Protein 3DA0 (pdb70)

Solvent-accessible surface area: 15218 Å² total; per-residue (Å²): 108,38,3,60,57,75,37,115,20,79,0,39,19,95,0,23,5,58,20,76,6,52,2,71,19,35,11,64,36,34,76,76,97,34,75,3,97,2,13,31,49,1,44,0,58,2,24,8,24,22,55,11,22,0,3,0,37,2,52,28,36,0,15,88,3,77,98,35,128,71,6,94,30,82,113,0,70,182,71,6,56,3,81,41,47,9,6,0,9,0,0,3,25,5,103,57,31,0,0,1,0,18,0,28,62,77,0,3,3,16,0,75,0,25,75,14,98,165,75,78,26,29,0,60,0,16,8,10,0,14,26,137,108,35,3,68,59,74,38,108,20,76,2,36,19,105,0,18,6,59,23,66,7,39,3,69,20,37,10,69,36,32,80,80,86,32,76,2,98,2,10,32,45,1,50,0,31,0,16,2,25,21,63,11,21,0,4,0,33,1,42,27,38,0,22,107,4,81,93,31,130,82,8,95,31,80,121,0,69,182,69,2,56,4,73,24,57,1,7,0,10,0,0,2,25,12,111,57,36,0,0,1,0,18,0,19,50,84,0,2,4,14,0,75,0,21,83,14,107,181,88,77,24,31,0,60,0,14,8,8,0,5,22,102,28,110,143,114,63,34,4,53,60,74,39,107,18,82,1,41,16,89,0,18,6,59,19,68,7,55,4,74,16,22,13,60,32,33,36,84,47,31,74,3,98,2,8,31,44,1,39,0,58,1,4,6,23,20,63,10,23,0,2,0,17,1,48,28,40,0,16,89,2,76,97,36,122,77,5,94,30,80,120,0,67,189,72,8,63,2,81,43,61,8,10,0,9,0,0,4,22,3,107,54,36,0,0,1,0,18,0,22,61,73,0,3,3,15,0,74,0,24,80,12,105,165,76,75,30,28,0,62,0,14,7,7,0,17,26,133

CATH cla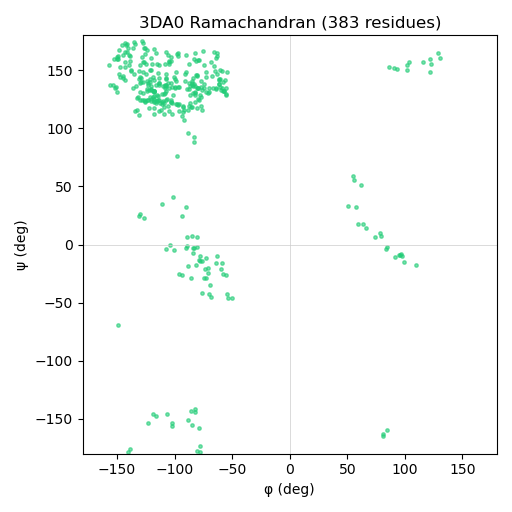ssification: 2.60.40.1830

Structure (mmCIF, N/CA/C/O backbone):
data_3DA0
#
_entry.id   3DA0
#
_cell.length_a   57.168
_cell.length_b   43.682
_cell.length_c   78.946
_cell.angle_alpha   90.00
_cell.angle_beta   101.63
_cell.angle_gamma   90.00
#
_symmetry.space_group_name_H-M   'P 1 21 1'
#
loop_
_entity.id
_entity.type
_entity.pdbx_description
1 polymer 'Cleaved chimeric receptor binding protein from bacteriophages TP901-1 and p2'
2 water water
#
loop_
_atom_site.group_PDB
_atom_site.id
_atom_site.type_symbol
_atom_site.label_atom_id
_atom_site.label_alt_id
_atom_site.label_comp_id
_atom_site.label_asym_id
_atom_site.label_entity_id
_atom_site.label_seq_id
_atom_site.pdbx_PDB_ins_code
_atom_site.Cartn_x
_atom_site.Cartn_y
_atom_site.Cartn_z
_atom_site.occupancy
_atom_site.B_iso_or_equiv
_atom_site.auth_seq_id
_atom_site.auth_comp_id
_atom_site.auth_asym_id
_atom_site.auth_atom_id
_atom_site.pdbx_PDB_model_num
ATOM 1 N N . ASN A 1 2 ? 40.472 5.604 -6.765 1.00 39.22 34 ASN A N 1
ATOM 2 C CA . ASN A 1 2 ? 39.195 4.894 -6.506 1.00 38.60 34 ASN A CA 1
ATOM 3 C C . ASN A 1 2 ? 39.377 3.748 -5.497 1.00 37.42 34 ASN A C 1
ATOM 4 O O . ASN A 1 2 ? 38.641 2.753 -5.553 1.00 37.60 34 ASN A O 1
ATOM 9 N N . VAL A 1 3 ? 40.381 3.864 -4.619 1.00 35.27 35 VAL A N 1
ATOM 10 C CA . VAL A 1 3 ? 40.635 2.885 -3.556 1.00 33.68 35 VAL A CA 1
ATOM 11 C C . VAL A 1 3 ? 40.242 3.482 -2.203 1.00 31.52 35 VAL A C 1
ATOM 12 O O . VAL A 1 3 ? 40.314 4.690 -1.994 1.00 29.37 35 VAL A O 1
ATOM 16 N N . VAL A 1 4 ? 39.755 2.633 -1.296 1.00 29.90 36 VAL A N 1
ATOM 17 C CA . VAL A 1 4 ? 39.434 3.094 0.036 1.00 27.87 36 VAL A CA 1
ATOM 18 C C . VAL A 1 4 ? 40.694 2.926 0.863 1.00 28.09 36 VAL A C 1
ATOM 19 O O . VAL A 1 4 ? 41.326 1.866 0.826 1.00 27.67 36 VAL A O 1
ATOM 23 N N . HIS A 1 5 ? 41.019 3.965 1.627 1.00 28.16 37 HIS A N 1
ATOM 24 C CA . HIS A 1 5 ? 42.213 3.978 2.479 1.00 28.25 37 HIS A CA 1
ATOM 25 C C . HIS A 1 5 ? 41.915 3.864 3.948 1.00 27.63 37 HIS A C 1
ATOM 26 O O . HIS A 1 5 ? 40.779 4.005 4.374 1.00 25.92 37 HIS A O 1
ATOM 33 N N . LYS A 1 6 ? 42.955 3.568 4.713 1.00 27.42 38 LYS A N 1
ATOM 34 C CA . LYS A 1 6 ? 42.816 3.368 6.142 1.00 26.93 38 LYS A CA 1
ATOM 35 C C . LYS A 1 6 ? 42.974 4.677 6.898 1.00 25.69 38 LYS A C 1
ATOM 36 O O . LYS A 1 6 ? 43.019 4.674 8.102 1.00 25.78 38 LYS A O 1
ATOM 42 N N . THR A 1 7 ? 43.077 5.794 6.178 1.00 25.65 39 THR A N 1
ATOM 43 C CA . THR A 1 7 ? 43.007 7.115 6.794 1.00 25.85 39 THR A CA 1
ATOM 44 C C . THR A 1 7 ? 42.168 8.005 5.888 1.00 25.64 39 THR A C 1
ATOM 45 O O . THR A 1 7 ? 41.948 7.687 4.724 1.00 25.28 39 THR A O 1
ATOM 49 N N . GLY A 1 8 ? 41.695 9.109 6.437 1.00 25.95 40 GLY A N 1
ATOM 50 C CA . GLY A 1 8 ? 41.112 10.137 5.629 1.00 26.31 40 GLY A CA 1
ATOM 51 C C . GLY A 1 8 ? 39.621 10.031 5.480 1.00 27.00 40 GLY A C 1
ATOM 52 O O . GLY A 1 8 ? 39.045 8.921 5.484 1.00 26.26 40 GLY A O 1
ATOM 53 N N . ASP A 1 9 ? 39.015 11.195 5.296 1.00 26.20 41 ASP A N 1
ATOM 54 C CA . ASP A 1 9 ? 37.605 11.285 5.003 1.00 26.81 41 ASP A CA 1
ATOM 55 C C . ASP A 1 9 ? 37.372 10.915 3.539 1.00 26.42 41 ASP A C 1
ATOM 56 O O . ASP A 1 9 ? 37.993 11.468 2.628 1.00 25.47 41 ASP A O 1
ATOM 61 N N . GLU A 1 10 ? 36.463 9.967 3.322 1.00 26.05 42 GLU A N 1
ATOM 62 C CA . GLU A 1 10 ? 36.222 9.414 2.004 1.00 25.12 42 GLU A CA 1
ATOM 63 C C . GLU A 1 10 ? 34.753 9.068 1.795 1.00 24.83 42 GLU A C 1
ATOM 64 O O . GLU A 1 10 ? 34.076 8.621 2.690 1.00 24.15 42 GLU A O 1
ATOM 70 N N . THR A 1 11 ? 34.305 9.261 0.560 1.00 25.28 43 THR A N 1
ATOM 71 C CA . THR A 1 11 ? 32.986 8.861 0.119 1.00 24.89 43 THR A CA 1
ATOM 72 C C . THR A 1 11 ? 33.110 7.580 -0.695 1.00 22.89 43 THR A C 1
ATOM 73 O O . THR A 1 11 ? 33.935 7.482 -1.599 1.00 24.64 43 THR A O 1
ATOM 77 N N . ILE A 1 12 ? 32.221 6.628 -0.445 1.00 21.18 44 ILE A N 1
ATOM 78 C CA . ILE A 1 12 ? 32.306 5.285 -1.003 1.00 19.25 44 ILE A CA 1
ATOM 79 C C . ILE A 1 12 ? 30.958 4.889 -1.559 1.00 19.86 44 ILE A C 1
ATOM 80 O O . ILE A 1 12 ? 29.968 4.751 -0.799 1.00 18.96 44 ILE A O 1
ATOM 85 N N . ALA A 1 13 ? 30.909 4.684 -2.865 1.00 20.16 45 ALA A N 1
ATOM 86 C CA . ALA A 1 13 ? 29.691 4.229 -3.539 1.00 20.05 45 ALA A CA 1
ATOM 87 C C . ALA A 1 13 ? 29.753 2.734 -3.747 1.00 20.05 45 ALA A C 1
ATOM 88 O O . ALA A 1 13 ? 30.812 2.138 -3.654 1.00 22.12 45 ALA A O 1
ATOM 90 N N . GLY A 1 14 ? 28.615 2.126 -4.035 1.00 21.65 46 GLY A N 1
ATOM 91 C CA . GLY A 1 14 ? 28.521 0.690 -4.345 1.00 21.25 46 GLY A CA 1
ATOM 92 C C . GLY A 1 14 ? 27.969 -0.074 -3.162 1.00 21.99 46 GLY A C 1
ATOM 93 O O . GLY A 1 14 ? 28.030 0.395 -1.998 1.00 22.70 46 GLY A O 1
ATOM 94 N N . LYS A 1 15 ? 27.400 -1.241 -3.406 1.00 21.15 47 LYS A N 1
ATOM 95 C CA . LYS A 1 15 ? 26.929 -2.048 -2.289 1.00 21.94 47 LYS A CA 1
ATOM 96 C C . LYS A 1 15 ? 28.095 -2.802 -1.677 1.00 20.50 47 LYS A C 1
ATOM 97 O O . LYS A 1 15 ? 28.699 -3.642 -2.320 1.00 19.71 47 LYS A O 1
ATOM 103 N N . LYS A 1 16 ? 28.372 -2.499 -0.416 1.00 20.76 48 LYS A N 1
ATOM 104 C CA . LYS A 1 16 ? 29.453 -3.134 0.336 1.00 20.44 48 LYS A CA 1
ATOM 105 C C . LYS A 1 16 ? 28.896 -4.129 1.339 1.00 19.96 48 LYS A C 1
ATOM 106 O O . LYS A 1 16 ? 28.108 -3.768 2.230 1.00 19.29 48 LYS A O 1
ATOM 112 N N . THR A 1 17 ? 29.291 -5.378 1.159 1.00 19.91 49 THR A N 1
ATOM 113 C CA . THR A 1 17 ? 28.822 -6.451 2.013 1.00 20.35 49 THR A CA 1
ATOM 114 C C . THR A 1 17 ? 29.977 -6.907 2.888 1.00 19.82 49 THR A C 1
ATOM 115 O O . THR A 1 17 ? 30.959 -7.473 2.374 1.00 19.67 49 THR A O 1
ATOM 119 N N . PHE A 1 18 ? 29.862 -6.648 4.181 1.00 19.53 50 PHE A N 1
ATOM 120 C CA . PHE A 1 18 ? 30.868 -7.047 5.150 1.00 18.85 50 PHE A CA 1
ATOM 121 C C . PHE A 1 18 ? 30.472 -8.413 5.694 1.00 19.66 50 PHE A C 1
ATOM 122 O O . PHE A 1 18 ? 29.413 -8.559 6.257 1.00 19.22 50 PHE A O 1
ATOM 130 N N . THR A 1 19 ? 31.332 -9.419 5.498 1.00 20.55 51 THR A N 1
ATOM 131 C CA . THR A 1 19 ? 30.941 -10.795 5.873 1.00 21.72 51 THR A CA 1
ATOM 132 C C . THR A 1 19 ? 31.290 -11.104 7.309 1.00 22.78 51 THR A C 1
ATOM 133 O O . THR A 1 19 ? 30.743 -12.063 7.894 1.00 24.33 51 THR A O 1
ATOM 137 N N . GLY A 1 20 ? 32.182 -10.303 7.865 1.00 22.78 52 GLY A N 1
ATOM 138 C CA . GLY A 1 20 ? 32.630 -10.449 9.236 1.00 23.80 52 GLY A CA 1
ATOM 139 C C . GLY A 1 20 ? 31.994 -9.453 10.197 1.00 24.67 52 GLY A C 1
ATOM 140 O O . GLY A 1 20 ? 30.912 -8.924 9.969 1.00 24.13 52 GLY A O 1
ATOM 141 N N . ASN A 1 21 ? 32.701 -9.221 11.285 1.00 26.63 53 ASN A N 1
ATOM 142 C CA . ASN A 1 21 ? 32.302 -8.284 12.302 1.00 26.78 53 ASN A CA 1
ATOM 143 C C . ASN A 1 21 ? 32.802 -6.907 11.918 1.00 26.52 53 ASN A C 1
ATOM 144 O O . ASN A 1 21 ? 33.895 -6.780 11.387 1.00 28.77 53 ASN A O 1
ATOM 149 N N . VAL A 1 22 ? 31.956 -5.893 12.080 1.00 24.89 54 VAL A N 1
ATOM 150 C CA . VAL A 1 22 ? 32.366 -4.537 11.793 1.00 23.27 54 VAL A CA 1
ATOM 151 C C . VAL A 1 22 ? 32.189 -3.774 13.082 1.00 22.85 54 VAL A C 1
ATOM 152 O O . VAL A 1 22 ? 31.182 -3.939 13.759 1.00 22.21 54 VAL A O 1
ATOM 156 N N . GLU A 1 23 ? 33.200 -2.995 13.465 1.00 20.89 55 GLU A N 1
ATOM 157 C CA . GLU A 1 23 ? 33.075 -2.164 14.653 1.00 21.02 55 GLU A CA 1
ATOM 158 C C . GLU A 1 23 ? 33.187 -0.692 14.263 1.00 19.94 55 GLU A C 1
ATOM 159 O O . GLU A 1 23 ? 33.944 -0.358 13.372 1.00 21.88 55 GLU A O 1
ATOM 165 N N . VAL A 1 24 ? 32.403 0.172 14.890 1.00 20.39 56 VAL A N 1
ATOM 166 C CA . VAL A 1 24 ? 32.536 1.610 14.689 1.00 21.05 56 VAL A CA 1
ATOM 167 C C . VAL A 1 24 ? 32.744 2.208 16.074 1.00 20.64 56 VAL A C 1
ATOM 168 O O . VAL A 1 24 ? 31.981 1.965 17.013 1.00 20.59 56 VAL A O 1
ATOM 172 N N . ASN A 1 25 ? 33.844 2.940 16.214 1.00 21.49 57 ASN A N 1
ATOM 173 C CA . ASN A 1 25 ? 34.147 3.582 17.472 1.00 21.92 57 ASN A CA 1
ATOM 174 C C . ASN A 1 25 ? 33.672 5.011 17.592 1.00 22.30 57 ASN A C 1
ATOM 175 O O . ASN A 1 25 ? 33.479 5.489 18.711 1.00 24.01 57 ASN A O 1
ATOM 180 N N . GLY A 1 26 ? 33.535 5.715 16.481 1.00 21.43 58 GLY A N 1
ATOM 181 C CA . GLY A 1 26 ? 32.913 7.022 16.476 1.00 22.50 58 GLY A CA 1
ATOM 182 C C . GLY A 1 26 ? 31.414 6.910 16.446 1.00 23.67 58 GLY A C 1
ATOM 183 O O . GLY A 1 26 ? 30.827 6.020 17.062 1.00 25.82 58 GLY A O 1
ATOM 184 N N . SER A 1 27 ? 30.792 7.801 15.688 1.00 24.26 59 SER A N 1
ATOM 185 C CA A SER A 1 27 ? 29.350 7.795 15.522 0.50 23.68 59 SER A CA 1
ATOM 186 C CA B SER A 1 27 ? 29.355 7.803 15.518 0.50 23.66 59 SER A CA 1
ATOM 187 C C . SER A 1 27 ? 29.000 7.098 14.214 1.00 22.46 59 SER A C 1
ATOM 188 O O . SER A 1 27 ? 29.681 7.266 13.240 1.00 22.31 59 SER A O 1
ATOM 193 N N . LEU A 1 28 ? 27.951 6.299 14.220 1.00 21.61 60 LEU A N 1
ATOM 194 C CA . LEU A 1 28 ? 27.368 5.765 12.995 1.00 20.69 60 LEU A CA 1
ATOM 195 C C . LEU A 1 28 ? 26.147 6.649 12.654 1.00 20.86 60 LEU A C 1
ATOM 196 O O . LEU A 1 28 ? 25.211 6.729 13.429 1.00 21.93 60 LEU A O 1
ATOM 201 N N . THR A 1 29 ? 26.147 7.275 11.477 1.00 19.97 61 THR A N 1
ATOM 202 C CA . THR A 1 29 ? 25.083 8.183 11.097 1.00 20.95 61 THR A CA 1
ATOM 203 C C . THR A 1 29 ? 24.257 7.478 10.039 1.00 19.39 61 THR A C 1
ATOM 204 O O . THR A 1 29 ? 24.796 6.999 9.097 1.00 18.27 61 THR A O 1
ATOM 208 N N . LEU A 1 30 ? 22.973 7.355 10.259 1.00 19.64 62 LEU A N 1
ATOM 209 C CA . LEU A 1 30 ? 22.058 6.689 9.357 1.00 20.30 62 LEU A CA 1
ATOM 210 C C . LEU A 1 30 ? 20.930 7.639 9.026 1.00 19.76 62 LEU A C 1
ATOM 211 O O . LEU A 1 30 ? 20.766 8.622 9.686 1.00 18.81 62 LEU A O 1
ATOM 216 N N . PRO A 1 31 ? 20.152 7.349 7.958 1.00 19.74 63 PRO A N 1
ATOM 217 C CA . PRO A 1 31 ? 19.066 8.278 7.640 1.00 20.21 63 PRO A CA 1
ATOM 218 C C . PRO A 1 31 ? 18.058 8.378 8.768 1.00 19.38 63 PRO A C 1
ATOM 219 O O . PRO A 1 31 ? 17.802 7.388 9.438 1.00 19.38 63 PRO A O 1
ATOM 223 N N . VAL A 1 32 ? 17.559 9.594 8.990 1.00 19.30 64 VAL A N 1
ATOM 224 C CA . VAL A 1 32 ? 16.532 9.805 9.988 1.00 19.63 64 VAL A CA 1
ATOM 225 C C . VAL A 1 32 ? 15.420 10.573 9.316 1.00 19.61 64 VAL A C 1
ATOM 226 O O . VAL A 1 32 ? 15.676 11.479 8.549 1.00 19.52 64 VAL A O 1
ATOM 230 N N . GLN A 1 33 ? 14.180 10.216 9.628 1.00 19.46 65 GLN A N 1
ATOM 231 C CA . GLN A 1 33 ? 13.026 10.942 9.105 1.00 20.01 65 GLN A CA 1
ATOM 232 C C . GLN A 1 33 ? 12.113 11.107 10.295 1.00 19.42 65 GLN A C 1
ATOM 233 O O . GLN A 1 33 ? 12.005 10.225 11.115 1.00 19.56 65 GLN A O 1
ATOM 239 N N . THR A 1 34 ? 11.387 12.213 10.341 1.00 19.05 66 THR A N 1
ATOM 240 C CA . THR A 1 34 ? 10.454 12.401 11.418 1.00 18.87 66 THR A CA 1
ATOM 241 C C . THR A 1 34 ? 9.101 12.758 10.845 1.00 18.44 66 THR A C 1
ATOM 242 O O . THR A 1 34 ? 8.975 13.239 9.731 1.00 18.69 66 THR A O 1
ATOM 246 N N . LEU A 1 35 ? 8.056 12.592 11.654 1.00 17.70 67 LEU A N 1
ATOM 247 C CA . LEU A 1 35 ? 6.733 12.878 11.215 1.00 17.98 67 LEU A CA 1
ATOM 248 C C . LEU A 1 35 ? 5.899 13.157 12.443 1.00 18.15 67 LEU A C 1
ATOM 249 O O . LEU A 1 35 ? 6.013 12.463 13.438 1.00 19.58 67 LEU A O 1
ATOM 254 N N . THR A 1 36 ? 5.072 14.189 12.353 1.00 17.65 68 THR A N 1
ATOM 255 C CA . THR A 1 36 ? 4.021 14.451 13.342 1.00 18.34 68 THR A CA 1
ATOM 256 C C . THR A 1 36 ? 2.680 14.113 12.722 1.00 18.84 68 THR A C 1
ATOM 257 O O . THR A 1 36 ? 2.399 14.525 11.615 1.00 18.24 68 THR A O 1
ATOM 261 N N . VAL A 1 37 ? 1.864 13.365 13.460 1.00 18.30 69 VAL A N 1
ATOM 262 C CA . VAL A 1 37 ? 0.550 12.920 13.058 1.00 18.76 69 VAL A CA 1
ATOM 263 C C . VAL A 1 37 ? -0.501 13.396 14.069 1.00 19.15 69 VAL A C 1
ATOM 264 O O . VAL A 1 37 ? -0.465 13.015 15.252 1.00 18.57 69 VAL A O 1
ATOM 268 N N . GLU A 1 38 ? -1.430 14.224 13.576 1.00 19.23 70 GLU A N 1
ATOM 269 C CA . GLU A 1 38 ? -2.630 14.606 14.293 1.00 20.05 70 GLU A CA 1
ATOM 270 C C . GLU A 1 38 ? -3.593 13.474 14.039 1.00 20.62 70 GLU A C 1
ATOM 271 O O . GLU A 1 38 ? -4.335 13.464 13.038 1.00 20.97 70 GLU A O 1
ATOM 277 N N . ALA A 1 39 ? -3.518 12.468 14.899 1.00 19.39 71 ALA A N 1
ATOM 278 C CA . ALA A 1 39 ? -4.142 11.182 14.630 1.00 19.17 71 ALA A CA 1
ATOM 279 C C . ALA A 1 39 ? -5.666 11.206 14.763 1.00 19.41 71 ALA A C 1
ATOM 280 O O . ALA A 1 39 ? -6.369 10.344 14.184 1.00 20.00 71 ALA A O 1
ATOM 282 N N . GLY A 1 40 ? -6.186 12.189 15.489 1.00 19.07 72 GLY A N 1
ATOM 283 C CA . GLY A 1 40 ? -7.606 12.237 15.813 1.00 19.38 72 GLY A CA 1
ATOM 284 C C . GLY A 1 40 ? -7.915 12.112 17.280 1.00 18.46 72 GLY A C 1
ATOM 285 O O . GLY A 1 40 ? -7.122 11.582 18.091 1.00 18.84 72 GLY A O 1
ATOM 286 N N . ASN A 1 41 ? -9.089 12.610 17.640 1.00 17.65 73 ASN A N 1
ATOM 287 C CA . ASN A 1 41 ? -9.569 12.556 19.003 1.00 18.11 73 ASN A CA 1
ATOM 288 C C . ASN A 1 41 ? -8.675 13.241 20.024 1.00 16.84 73 ASN A C 1
ATOM 289 O O . ASN A 1 41 ? -8.855 13.037 21.213 1.00 16.79 73 ASN A O 1
ATOM 294 N N . GLY A 1 42 ? -7.777 14.109 19.539 1.00 16.96 74 GLY A N 1
ATOM 295 C CA . GLY A 1 42 ? -6.882 14.836 20.393 1.00 17.56 74 GLY A CA 1
ATOM 296 C C . GLY A 1 42 ? -5.513 14.198 20.513 1.00 17.77 74 GLY A C 1
ATOM 297 O O . GLY A 1 42 ? -4.596 14.800 21.049 1.00 20.08 74 GLY A O 1
ATOM 298 N N . LEU A 1 43 ? -5.364 13.005 19.968 1.00 17.43 75 LEU A N 1
ATOM 299 C CA . LEU A 1 43 ? -4.067 12.301 19.996 1.00 17.95 75 LEU A CA 1
ATOM 300 C C . LEU A 1 43 ? -3.087 12.794 18.944 1.00 17.69 75 LEU A C 1
ATOM 301 O O . LEU A 1 43 ? -3.444 13.022 17.790 1.00 18.29 75 LEU A O 1
ATOM 306 N N . GLN A 1 44 ? -1.844 12.993 19.373 1.00 16.99 76 GLN A N 1
ATOM 307 C CA . GLN A 1 44 ? -0.778 13.372 18.473 1.00 17.42 76 GLN A CA 1
ATOM 308 C C . GLN A 1 44 ? 0.301 12.342 18.613 1.00 18.21 76 GLN A C 1
ATOM 309 O O . GLN A 1 44 ? 0.587 11.889 19.743 1.00 16.94 76 GLN A O 1
ATOM 315 N N . LEU A 1 45 ? 0.892 11.951 17.482 1.00 18.07 77 LEU A N 1
ATOM 316 C CA . LEU A 1 45 ? 2.063 11.057 17.478 1.00 18.83 77 LEU A CA 1
ATOM 317 C C . LEU A 1 45 ? 3.227 11.828 16.889 1.00 18.87 77 LEU A C 1
ATOM 318 O O . LEU A 1 45 ? 3.075 12.531 15.889 1.00 17.29 77 LEU A O 1
ATOM 323 N N . GLN A 1 46 ? 4.382 11.673 17.510 1.00 17.70 78 GLN A N 1
ATOM 324 C CA . GLN A 1 46 ? 5.634 12.158 16.937 1.00 18.60 78 GLN A CA 1
ATOM 325 C C . GLN A 1 46 ? 6.491 10.940 16.728 1.00 18.65 78 GLN A C 1
ATOM 326 O O . GLN A 1 46 ? 6.872 10.293 17.682 1.00 18.64 78 GLN A O 1
ATOM 332 N N . LEU A 1 47 ? 6.718 10.620 15.462 1.00 16.92 79 LEU A N 1
ATOM 333 C CA . LEU A 1 47 ? 7.478 9.460 15.011 1.00 16.72 79 LEU A CA 1
ATOM 334 C C . LEU A 1 47 ? 8.872 9.859 14.551 1.00 16.60 79 LEU A C 1
ATOM 335 O O . LEU A 1 47 ? 9.052 10.884 13.881 1.00 16.58 79 LEU A O 1
ATOM 340 N N . THR A 1 48 ? 9.860 9.050 14.914 1.00 15.42 80 THR A N 1
ATOM 341 C CA . THR A 1 48 ? 11.207 9.198 14.376 1.00 16.41 80 THR A CA 1
ATOM 342 C C . THR A 1 48 ? 11.631 7.840 13.864 1.00 16.80 80 THR A C 1
ATOM 343 O O . THR A 1 48 ? 11.546 6.837 14.576 1.00 16.69 80 THR A O 1
ATOM 347 N N . LYS A 1 49 ? 12.012 7.799 12.596 1.00 16.89 81 LYS A N 1
ATOM 348 C CA . LYS A 1 49 ? 12.389 6.565 11.921 1.00 17.12 81 LYS A CA 1
ATOM 349 C C . LYS A 1 49 ? 13.867 6.630 11.584 1.00 18.39 81 LYS A C 1
ATOM 350 O O . LYS A 1 49 ? 14.294 7.564 10.930 1.00 18.88 81 LYS A O 1
ATOM 356 N N . LYS A 1 50 ? 14.631 5.643 12.026 1.00 17.77 82 LYS A N 1
ATOM 357 C CA . LYS A 1 50 ? 16.057 5.586 11.631 1.00 18.35 82 LYS A CA 1
ATOM 358 C C . LYS A 1 50 ? 16.317 4.393 10.762 1.00 18.50 82 LYS A C 1
ATOM 359 O O . LYS A 1 50 ? 15.735 3.320 10.921 1.00 18.75 82 LYS A O 1
ATOM 365 N N . ASN A 1 51 ? 17.199 4.583 9.792 1.00 18.94 83 ASN A N 1
ATOM 366 C CA . ASN A 1 51 ? 17.572 3.523 8.857 1.00 20.68 83 ASN A CA 1
ATOM 367 C C . ASN A 1 51 ? 16.376 2.929 8.086 1.00 21.21 83 ASN A C 1
ATOM 368 O O . ASN A 1 51 ? 16.403 1.782 7.675 1.00 21.73 83 ASN A O 1
ATOM 373 N N A ASN A 1 52 ? 15.329 3.730 7.919 0.50 21.49 84 ASN A N 1
ATOM 374 N N B ASN A 1 52 ? 15.326 3.727 7.896 0.50 21.61 84 ASN A N 1
ATOM 375 C CA A ASN A 1 52 ? 14.113 3.292 7.273 0.50 21.85 84 ASN A CA 1
ATOM 376 C CA B ASN A 1 52 ? 14.102 3.280 7.241 0.50 22.07 84 ASN A CA 1
ATOM 377 C C A ASN A 1 52 ? 13.595 1.978 7.841 0.50 22.48 84 ASN A C 1
ATOM 378 C C B ASN A 1 52 ? 13.562 1.986 7.846 0.50 22.60 84 ASN A C 1
ATOM 379 O O A ASN A 1 52 ? 13.016 1.168 7.123 0.50 22.70 84 ASN A O 1
ATOM 380 O O B ASN A 1 52 ? 12.931 1.191 7.151 0.50 22.81 84 ASN A O 1
ATOM 389 N N . ASP A 1 53 ? 13.793 1.798 9.149 1.00 22.11 85 ASP A N 1
ATOM 390 C CA . ASP A 1 53 ? 13.349 0.587 9.819 1.00 22.73 85 ASP A CA 1
ATOM 391 C C . ASP A 1 53 ? 12.874 0.769 11.256 1.00 21.56 85 ASP A C 1
ATOM 392 O O . ASP A 1 53 ? 11.714 0.488 11.576 1.00 22.01 85 ASP A O 1
ATOM 397 N N . LEU A 1 54 ? 13.735 1.246 12.136 1.00 19.59 86 LEU A N 1
ATOM 398 C CA . LEU A 1 54 ? 13.343 1.387 13.539 1.00 18.05 86 LEU A CA 1
ATOM 399 C C . LEU A 1 54 ? 12.578 2.680 13.753 1.00 16.58 86 LEU A C 1
ATOM 400 O O . LEU A 1 54 ? 13.086 3.730 13.450 1.00 17.18 86 LEU A O 1
ATOM 405 N N . VAL A 1 55 ? 11.361 2.598 14.269 1.00 16.07 87 VAL A N 1
ATOM 406 C CA . VAL A 1 55 ? 10.573 3.769 14.568 1.00 15.85 87 VAL A CA 1
ATOM 407 C C . VAL A 1 55 ? 10.295 3.832 16.066 1.00 16.37 87 VAL A C 1
ATOM 408 O O . VAL A 1 55 ? 9.930 2.829 16.685 1.00 16.07 87 VAL A O 1
ATOM 412 N N . ILE A 1 56 ? 10.529 5.011 16.643 1.00 15.90 88 ILE A N 1
ATOM 413 C CA . ILE A 1 56 ? 10.065 5.304 17.993 1.00 16.95 88 ILE A CA 1
ATOM 414 C C . ILE A 1 56 ? 8.964 6.343 17.905 1.00 16.82 88 ILE A C 1
ATOM 415 O O . ILE A 1 56 ? 9.128 7.438 17.294 1.00 16.28 88 ILE A O 1
ATOM 420 N N . VAL A 1 57 ? 7.810 5.972 18.434 1.00 15.58 89 VAL A N 1
ATOM 421 C CA . VAL A 1 57 ? 6.628 6.801 18.493 1.00 16.46 89 VAL A CA 1
ATOM 422 C C . VAL A 1 57 ? 6.551 7.393 19.902 1.00 16.75 89 VAL A C 1
ATOM 423 O O . VAL A 1 57 ? 6.660 6.659 20.877 1.00 17.71 89 VAL A O 1
ATOM 427 N N . ARG A 1 58 ? 6.260 8.691 19.966 1.00 17.09 90 ARG A N 1
ATOM 428 C CA . ARG A 1 58 ? 6.037 9.438 21.175 1.00 16.45 90 ARG A CA 1
ATOM 429 C C . ARG A 1 58 ? 4.621 9.966 21.163 1.00 17.49 90 ARG A C 1
ATOM 430 O O . ARG A 1 58 ? 4.192 10.587 20.166 1.00 17.77 90 ARG A O 1
ATOM 438 N N . PHE A 1 59 ? 3.877 9.644 22.213 1.00 16.87 91 PHE A N 1
ATOM 439 C CA . PHE A 1 59 ? 2.486 10.114 22.336 1.00 16.81 91 PHE A CA 1
ATOM 440 C C . PHE A 1 59 ? 2.417 11.504 22.922 1.00 17.82 91 PHE A C 1
ATOM 441 O O . PHE A 1 59 ? 3.108 11.811 23.894 1.00 16.47 91 PHE A O 1
ATOM 449 N N . PHE A 1 60 ? 1.559 12.330 22.314 1.00 16.50 92 PHE A N 1
ATOM 450 C CA . PHE A 1 60 ? 1.183 13.608 22.841 1.00 18.36 92 PHE A CA 1
ATOM 451 C C . PHE A 1 60 ? -0.300 13.844 22.764 1.00 17.93 92 PHE A C 1
ATOM 452 O O . PHE A 1 60 ? -1.035 13.042 22.259 1.00 17.19 92 PHE A O 1
ATOM 460 N N . GLY A 1 61 ? -0.738 14.927 23.365 1.00 17.89 93 GLY A N 1
ATOM 461 C CA . GLY A 1 61 ? -2.138 15.252 23.335 1.00 18.23 93 GLY A CA 1
ATOM 462 C C . GLY A 1 61 ? -2.925 14.548 24.411 1.00 19.24 93 GLY A C 1
ATOM 463 O O . GLY A 1 61 ? -2.414 14.177 25.478 1.00 19.13 93 GLY A O 1
ATOM 464 N N . SER A 1 62 ? -4.213 14.475 24.156 1.00 20.79 94 SER A N 1
ATOM 465 C CA . SER A 1 62 ? -5.133 13.832 25.072 1.00 22.10 94 SER A CA 1
ATOM 466 C C . SER A 1 62 ? -6.224 13.242 24.236 1.00 23.50 94 SER A C 1
ATOM 467 O O . SER A 1 62 ? -6.741 13.997 23.361 1.00 27.94 94 SER A O 1
ATOM 470 N N . VAL A 1 63 ? -6.773 12.105 24.663 1.00 21.48 95 VAL A N 1
ATOM 471 C CA . VAL A 1 63 ? -7.803 11.458 23.902 1.00 20.76 95 VAL A CA 1
ATOM 472 C C . VAL A 1 63 ? -9.161 11.607 24.587 1.00 20.57 95 VAL A C 1
ATOM 473 O O . VAL A 1 63 ? -9.258 11.616 25.799 1.00 19.25 95 VAL A O 1
ATOM 477 N N . SER A 1 64 ? -10.182 11.774 23.763 1.00 20.84 96 SER A N 1
ATOM 478 C CA . SER A 1 64 ? -11.575 11.736 24.225 1.00 18.82 96 SER A CA 1
ATOM 479 C C . SER A 1 64 ? -12.466 11.198 23.116 1.00 19.43 96 SER A C 1
ATOM 480 O O . SER A 1 64 ? -12.068 11.194 21.973 1.00 19.12 96 SER A O 1
ATOM 483 N N . ASN A 1 65 ? -13.682 10.754 23.466 1.00 19.05 97 ASN A N 1
ATOM 484 C CA . ASN A 1 65 ? -14.710 10.466 22.480 1.00 20.16 97 ASN A CA 1
ATOM 485 C C . ASN A 1 65 ? -14.270 9.356 21.543 1.00 20.36 97 ASN A C 1
ATOM 486 O O . ASN A 1 65 ? -14.352 9.458 20.330 1.00 20.98 97 ASN A O 1
ATOM 491 N N . ILE A 1 66 ? -13.824 8.254 22.115 1.00 21.55 98 ILE A N 1
ATOM 492 C CA . ILE A 1 66 ? -13.479 7.112 21.301 1.00 21.03 98 ILE A CA 1
ATOM 493 C C . ILE A 1 66 ? -13.763 5.806 22.052 1.00 21.68 98 ILE A C 1
ATOM 494 O O . ILE A 1 66 ? -13.813 5.768 23.275 1.00 22.09 98 ILE A O 1
ATOM 499 N N . GLN A 1 67 ? -14.032 4.751 21.313 1.00 21.20 99 GLN A N 1
ATOM 500 C CA . GLN A 1 67 ? -14.263 3.455 21.912 1.00 20.77 99 GLN A CA 1
ATOM 501 C C . GLN A 1 67 ? -13.261 2.488 21.380 1.00 20.35 99 GLN A C 1
ATOM 502 O O . GLN A 1 67 ? -12.684 2.717 20.349 1.00 19.55 99 GLN A O 1
ATOM 508 N N . LYS A 1 68 ? -13.090 1.402 22.119 1.00 20.59 100 LYS A N 1
ATOM 509 C CA . LYS A 1 68 ? -12.223 0.316 21.774 1.00 21.64 100 LYS A CA 1
ATOM 510 C C . LYS A 1 68 ? -12.662 -0.226 20.438 1.00 20.90 100 LYS A C 1
ATOM 511 O O . LYS A 1 68 ? -13.867 -0.447 20.221 1.00 20.41 100 LYS A O 1
ATOM 517 N N . GLY A 1 69 ? -11.692 -0.410 19.552 1.00 19.78 101 GLY A N 1
ATOM 518 C CA . GLY A 1 69 ? -11.924 -0.950 18.217 1.00 20.64 101 GLY A CA 1
ATOM 519 C C . GLY A 1 69 ? -12.193 0.090 17.145 1.00 20.15 101 GLY A C 1
ATOM 520 O O . GLY A 1 69 ? -12.213 -0.223 15.962 1.00 22.41 101 GLY A O 1
ATOM 521 N N . TRP A 1 70 ? -12.410 1.326 17.557 1.00 20.25 102 TRP A N 1
ATOM 522 C CA . TRP A 1 70 ? -12.626 2.424 16.635 1.00 20.11 102 TRP A CA 1
ATOM 523 C C . TRP A 1 70 ? -11.324 2.922 16.112 1.00 19.55 102 TRP A C 1
ATOM 524 O O . TRP A 1 70 ? -10.348 2.905 16.852 1.00 19.49 102 TRP A O 1
ATOM 535 N N . ASN A 1 71 ? -11.288 3.369 14.861 1.00 20.47 103 ASN A N 1
ATOM 536 C CA . ASN A 1 71 ? -10.080 4.038 14.347 1.00 21.70 103 ASN A CA 1
ATOM 537 C C . ASN A 1 71 ? -10.091 5.485 14.792 1.00 21.47 103 ASN A C 1
ATOM 538 O O . ASN A 1 71 ? -11.136 6.130 14.892 1.00 21.25 103 ASN A O 1
ATOM 543 N N . MET A 1 72 ? -8.923 6.012 15.058 1.00 20.64 104 MET A N 1
ATOM 544 C CA . MET A 1 72 ? -8.829 7.432 15.423 1.00 21.29 104 MET A CA 1
ATOM 545 C C . MET A 1 72 ? -9.322 8.238 14.203 1.00 20.31 104 MET A C 1
ATOM 546 O O . MET A 1 72 ? -9.048 7.857 13.078 1.00 20.20 104 MET A O 1
ATOM 551 N N . SER A 1 73 ? -9.964 9.381 14.422 1.00 18.79 105 SER A N 1
ATOM 552 C CA . SER A 1 73 ? -10.665 10.065 13.351 1.00 19.81 105 SER A CA 1
ATOM 553 C C . SER A 1 73 ? -9.853 11.139 12.632 1.00 20.44 105 SER A C 1
ATOM 554 O O . SER A 1 73 ? -10.418 11.977 11.922 1.00 21.84 105 SER A O 1
ATOM 557 N N . GLY A 1 74 ? -8.539 11.021 12.675 1.00 19.79 106 GLY A N 1
ATOM 558 C CA . GLY A 1 74 ? -7.648 12.040 12.155 1.00 20.16 106 GLY A CA 1
ATOM 559 C C . GLY A 1 74 ? -6.822 11.544 10.991 1.00 20.78 106 GLY A C 1
ATOM 560 O O . GLY A 1 74 ? -7.279 10.762 10.159 1.00 20.37 106 GLY A O 1
ATOM 561 N N . THR A 1 75 ? -5.614 12.082 10.904 1.00 20.54 107 THR A N 1
ATOM 562 C CA . THR A 1 75 ? -4.741 11.905 9.784 1.00 21.34 107 THR A CA 1
ATOM 563 C C . THR A 1 75 ? -4.053 10.565 9.920 1.00 21.89 107 THR A C 1
ATOM 564 O O . THR A 1 75 ? -3.622 10.208 11.001 1.00 23.05 107 THR A O 1
ATOM 568 N N . TRP A 1 76 ? -3.991 9.811 8.829 1.00 22.85 108 TRP A N 1
ATOM 569 C CA . TRP A 1 76 ? -3.316 8.504 8.821 1.00 22.68 108 TRP A CA 1
ATOM 570 C C . TRP A 1 76 ? -1.820 8.679 8.723 1.00 22.66 108 TRP A C 1
ATOM 571 O O . TRP A 1 76 ? -1.335 9.712 8.297 1.00 21.78 108 TRP A O 1
ATOM 582 N N . VAL A 1 77 ? -1.096 7.643 9.134 1.00 22.06 109 VAL A N 1
ATOM 583 C CA . VAL A 1 77 ? 0.338 7.696 9.171 1.00 21.95 109 VAL A CA 1
ATOM 584 C C . VAL A 1 77 ? 0.792 7.643 7.725 1.00 22.15 109 VAL A C 1
ATOM 585 O O . VAL A 1 77 ? 0.336 6.797 6.972 1.00 22.27 109 VAL A O 1
ATOM 589 N N . ASP A 1 78 ? 1.679 8.564 7.373 1.00 23.32 110 ASP A N 1
ATOM 590 C CA . ASP A 1 78 ? 2.232 8.670 6.042 1.00 24.05 110 ASP A CA 1
ATOM 591 C C . ASP A 1 78 ? 2.943 7.388 5.630 1.00 24.11 110 ASP A C 1
ATOM 592 O O . ASP A 1 78 ? 3.513 6.685 6.456 1.00 22.90 110 ASP A O 1
ATOM 597 N N . ARG A 1 79 ? 2.924 7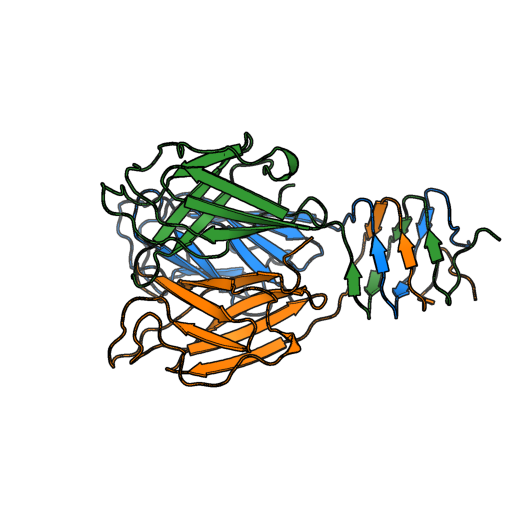.110 4.330 1.00 23.90 111 ARG A N 1
ATOM 598 C CA . ARG A 1 79 ? 3.402 5.830 3.806 1.00 24.26 111 ARG A CA 1
ATOM 599 C C . ARG A 1 79 ? 4.792 5.396 4.299 1.00 23.60 111 ARG A C 1
ATOM 600 O O . ARG A 1 79 ? 4.980 4.230 4.731 1.00 23.63 111 ARG A O 1
ATOM 608 N N . PRO A 1 80 ? 5.767 6.326 4.291 1.00 22.07 112 PRO A N 1
ATOM 609 C CA . PRO A 1 80 ? 7.108 5.933 4.712 1.00 22.15 112 PRO A CA 1
ATOM 610 C C . PRO A 1 80 ? 7.220 5.485 6.179 1.00 20.53 112 PRO A C 1
ATOM 611 O O . PRO A 1 80 ? 8.245 4.972 6.563 1.00 22.00 112 PRO A O 1
ATOM 615 N N . PHE A 1 81 ? 6.183 5.671 6.977 1.00 19.90 113 PHE A N 1
ATOM 616 C CA . PHE A 1 81 ? 6.206 5.232 8.412 1.00 19.85 113 PHE A CA 1
ATOM 617 C C . PHE A 1 81 ? 5.319 4.006 8.672 1.00 20.18 113 PHE A C 1
ATOM 618 O O . PHE A 1 81 ? 5.308 3.468 9.786 1.00 21.04 113 PHE A O 1
ATOM 626 N N . ARG A 1 82 ? 4.600 3.545 7.651 1.00 19.76 114 ARG A N 1
ATOM 627 C CA . ARG A 1 82 ? 3.649 2.440 7.853 1.00 19.18 114 ARG A CA 1
ATOM 628 C C . ARG A 1 82 ? 4.391 1.138 8.010 1.00 19.38 114 ARG A C 1
ATOM 629 O O . ARG A 1 82 ? 5.332 0.865 7.248 1.00 19.88 114 ARG A O 1
ATOM 637 N N . PRO A 1 83 ? 3.994 0.319 9.005 1.00 20.11 115 PRO A N 1
ATOM 638 C CA . PRO A 1 83 ? 4.672 -0.958 9.190 1.00 19.90 115 PRO A CA 1
ATOM 639 C C . PRO A 1 83 ? 4.072 -1.998 8.243 1.00 21.34 115 PRO A C 1
ATOM 640 O O . PRO A 1 83 ? 2.957 -1.786 7.751 1.00 20.79 115 PRO A O 1
ATOM 644 N N . ALA A 1 84 ? 4.809 -3.076 7.972 1.00 21.51 116 ALA A N 1
ATOM 645 C CA . ALA A 1 84 ? 4.321 -4.155 7.118 1.00 21.65 116 ALA A CA 1
ATOM 646 C C . ALA A 1 84 ? 3.248 -4.985 7.821 1.00 21.68 116 ALA A C 1
ATOM 647 O O . ALA A 1 84 ? 2.406 -5.562 7.167 1.00 21.59 116 ALA A O 1
ATOM 649 N N . ALA A 1 85 ? 3.303 -5.060 9.154 1.00 20.57 117 ALA A N 1
ATOM 650 C CA . ALA A 1 85 ? 2.326 -5.785 9.970 1.00 20.36 117 ALA A CA 1
ATOM 651 C C . ALA A 1 85 ? 1.813 -4.819 11.032 1.00 19.92 117 ALA A C 1
ATOM 652 O O . ALA A 1 85 ? 2.481 -3.838 11.345 1.00 20.21 117 ALA A O 1
ATOM 654 N N . VAL A 1 86 ? 0.627 -5.077 11.564 1.00 19.92 118 VAL A N 1
ATOM 655 C CA . VAL A 1 86 ? 0.012 -4.223 12.586 1.00 19.64 118 VAL A CA 1
ATOM 656 C C . VAL A 1 86 ? 0.906 -4.149 13.840 1.00 18.73 118 VAL A C 1
ATOM 657 O O . VAL A 1 86 ? 1.396 -5.174 14.335 1.00 20.42 118 VAL A O 1
ATOM 661 N N . GLN A 1 87 ? 1.115 -2.950 14.351 1.00 16.79 119 GLN A N 1
ATOM 662 C CA . GLN A 1 87 ? 1.967 -2.769 15.518 1.00 16.29 119 GLN A CA 1
ATOM 663 C C . GLN A 1 87 ? 1.186 -2.135 16.659 1.00 16.26 119 GLN A C 1
ATOM 664 O O . GLN A 1 87 ? 0.587 -1.076 16.471 1.00 17.09 119 GLN A O 1
ATOM 670 N N . SER A 1 88 ? 1.192 -2.786 17.832 1.00 15.98 120 SER A N 1
ATOM 671 C CA . SER A 1 88 ? 0.474 -2.349 19.026 1.00 15.80 120 SER A CA 1
ATOM 672 C C . SER A 1 88 ? 1.444 -1.589 19.889 1.00 16.55 120 SER A C 1
ATOM 673 O O . SER A 1 88 ? 2.441 -2.145 20.327 1.00 16.04 120 SER A O 1
ATOM 676 N N . LEU A 1 89 ? 1.134 -0.319 20.173 1.00 16.04 121 LEU A N 1
ATOM 677 C CA . LEU A 1 89 ? 2.034 0.519 20.941 1.00 16.16 121 LEU A CA 1
ATOM 678 C C . LEU A 1 89 ? 1.345 0.935 22.208 1.00 16.47 121 LEU A C 1
ATOM 679 O O . LEU A 1 89 ? 0.247 1.529 22.165 1.00 17.60 121 LEU A O 1
ATOM 684 N N . VAL A 1 90 ? 1.981 0.622 23.338 1.00 16.61 122 VAL A N 1
ATOM 685 C CA . VAL A 1 90 ? 1.394 0.901 24.646 1.00 17.21 122 VAL A CA 1
ATOM 686 C C . VAL A 1 90 ? 1.652 2.331 25.080 1.00 16.86 122 VAL A C 1
ATOM 687 O O . VAL A 1 90 ? 2.804 2.803 24.956 1.00 17.44 122 VAL A O 1
ATOM 691 N N . GLY A 1 91 ? 0.647 3.006 25.652 1.00 16.85 123 GLY A N 1
ATOM 692 C CA . GLY A 1 91 ? 0.868 4.314 26.196 1.00 18.56 123 GLY A CA 1
ATOM 693 C C . GLY A 1 91 ? 0.210 4.410 27.532 1.00 18.56 123 GLY A C 1
ATOM 694 O O . GLY A 1 91 ? -0.456 3.490 27.946 1.00 18.14 123 GLY A O 1
ATOM 695 N N . HIS A 1 92 ? 0.433 5.529 28.201 1.00 16.97 124 HIS A N 1
ATOM 696 C CA . HIS A 1 92 ? 0.053 5.700 29.602 1.00 17.07 124 HIS A CA 1
ATOM 697 C C . HIS A 1 92 ? -0.692 7.000 29.750 1.00 16.20 124 HIS A C 1
ATOM 698 O O . HIS A 1 92 ? -0.366 7.951 29.106 1.00 16.82 124 HIS A O 1
ATOM 705 N N . PHE A 1 93 ? -1.714 7.006 30.600 1.00 16.76 125 PHE A N 1
ATOM 706 C CA . PHE A 1 93 ? -2.425 8.223 30.904 1.00 17.22 125 PHE A CA 1
ATOM 707 C C . PHE A 1 93 ? -1.742 8.997 32.008 1.00 16.40 125 PHE A C 1
ATOM 708 O O . PHE A 1 93 ? -1.629 8.511 33.141 1.00 15.58 125 PHE A O 1
ATOM 716 N N . ALA A 1 94 ? -1.295 10.211 31.705 1.00 17.75 126 ALA A N 1
ATOM 717 C CA . ALA A 1 94 ? -0.502 10.994 32.646 1.00 17.37 126 ALA A CA 1
ATOM 718 C C . ALA A 1 94 ? -1.285 11.173 33.939 1.00 17.67 126 ALA A C 1
ATOM 719 O O . ALA A 1 94 ? -2.453 11.608 33.918 1.00 17.58 126 ALA A O 1
ATOM 721 N N . GLY A 1 95 ? -0.606 10.906 35.058 1.00 17.69 127 GLY A N 1
ATOM 722 C CA . GLY A 1 95 ? -1.130 11.117 36.402 1.00 17.31 127 GLY A CA 1
ATOM 723 C C . GLY A 1 95 ? -2.085 10.022 36.900 1.00 17.77 127 GLY A C 1
ATOM 724 O O . GLY A 1 95 ? -2.755 10.211 37.919 1.00 17.92 127 GLY A O 1
ATOM 725 N N . ARG A 1 96 ? -2.203 8.947 36.122 1.00 16.53 128 ARG A N 1
ATOM 726 C CA . ARG A 1 96 ? -3.125 7.819 36.402 1.00 18.00 128 ARG A CA 1
ATOM 727 C C . ARG A 1 96 ? -2.394 6.506 36.454 1.00 16.95 128 ARG A C 1
ATOM 728 O O . ARG A 1 96 ? -1.260 6.418 36.120 1.00 17.26 128 ARG A O 1
ATOM 736 N N . ASP A 1 97 ? -3.105 5.517 36.962 1.00 18.23 129 ASP A N 1
ATOM 737 C CA . ASP A 1 97 ? -2.685 4.097 37.007 1.00 19.47 129 ASP A CA 1
ATOM 738 C C . ASP A 1 97 ? -2.940 3.356 35.751 1.00 20.39 129 ASP A C 1
ATOM 739 O O . ASP A 1 97 ? -2.665 2.152 35.676 1.00 21.21 129 ASP A O 1
ATOM 744 N N . THR A 1 98 ? -3.551 4.030 34.787 1.00 18.78 130 THR A N 1
ATOM 745 C CA . THR A 1 98 ? -4.155 3.387 33.646 1.00 19.21 130 THR A CA 1
ATOM 746 C C . THR A 1 98 ? -3.327 3.540 32.384 1.00 18.43 130 THR A C 1
ATOM 747 O O . THR A 1 98 ? -2.555 4.504 32.243 1.00 16.17 130 THR A O 1
ATOM 751 N N . SER A 1 99 ? -3.524 2.595 31.458 1.00 18.95 131 SER A N 1
ATOM 752 C CA . SER A 1 99 ? -2.807 2.566 30.159 1.00 18.27 131 SER A CA 1
ATOM 753 C C . SER A 1 99 ? -3.761 2.256 29.005 1.00 17.39 131 SER A C 1
ATOM 754 O O . SER A 1 99 ? -4.927 1.878 29.210 1.00 17.46 131 SER A O 1
ATOM 757 N N . PHE A 1 100 ? -3.255 2.438 27.794 1.00 15.23 132 PHE A N 1
ATOM 758 C CA . PHE A 1 100 ? -3.971 2.131 26.564 1.00 15.98 132 PHE A CA 1
ATOM 759 C C . PHE A 1 100 ? -2.971 1.536 25.602 1.00 16.00 132 PHE A C 1
ATOM 760 O O . PHE A 1 100 ? -1.781 1.461 25.917 1.00 17.40 132 PHE A O 1
ATOM 768 N N . HIS A 1 101 ? -3.447 1.037 24.467 1.00 15.67 133 HIS A N 1
ATOM 769 C CA . HIS A 1 101 ? -2.605 0.847 23.303 1.00 16.10 133 HIS A CA 1
ATOM 770 C C . HIS A 1 101 ? -3.338 1.240 22.052 1.00 16.51 133 HIS A C 1
ATOM 771 O O . HIS A 1 101 ? -4.584 1.306 22.044 1.00 17.33 133 HIS A O 1
ATOM 778 N N . ILE A 1 102 ? -2.550 1.613 21.058 1.00 15.05 134 ILE A N 1
ATOM 779 C CA . ILE A 1 102 ? -3.070 1.833 19.716 1.00 16.34 134 ILE A CA 1
ATOM 780 C C . ILE A 1 102 ? -2.445 0.812 18.799 1.00 15.99 134 ILE A C 1
ATOM 781 O O . ILE A 1 102 ? -1.351 0.298 19.078 1.00 18.26 134 ILE A O 1
ATOM 786 N N . ASP A 1 103 ? -3.119 0.502 17.703 1.00 16.10 135 ASP A N 1
ATOM 787 C CA . ASP A 1 103 ? -2.515 -0.297 16.643 1.00 16.18 135 ASP A CA 1
ATOM 788 C C . ASP A 1 103 ? -2.279 0.621 15.471 1.00 17.25 135 ASP A C 1
ATOM 789 O O . ASP A 1 103 ? -3.219 1.296 15.017 1.00 16.67 135 ASP A O 1
ATOM 794 N N . ILE A 1 104 ? -1.065 0.607 14.932 1.00 17.25 136 ILE A N 1
ATOM 795 C CA . ILE A 1 104 ? -0.772 1.245 13.706 1.00 18.06 136 ILE A CA 1
ATOM 796 C C . ILE A 1 104 ? -0.870 0.150 12.677 1.00 18.80 136 ILE A C 1
ATOM 797 O O . ILE A 1 104 ? -0.121 -0.804 12.683 1.00 16.65 136 ILE A O 1
ATOM 802 N N . ASN A 1 105 ? -1.850 0.311 11.808 1.00 18.57 137 ASN A N 1
ATOM 803 C CA . ASN A 1 105 ? -2.127 -0.684 10.815 1.00 19.64 137 ASN A CA 1
ATOM 804 C C . ASN A 1 105 ? -1.291 -0.445 9.575 1.00 20.04 137 ASN A C 1
ATOM 805 O O . ASN A 1 105 ? -0.840 0.692 9.301 1.00 19.07 137 ASN A O 1
ATOM 810 N N . PRO A 1 106 ? -1.062 -1.516 8.811 1.00 20.92 138 PRO A N 1
ATOM 811 C CA . PRO A 1 106 ? -0.246 -1.345 7.600 1.00 21.22 138 PRO A CA 1
ATOM 812 C C . PRO A 1 106 ? -0.780 -0.312 6.602 1.00 21.49 138 PRO A C 1
ATOM 813 O O . PRO A 1 106 ? 0.016 0.257 5.885 1.00 22.19 138 PRO A O 1
ATOM 817 N N . ASN A 1 107 ? -2.076 -0.029 6.579 1.00 21.95 139 ASN A N 1
ATOM 818 C CA . ASN A 1 107 ? -2.574 1.040 5.687 1.00 22.24 139 ASN A CA 1
ATOM 819 C C . ASN A 1 107 ? -2.404 2.466 6.208 1.00 22.74 139 ASN A C 1
ATOM 820 O O . ASN A 1 107 ? -2.771 3.417 5.506 1.00 23.14 139 ASN A O 1
ATOM 825 N N . GLY A 1 108 ? -1.860 2.618 7.429 1.00 21.14 140 GLY A N 1
ATOM 826 C CA . GLY A 1 108 ? -1.627 3.933 8.035 1.00 20.85 140 GLY A CA 1
ATOM 827 C C . GLY A 1 108 ? -2.692 4.356 9.047 1.00 20.04 140 GLY A C 1
ATOM 828 O O . GLY A 1 108 ? -2.496 5.306 9.823 1.00 21.52 140 GLY A O 1
ATOM 829 N N . SER A 1 109 ? -3.822 3.672 9.036 1.00 18.74 141 SER A N 1
ATOM 830 C CA . SER A 1 109 ? -4.912 3.959 9.961 1.00 18.80 141 SER A CA 1
ATOM 831 C C . SER A 1 109 ? -4.449 3.570 11.348 1.00 17.80 141 SER A C 1
ATOM 832 O O . SER A 1 109 ? -3.535 2.735 11.487 1.00 18.48 141 SER A O 1
ATOM 835 N N . ILE A 1 110 ? -5.073 4.163 12.365 1.00 18.19 142 ILE A N 1
ATOM 836 C CA . ILE A 1 110 ? -4.690 3.871 13.756 1.00 18.04 142 ILE A CA 1
ATOM 837 C C . ILE A 1 110 ? -5.939 3.434 14.509 1.00 18.94 142 ILE A C 1
ATOM 838 O O . ILE A 1 110 ? -6.940 4.174 14.554 1.00 19.39 142 ILE A O 1
ATOM 843 N N . THR A 1 111 ? -5.890 2.238 15.089 1.00 18.06 143 THR A N 1
ATOM 844 C CA . THR A 1 111 ? -7.012 1.676 15.832 1.00 17.85 143 THR A CA 1
ATOM 845 C C . THR A 1 111 ? -6.793 1.832 17.344 1.00 17.56 143 THR A C 1
ATOM 846 O O . THR A 1 111 ? -5.746 1.466 17.888 1.00 18.93 143 THR A O 1
ATOM 850 N N . TRP A 1 112 ? -7.803 2.393 18.017 1.00 17.71 144 TRP A N 1
ATOM 851 C CA . TRP A 1 112 ? -7.767 2.590 19.462 1.00 17.19 144 TRP A CA 1
ATOM 852 C C . TRP A 1 112 ? -8.067 1.291 20.228 1.00 17.92 144 TRP A C 1
ATOM 853 O O . TRP A 1 112 ? -9.130 0.659 19.997 1.00 16.86 144 TRP A O 1
ATOM 864 N N . TRP A 1 113 ? -7.198 0.910 21.191 1.00 17.66 145 TRP A N 1
ATOM 865 C CA . TRP A 1 113 ? -7.429 -0.309 22.005 1.00 18.61 145 TRP A CA 1
ATOM 866 C C . TRP A 1 113 ? -7.291 -0.091 23.506 1.00 18.65 145 TRP A C 1
ATOM 867 O O . TRP A 1 113 ? -7.074 -1.030 24.227 1.00 19.32 145 TRP A O 1
ATOM 878 N N . GLY A 1 114 ? -7.484 1.145 23.954 1.00 18.79 146 GLY A N 1
ATOM 879 C CA . GLY A 1 114 ? -7.731 1.401 25.344 1.00 18.60 146 GLY A CA 1
ATOM 880 C C . GLY A 1 114 ? -9.177 1.120 25.619 1.00 18.91 146 GLY A C 1
ATOM 881 O O . GLY A 1 114 ? -9.934 0.720 24.718 1.00 19.02 146 GLY A O 1
ATOM 882 N N . ALA A 1 115 ? -9.566 1.352 26.854 1.00 19.28 147 ALA A N 1
ATOM 883 C CA . ALA A 1 115 ? -10.952 1.339 27.233 1.00 18.35 147 ALA A CA 1
ATOM 884 C C . ALA A 1 115 ? -11.659 2.517 26.532 1.00 18.74 147 ALA A C 1
ATOM 885 O O . ALA A 1 115 ? -11.021 3.424 26.031 1.00 18.85 147 ALA A O 1
ATOM 887 N N . ASN A 1 116 ? -12.979 2.516 26.508 1.00 19.64 148 ASN A N 1
ATOM 888 C CA . ASN A 1 116 ? -13.693 3.649 25.964 1.00 20.14 148 ASN A CA 1
ATOM 889 C C . ASN A 1 116 ? -13.371 4.916 26.743 1.00 20.71 148 ASN A C 1
ATOM 890 O O . ASN A 1 116 ? -13.240 4.866 27.961 1.00 22.18 148 ASN A O 1
ATOM 895 N N . ILE A 1 117 ? -13.259 6.040 26.044 1.00 20.90 149 ILE A N 1
ATOM 896 C CA . ILE A 1 117 ? -13.076 7.321 26.672 1.00 21.81 149 ILE A CA 1
ATOM 897 C C . ILE A 1 117 ? -14.236 8.224 26.271 1.00 21.48 149 ILE A C 1
ATOM 898 O O . ILE A 1 117 ? -14.645 8.281 25.087 1.00 20.60 149 ILE A O 1
ATOM 903 N N . ASP A 1 118 ? -14.797 8.896 27.272 1.00 23.64 150 ASP A N 1
ATOM 904 C CA . ASP A 1 118 ? -15.923 9.772 27.073 1.00 24.08 150 ASP A CA 1
ATOM 905 C C . ASP A 1 118 ? -15.494 11.173 26.630 1.00 23.53 150 ASP A C 1
ATOM 906 O O . ASP A 1 118 ? -14.429 11.340 26.049 1.00 22.29 150 ASP A O 1
ATOM 911 N N . LYS A 1 119 ? -16.322 12.182 26.888 1.00 22.74 151 LYS A N 1
ATOM 912 C CA . LYS A 1 119 ? -15.997 13.535 26.429 1.00 23.39 151 LYS A CA 1
ATOM 913 C C . LYS A 1 119 ? -14.875 14.212 27.197 1.00 23.18 151 LYS A C 1
ATOM 914 O O . LYS A 1 119 ? -14.406 15.269 26.749 1.00 23.79 151 LYS A O 1
ATOM 920 N N . THR A 1 120 ? -14.456 13.649 28.337 1.00 21.85 152 THR A N 1
ATOM 921 C CA . THR A 1 120 ? -13.421 14.286 29.127 1.00 21.94 152 THR A CA 1
ATOM 922 C C . THR A 1 120 ? -12.040 13.793 28.635 1.00 20.99 152 THR A C 1
ATOM 923 O O . THR A 1 120 ? -11.741 12.610 28.764 1.00 22.40 152 THR A O 1
ATOM 927 N N . PRO A 1 121 ? -11.231 14.693 28.090 1.00 21.02 153 PRO A N 1
ATOM 928 C CA . PRO A 1 121 ? -9.934 14.213 27.593 1.00 20.78 153 PRO A CA 1
ATOM 929 C C . PRO A 1 121 ? -9.020 13.688 28.690 1.00 20.60 153 PRO A C 1
ATOM 930 O O . PRO A 1 121 ? -9.112 14.125 29.859 1.00 22.25 153 PRO A O 1
ATOM 934 N N . ILE A 1 122 ? -8.183 12.719 28.337 1.00 19.56 154 ILE A N 1
ATOM 935 C CA . ILE A 1 122 ? -7.181 12.224 29.250 1.00 18.42 154 ILE A CA 1
ATOM 936 C C . ILE A 1 122 ? -5.826 12.294 28.512 1.00 18.78 154 ILE A C 1
ATOM 937 O O . ILE A 1 122 ? -5.716 11.843 27.390 1.00 18.88 154 ILE A O 1
ATOM 942 N N . ALA A 1 123 ? -4.824 12.869 29.145 1.00 18.24 155 ALA A N 1
ATOM 943 C CA . ALA A 1 123 ? -3.513 13.059 28.522 1.00 17.38 155 ALA A CA 1
ATOM 944 C C . ALA A 1 123 ? -2.828 11.763 28.262 1.00 18.13 155 ALA A C 1
ATOM 945 O O . ALA A 1 123 ? -2.729 10.950 29.155 1.00 17.71 155 ALA A O 1
ATOM 947 N N . THR A 1 124 ? -2.263 11.631 27.067 1.00 17.02 156 THR A N 1
ATOM 948 C CA . THR A 1 124 ? -1.715 10.368 26.569 1.00 16.60 156 THR A CA 1
ATOM 949 C C . THR A 1 124 ? -0.250 10.568 26.324 1.00 16.24 156 THR A C 1
ATOM 950 O O . THR A 1 124 ? 0.134 11.483 25.638 1.00 15.65 156 THR A O 1
ATOM 954 N N . ARG A 1 125 ? 0.585 9.695 26.903 1.00 16.32 157 ARG A N 1
ATOM 955 C CA . ARG A 1 125 ? 2.018 9.849 26.829 1.00 15.90 157 ARG A CA 1
ATOM 956 C C . ARG A 1 125 ? 2.703 8.510 26.746 1.00 15.52 157 ARG A C 1
ATOM 957 O O . ARG A 1 125 ? 2.137 7.440 27.052 1.00 16.80 157 ARG A O 1
ATOM 965 N N . GLY A 1 126 ? 3.949 8.555 26.331 1.00 14.87 158 GLY A N 1
ATOM 966 C CA . GLY A 1 126 ? 4.815 7.349 26.359 1.00 15.24 158 GLY A CA 1
ATOM 967 C C . GLY A 1 126 ? 5.460 7.131 25.016 1.00 16.14 158 GLY A C 1
ATOM 968 O O . GLY A 1 126 ? 4.980 7.658 23.973 1.00 18.01 158 GLY A O 1
ATOM 969 N N . ASN A 1 127 ? 6.471 6.281 25.038 1.00 14.65 159 ASN A N 1
ATOM 970 C CA . ASN A 1 127 ? 7.183 5.914 23.832 1.00 15.23 159 ASN A CA 1
ATOM 971 C C . ASN A 1 127 ? 6.955 4.435 23.515 1.00 16.12 159 ASN A C 1
ATOM 972 O O . ASN A 1 127 ? 7.000 3.583 24.408 1.00 16.14 159 ASN A O 1
ATOM 977 N N . GLY A 1 128 ? 6.757 4.132 22.228 1.00 15.77 160 GLY A N 1
ATOM 978 C CA . GLY A 1 128 ? 6.560 2.762 21.754 1.00 16.92 160 GLY A CA 1
ATOM 979 C C . GLY A 1 128 ? 7.515 2.595 20.559 1.00 17.34 160 GLY A C 1
ATOM 980 O O . GLY A 1 128 ? 7.779 3.559 19.865 1.00 18.68 160 GLY A O 1
ATOM 981 N N . SER A 1 129 ? 8.021 1.407 20.302 1.00 16.88 161 SER A N 1
ATOM 982 C CA . SER A 1 129 ? 8.983 1.186 19.192 1.00 18.50 161 SER A CA 1
ATOM 983 C C . SER A 1 129 ? 8.441 0.079 18.289 1.00 17.59 161 SER A C 1
ATOM 984 O O . SER A 1 129 ? 7.721 -0.841 18.763 1.00 15.61 161 SER A O 1
ATOM 987 N N . TYR A 1 130 ? 8.714 0.192 16.997 1.00 16.04 162 TYR A N 1
ATOM 988 C CA . TYR A 1 130 ? 8.435 -0.900 16.044 1.00 16.55 162 TYR A CA 1
ATOM 989 C C . TYR A 1 130 ? 9.416 -0.868 14.914 1.00 15.94 162 TYR A C 1
ATOM 990 O O . TYR A 1 130 ? 10.094 0.121 14.703 1.00 15.54 162 TYR A O 1
ATOM 999 N N . PHE A 1 131 ? 9.496 -1.998 14.226 1.00 17.57 163 PHE A N 1
ATOM 1000 C CA . PHE A 1 131 ? 10.230 -2.113 12.981 1.00 17.57 163 PHE A CA 1
ATOM 1001 C C . PHE A 1 131 ? 9.250 -2.014 11.795 1.00 19.40 163 PHE A C 1
ATOM 1002 O O . PHE A 1 131 ? 8.171 -2.615 11.814 1.00 17.87 163 PHE A O 1
ATOM 1010 N N . ILE A 1 132 ? 9.674 -1.332 10.750 1.00 20.88 164 ILE A N 1
ATOM 1011 C CA . ILE A 1 132 ? 8.818 -1.194 9.551 1.00 24.28 164 ILE A CA 1
ATOM 1012 C C . ILE A 1 132 ? 8.786 -2.446 8.703 1.00 27.20 164 ILE A C 1
ATOM 1013 O O . ILE A 1 132 ? 7.728 -2.868 8.218 1.00 28.61 164 ILE A O 1
ATOM 1018 N N . LYS A 1 133 ? 9.934 -3.054 8.534 1.00 30.14 165 LYS A N 1
ATOM 1019 C CA . LYS A 1 133 ? 10.000 -4.247 7.698 1.00 34.22 165 LYS A CA 1
ATOM 1020 C C . LYS A 1 133 ? 9.561 -5.364 8.575 1.00 35.20 165 LYS A C 1
ATOM 1021 O O . LYS A 1 133 ? 10.040 -5.476 9.696 1.00 37.97 165 LYS A O 1
ATOM 1027 N N . ASN B 1 2 ? 42.133 -7.516 -4.362 1.00 36.40 34 ASN B N 1
ATOM 1028 C CA . ASN B 1 2 ? 41.904 -7.715 -2.906 1.00 35.81 34 ASN B CA 1
ATOM 1029 C C . ASN B 1 2 ? 41.749 -6.366 -2.200 1.00 33.97 34 ASN B C 1
ATOM 1030 O O . ASN B 1 2 ? 42.075 -6.240 -1.033 1.00 34.61 34 ASN B O 1
ATOM 1035 N N . VAL B 1 3 ? 41.297 -5.357 -2.931 1.00 31.39 35 VAL B N 1
ATOM 1036 C CA . VAL B 1 3 ? 41.268 -3.990 -2.427 1.00 29.85 35 VAL B CA 1
ATOM 1037 C C . VAL B 1 3 ? 39.837 -3.457 -2.538 1.00 27.22 35 VAL B C 1
ATOM 1038 O O . VAL B 1 3 ? 39.134 -3.775 -3.475 1.00 26.04 35 VAL B O 1
ATOM 1042 N N . VAL B 1 4 ? 39.382 -2.706 -1.535 1.00 25.51 36 VAL B N 1
ATOM 1043 C CA . VAL B 1 4 ? 38.047 -2.108 -1.570 1.00 23.10 36 VAL B CA 1
ATOM 1044 C C . VAL B 1 4 ? 38.083 -0.800 -2.328 1.00 22.92 36 VAL B C 1
ATOM 1045 O O . VAL B 1 4 ? 38.914 0.049 -2.054 1.00 21.66 36 VAL B O 1
ATOM 1049 N N . HIS B 1 5 ? 37.163 -0.637 -3.276 1.00 22.04 37 HIS B N 1
ATOM 1050 C CA . HIS B 1 5 ? 37.119 0.565 -4.091 1.00 22.57 37 HIS B CA 1
ATOM 1051 C C . HIS B 1 5 ? 35.978 1.489 -3.722 1.00 21.92 37 HIS B C 1
ATOM 1052 O O . HIS B 1 5 ? 35.011 1.087 -3.081 1.00 20.96 37 HIS B O 1
ATOM 1059 N N . LYS B 1 6 ? 36.091 2.728 -4.180 1.00 21.85 38 LYS B N 1
ATOM 1060 C CA . LYS B 1 6 ? 35.090 3.757 -3.913 1.00 22.30 38 LYS B CA 1
ATOM 1061 C C . LYS B 1 6 ? 33.869 3.656 -4.844 1.00 20.54 38 LYS B C 1
ATOM 1062 O O . LYS B 1 6 ? 32.970 4.471 -4.788 1.00 20.88 38 LYS B O 1
ATOM 1068 N N . THR B 1 7 ? 33.831 2.607 -5.638 1.00 20.45 39 THR B N 1
ATOM 1069 C CA . THR B 1 7 ? 32.685 2.305 -6.458 1.00 20.94 39 THR B CA 1
ATOM 1070 C C . THR B 1 7 ? 32.535 0.818 -6.485 1.00 20.65 39 THR B C 1
ATOM 1071 O O . THR B 1 7 ? 33.475 0.099 -6.132 1.00 22.03 39 THR B O 1
ATOM 1075 N N . GLY B 1 8 ? 31.366 0.370 -6.935 1.00 20.10 40 GLY B N 1
ATOM 1076 C CA . GLY B 1 8 ? 31.109 -1.035 -7.195 1.00 19.86 40 GLY B CA 1
ATOM 1077 C C . GLY B 1 8 ? 30.653 -1.862 -6.019 1.00 20.47 40 GLY B C 1
ATOM 1078 O O . GLY B 1 8 ? 30.971 -1.538 -4.872 1.00 19.74 40 GLY B O 1
ATOM 1079 N N . ASP B 1 9 ? 29.907 -2.924 -6.322 1.00 21.48 41 ASP B N 1
ATOM 1080 C CA . ASP B 1 9 ? 29.460 -3.908 -5.335 1.00 21.47 41 ASP B CA 1
ATOM 1081 C C . ASP B 1 9 ? 30.578 -4.870 -4.993 1.00 21.13 41 ASP B C 1
ATOM 1082 O O . ASP B 1 9 ? 31.141 -5.512 -5.858 1.00 20.68 41 ASP B O 1
ATOM 1087 N N . GLU B 1 10 ? 30.901 -4.973 -3.722 1.00 20.44 42 GLU B N 1
ATOM 1088 C CA . GLU B 1 10 ? 32.032 -5.731 -3.307 1.00 20.42 42 GLU B CA 1
ATOM 1089 C C . GLU B 1 10 ? 31.720 -6.427 -2.009 1.00 19.97 42 GLU B C 1
ATOM 1090 O O . GLU B 1 10 ? 30.931 -5.923 -1.198 1.00 19.49 42 GLU B O 1
ATOM 1096 N N . THR B 1 11 ? 32.389 -7.548 -1.802 1.00 19.25 43 THR B N 1
ATOM 1097 C CA . THR B 1 11 ? 32.310 -8.313 -0.563 1.00 18.56 43 THR B CA 1
ATOM 1098 C C . THR B 1 11 ? 33.616 -8.144 0.151 1.00 19.63 43 THR B C 1
ATOM 1099 O O . THR B 1 11 ? 34.699 -8.279 -0.450 1.00 18.70 43 THR B O 1
ATOM 1103 N N . ILE B 1 12 ? 33.505 -7.934 1.449 1.00 18.25 44 ILE B N 1
ATOM 1104 C CA . ILE B 1 12 ? 34.614 -7.536 2.280 1.00 19.53 44 ILE B CA 1
ATOM 1105 C C . ILE B 1 12 ? 34.644 -8.451 3.494 1.00 19.29 44 ILE B C 1
ATOM 1106 O O . ILE B 1 12 ? 33.785 -8.359 4.360 1.00 19.09 44 ILE B O 1
ATOM 1111 N N . ALA B 1 13 ? 35.665 -9.293 3.560 1.00 19.92 45 ALA B N 1
ATOM 1112 C CA . ALA B 1 13 ? 35.836 -10.243 4.646 1.00 20.33 45 ALA B CA 1
ATOM 1113 C C . ALA B 1 13 ? 36.797 -9.632 5.638 1.00 21.18 45 ALA B C 1
ATOM 1114 O O . ALA B 1 13 ? 37.489 -8.682 5.312 1.00 21.62 45 ALA B O 1
ATOM 1116 N N . GLY B 1 14 ? 36.814 -10.159 6.863 1.00 22.10 46 GLY B N 1
ATOM 1117 C CA . GLY B 1 14 ? 37.731 -9.676 7.894 1.00 22.33 46 GLY B CA 1
ATOM 1118 C C . GLY B 1 14 ? 37.035 -8.767 8.882 1.00 22.76 46 GLY B C 1
ATOM 1119 O O . GLY B 1 14 ? 36.045 -8.130 8.558 1.00 23.59 46 GLY B O 1
ATOM 1120 N N . LYS B 1 15 ? 37.578 -8.696 10.095 1.00 23.61 47 LYS B N 1
ATOM 1121 C CA . LYS B 1 15 ? 37.066 -7.783 11.090 1.00 23.68 47 LYS B CA 1
ATOM 1122 C C . LYS B 1 15 ? 37.564 -6.381 10.716 1.00 22.05 47 LYS B C 1
ATOM 1123 O O . LYS B 1 15 ? 38.739 -6.109 10.713 1.00 23.10 47 LYS B O 1
ATOM 1129 N N . LYS B 1 16 ? 36.636 -5.495 10.392 1.00 21.87 48 LYS B N 1
ATOM 1130 C CA . LYS B 1 16 ? 36.977 -4.153 10.010 1.00 20.61 48 LYS B CA 1
ATOM 1131 C C . LYS B 1 16 ? 36.552 -3.239 11.137 1.00 19.96 48 LYS B C 1
ATOM 1132 O O . LYS B 1 16 ? 35.394 -3.165 11.480 1.00 19.71 48 LYS B O 1
ATOM 1138 N N . THR B 1 17 ? 37.505 -2.506 11.672 1.00 19.12 49 THR B N 1
ATOM 1139 C CA . THR B 1 17 ? 37.236 -1.575 12.767 1.00 20.07 49 THR B CA 1
ATOM 1140 C C . THR B 1 17 ? 37.418 -0.143 12.258 1.00 19.49 49 THR B C 1
ATOM 1141 O O . THR B 1 17 ? 38.532 0.264 11.853 1.00 19.68 49 THR B O 1
ATOM 1145 N N . PHE B 1 18 ? 36.318 0.608 12.256 1.00 18.88 50 PHE B N 1
ATOM 1146 C CA . PHE B 1 18 ? 36.332 2.016 11.864 1.00 18.83 50 PHE B CA 1
ATOM 1147 C C . PHE B 1 18 ? 36.501 2.802 13.144 1.00 19.83 50 PHE B C 1
ATOM 1148 O O . PHE B 1 18 ? 35.635 2.800 13.984 1.00 19.55 50 PHE B O 1
ATOM 1156 N N . THR B 1 19 ? 37.655 3.424 13.325 1.00 19.72 51 THR B N 1
ATOM 1157 C CA . THR B 1 19 ? 37.935 4.037 14.613 1.00 20.56 51 THR B CA 1
ATOM 1158 C C . THR B 1 19 ? 37.265 5.398 14.692 1.00 21.54 51 THR B C 1
ATOM 1159 O O . THR B 1 19 ? 37.094 5.928 15.750 1.00 22.07 51 THR B O 1
ATOM 1163 N N . GLY B 1 20 ? 36.872 5.953 13.549 1.00 21.36 52 GLY B N 1
ATOM 1164 C CA . GLY B 1 20 ? 36.199 7.239 13.503 1.00 21.57 52 GLY B CA 1
ATOM 1165 C C . GLY B 1 20 ? 34.727 7.110 13.188 1.00 20.72 52 GLY B C 1
ATOM 1166 O O . GLY B 1 20 ? 34.063 6.186 13.609 1.00 21.53 52 GLY B O 1
ATOM 1167 N N . ASN B 1 21 ? 34.211 8.083 12.465 1.00 21.18 53 ASN B N 1
ATOM 1168 C CA . ASN B 1 21 ? 32.799 8.168 12.182 1.00 21.37 53 ASN B CA 1
ATOM 1169 C C . ASN B 1 21 ? 32.460 7.444 10.874 1.00 19.88 53 ASN B C 1
ATOM 1170 O O . ASN B 1 21 ? 33.261 7.403 9.943 1.00 20.29 53 ASN B O 1
ATOM 1175 N N . VAL B 1 22 ? 31.276 6.861 10.832 1.00 19.54 54 VAL B N 1
ATOM 1176 C CA . VAL B 1 22 ? 30.809 6.187 9.623 1.00 19.18 54 VAL B CA 1
ATOM 1177 C C . VAL B 1 22 ? 29.420 6.708 9.337 1.00 19.52 54 VAL B C 1
ATOM 1178 O O . VAL B 1 22 ? 28.620 6.900 10.245 1.00 19.97 54 VAL B O 1
ATOM 1182 N N . GLU B 1 23 ? 29.137 6.956 8.077 1.00 18.99 55 GLU B N 1
ATOM 1183 C CA . GLU B 1 23 ? 27.799 7.363 7.659 1.00 20.47 55 GLU B CA 1
ATOM 1184 C C . GLU B 1 23 ? 27.382 6.424 6.543 1.00 18.64 55 GLU B C 1
ATOM 1185 O O . GLU B 1 23 ? 28.204 6.021 5.739 1.00 18.95 55 GLU B O 1
ATOM 1191 N N . VAL B 1 24 ? 26.125 6.013 6.544 1.00 19.44 56 VAL B N 1
ATOM 1192 C CA . VAL B 1 24 ? 25.570 5.231 5.460 1.00 18.45 56 VAL B CA 1
ATOM 1193 C C . VAL B 1 24 ? 24.378 6.037 4.989 1.00 20.46 56 VAL B C 1
ATOM 1194 O O . VAL B 1 24 ? 23.482 6.350 5.792 1.00 18.55 56 VAL B O 1
ATOM 1198 N N . ASN B 1 25 ? 24.367 6.363 3.702 1.00 19.54 57 ASN B N 1
ATOM 1199 C CA . ASN B 1 25 ? 23.293 7.178 3.161 1.00 21.50 57 ASN B CA 1
ATOM 1200 C C . ASN B 1 25 ? 22.170 6.370 2.511 1.00 21.13 57 ASN B C 1
ATOM 1201 O O . ASN B 1 25 ? 21.037 6.852 2.443 1.00 23.49 57 ASN B O 1
ATOM 1206 N N . GLY B 1 26 ? 22.483 5.174 2.039 1.00 20.88 58 GLY B N 1
ATOM 1207 C CA . GLY B 1 26 ? 21.480 4.209 1.598 1.00 21.97 58 GLY B CA 1
ATOM 1208 C C . GLY B 1 26 ? 20.982 3.387 2.780 1.00 21.81 58 GLY B C 1
ATOM 1209 O O . GLY B 1 26 ? 20.813 3.894 3.885 1.00 26.08 58 GLY B O 1
ATOM 1210 N N . SER B 1 27 ? 20.717 2.121 2.560 1.00 21.41 59 SER B N 1
ATOM 1211 C CA A SER B 1 27 ? 20.212 1.242 3.606 0.50 21.64 59 SER B CA 1
ATOM 1212 C CA B SER B 1 27 ? 20.219 1.259 3.612 0.50 21.64 59 SER B CA 1
ATOM 1213 C C . SER B 1 27 ? 21.394 0.565 4.273 1.00 20.85 59 SER B C 1
ATOM 1214 O O . SER B 1 27 ? 22.403 0.282 3.617 1.00 21.14 59 SER B O 1
ATOM 1219 N N . LEU B 1 28 ? 21.277 0.317 5.561 1.00 20.48 60 LEU B N 1
ATOM 1220 C CA . LEU B 1 28 ? 22.194 -0.554 6.257 1.00 19.68 60 LEU B CA 1
ATOM 1221 C C . LEU B 1 28 ? 21.400 -1.812 6.595 1.00 20.35 60 LEU B C 1
ATOM 1222 O O . LEU B 1 28 ? 20.380 -1.721 7.268 1.00 22.38 60 LEU B O 1
ATOM 1227 N N . THR B 1 29 ? 21.827 -2.964 6.068 1.00 19.57 61 THR B N 1
ATOM 1228 C CA . THR B 1 29 ? 21.185 -4.259 6.305 1.00 20.52 61 THR B CA 1
ATOM 1229 C C . THR B 1 29 ? 22.034 -5.003 7.332 1.00 19.42 61 THR B C 1
ATOM 1230 O O . THR B 1 29 ? 23.213 -5.221 7.152 1.00 19.16 61 THR B O 1
ATOM 1234 N N . LEU B 1 30 ? 21.399 -5.362 8.442 1.00 19.66 62 LEU B N 1
ATOM 1235 C CA . LEU B 1 30 ? 22.010 -6.131 9.511 1.00 19.22 62 LEU B CA 1
ATOM 1236 C C . LEU B 1 30 ? 21.267 -7.463 9.603 1.00 18.54 62 LEU B C 1
ATOM 1237 O O . LEU B 1 30 ? 20.180 -7.615 9.003 1.00 18.83 62 LEU B O 1
ATOM 1242 N N . PRO B 1 31 ? 21.866 -8.432 10.306 1.00 19.00 63 PRO B N 1
ATOM 1243 C CA . PRO B 1 31 ? 21.202 -9.723 10.516 1.00 17.51 63 PRO B CA 1
ATOM 1244 C C . PRO B 1 31 ? 19.850 -9.531 11.158 1.00 18.51 63 PRO B C 1
ATOM 1245 O O . PRO B 1 31 ? 19.722 -8.725 12.052 1.00 18.07 63 PRO B O 1
ATOM 1249 N N . VAL B 1 32 ? 18.888 -10.335 10.723 1.00 17.51 64 VAL B N 1
ATOM 1250 C CA . VAL B 1 32 ? 17.560 -10.283 11.299 1.00 17.41 64 VAL B CA 1
ATOM 1251 C C . VAL B 1 32 ? 17.118 -11.727 11.498 1.00 17.47 64 VAL B C 1
ATOM 1252 O O . VAL B 1 32 ? 17.311 -12.543 10.591 1.00 19.17 64 VAL B O 1
ATOM 1256 N N . GLN B 1 33 ? 16.552 -12.047 12.661 1.00 17.49 65 GLN B N 1
ATOM 1257 C CA A GLN B 1 33 ? 15.978 -13.360 12.907 0.50 17.37 65 GLN B CA 1
ATOM 1258 C CA B GLN B 1 33 ? 15.976 -13.371 12.916 0.50 17.64 65 GLN B CA 1
ATOM 1259 C C . GLN B 1 33 ? 14.644 -13.120 13.569 1.00 17.72 65 GLN B C 1
ATOM 1260 O O . GLN B 1 33 ? 14.517 -12.185 14.348 1.00 16.77 65 GLN B O 1
ATOM 1271 N N . THR B 1 34 ? 13.657 -13.944 13.229 1.00 16.85 66 THR B N 1
ATOM 1272 C CA . THR B 1 34 ? 12.326 -13.881 13.866 1.00 15.52 66 THR B CA 1
ATOM 1273 C C . THR B 1 34 ? 12.007 -15.201 14.549 1.00 15.52 66 THR B C 1
ATOM 1274 O O . THR B 1 34 ? 12.503 -16.248 14.167 1.00 16.79 66 THR B O 1
ATOM 1278 N N . LEU B 1 35 ? 11.138 -15.155 15.543 1.00 15.47 67 LEU B N 1
ATOM 1279 C CA . LEU B 1 35 ? 10.725 -16.341 16.279 1.00 15.19 67 LEU B CA 1
ATOM 1280 C C . LEU B 1 35 ? 9.328 -16.095 16.849 1.00 15.20 67 LEU B C 1
ATOM 1281 O O . LEU B 1 35 ? 9.056 -14.995 17.369 1.00 14.83 67 LEU B O 1
ATOM 1286 N N . THR B 1 36 ? 8.453 -17.093 16.760 1.00 15.18 68 THR B N 1
ATOM 1287 C CA . THR B 1 36 ? 7.205 -17.022 17.445 1.00 15.34 68 THR B CA 1
ATOM 1288 C C . THR B 1 36 ? 7.282 -18.002 18.587 1.00 15.34 68 THR B C 1
ATOM 1289 O O . THR B 1 36 ? 7.728 -19.121 18.405 1.00 15.28 68 THR B O 1
ATOM 1293 N N . VAL B 1 37 ? 6.798 -17.584 19.747 1.00 14.51 69 VAL B N 1
ATOM 1294 C CA . VAL B 1 37 ? 6.856 -18.399 20.944 1.00 15.20 69 VAL B CA 1
ATOM 1295 C C . VAL B 1 37 ? 5.467 -18.515 21.513 1.00 15.69 69 VAL B C 1
ATOM 1296 O O . VAL B 1 37 ? 4.830 -17.496 21.824 1.00 15.70 69 VAL B O 1
ATOM 1300 N N . GLU B 1 38 ? 5.024 -19.754 21.696 1.00 16.00 70 GLU B N 1
ATOM 1301 C CA . GLU B 1 38 ? 3.835 -19.983 22.484 1.00 17.79 70 GLU B CA 1
ATOM 1302 C C . GLU B 1 38 ? 4.310 -20.122 23.913 1.00 16.24 70 GLU B C 1
ATOM 1303 O O . GLU B 1 38 ? 4.662 -21.209 24.343 1.00 17.74 70 GLU B O 1
ATOM 1309 N N . ALA B 1 39 ? 4.257 -19.028 24.644 1.00 16.84 71 ALA B N 1
ATOM 1310 C CA . ALA B 1 39 ? 4.905 -18.855 25.957 1.00 16.57 71 ALA B CA 1
ATOM 1311 C C . ALA B 1 39 ? 4.275 -19.648 27.087 1.00 16.98 71 ALA B C 1
ATOM 1312 O O . ALA B 1 39 ? 4.922 -19.941 28.101 1.00 16.34 71 ALA B O 1
ATOM 1314 N N . GLY B 1 40 ? 3.002 -19.973 26.914 1.00 16.83 72 GLY B N 1
ATOM 1315 C CA . GLY B 1 40 ? 2.206 -20.646 27.935 1.00 17.10 72 GLY B CA 1
ATOM 1316 C C . GLY B 1 40 ? 1.008 -19.810 28.234 1.00 16.61 72 GLY B C 1
ATOM 1317 O O . GLY B 1 40 ? 1.011 -18.602 28.032 1.00 17.06 72 GLY B O 1
ATOM 1318 N N . ASN B 1 41 ? -0.041 -20.446 28.719 1.00 14.98 73 ASN B N 1
ATOM 1319 C CA . ASN B 1 41 ? -1.169 -19.736 29.267 1.00 17.45 73 ASN B CA 1
ATOM 1320 C C . ASN B 1 41 ? -1.929 -18.921 28.242 1.00 17.37 73 ASN B C 1
ATOM 1321 O O . ASN B 1 41 ? -2.756 -18.101 28.582 1.00 18.90 73 ASN B O 1
ATOM 1326 N N . GLY B 1 42 ? -1.655 -19.196 26.969 1.00 16.26 74 GLY B N 1
ATOM 1327 C CA . GLY B 1 42 ? -2.299 -18.530 25.863 1.00 17.60 74 GLY B CA 1
ATOM 1328 C C . GLY B 1 42 ? -1.547 -17.341 25.286 1.00 16.79 74 GLY B C 1
ATOM 1329 O O . GLY B 1 42 ? -1.935 -16.794 24.252 1.00 18.45 74 GLY B O 1
ATOM 1330 N N . LEU B 1 43 ? -0.484 -16.926 25.968 1.00 17.08 75 LEU B N 1
ATOM 1331 C CA . LEU B 1 43 ? 0.322 -15.799 25.537 1.00 17.31 75 LEU B CA 1
ATOM 1332 C C . LEU B 1 43 ? 1.214 -16.244 24.407 1.00 16.91 75 LEU B C 1
ATOM 1333 O O . LEU B 1 43 ? 1.858 -17.331 24.486 1.00 16.77 75 LEU B O 1
ATOM 1338 N N . GLN B 1 44 ? 1.264 -15.387 23.379 1.00 16.52 76 GLN B N 1
ATOM 1339 C CA . GLN B 1 44 ? 2.121 -15.610 22.207 1.00 17.15 76 GLN B CA 1
ATOM 1340 C C . GLN B 1 44 ? 3.026 -14.448 22.103 1.00 17.39 76 GLN B C 1
ATOM 1341 O O . GLN B 1 44 ? 2.611 -13.324 22.334 1.00 17.57 76 GLN B O 1
ATOM 1347 N N . LEU B 1 45 ? 4.292 -14.718 21.766 1.00 16.22 77 LEU B N 1
ATOM 1348 C CA . LEU B 1 45 ? 5.264 -13.636 21.512 1.00 17.34 77 LEU B CA 1
ATOM 1349 C C . LEU B 1 45 ? 5.762 -13.787 20.092 1.00 16.87 77 LEU B C 1
ATOM 1350 O O . LEU B 1 45 ? 6.086 -14.895 19.687 1.00 17.28 77 LEU B O 1
ATOM 1355 N N . GLN B 1 46 ? 5.854 -12.679 19.358 1.00 15.55 78 GLN B N 1
ATOM 1356 C CA . GLN B 1 46 ? 6.522 -12.643 18.046 1.00 15.93 78 GLN B CA 1
ATOM 1357 C C . GLN B 1 46 ? 7.725 -11.767 18.261 1.00 16.91 78 GLN B C 1
ATOM 1358 O O . GLN B 1 46 ? 7.562 -10.575 18.579 1.00 16.08 78 GLN B O 1
ATOM 1364 N N . LEU B 1 47 ? 8.910 -12.365 18.145 1.00 15.92 79 LEU B N 1
ATOM 1365 C CA . LEU B 1 47 ? 10.142 -11.646 18.419 1.00 14.91 79 LEU B CA 1
ATOM 1366 C C . LEU B 1 47 ? 10.895 -11.425 17.110 1.00 15.26 79 LEU B C 1
ATOM 1367 O O . LEU B 1 47 ? 10.961 -12.300 16.273 1.00 15.74 79 LEU B O 1
ATOM 1372 N N . THR B 1 48 ? 11.418 -10.210 16.955 1.00 13.95 80 THR B N 1
ATOM 1373 C CA . THR B 1 48 ? 12.251 -9.866 15.847 1.00 14.61 80 THR B CA 1
ATOM 1374 C C . THR B 1 48 ? 13.536 -9.314 16.437 1.00 15.05 80 THR B C 1
ATOM 1375 O O . THR B 1 48 ? 13.502 -8.359 17.205 1.00 14.14 80 THR B O 1
ATOM 1379 N N . LYS B 1 49 ? 14.646 -9.928 16.056 1.00 14.24 81 LYS B N 1
ATOM 1380 C CA . LYS B 1 49 ? 15.951 -9.628 16.594 1.00 14.64 81 LYS B CA 1
ATOM 1381 C C . LYS B 1 49 ? 16.840 -9.092 15.504 1.00 15.49 81 LYS B C 1
ATOM 1382 O O . LYS B 1 49 ? 16.980 -9.743 14.464 1.00 14.75 81 LYS B O 1
ATOM 1388 N N . LYS B 1 50 ? 17.377 -7.903 15.707 1.00 15.85 82 LYS B N 1
ATOM 1389 C CA . LYS B 1 50 ? 18.274 -7.323 14.719 1.00 17.24 82 LYS B CA 1
ATOM 1390 C C . LYS B 1 50 ? 19.685 -7.207 15.261 1.00 17.23 82 LYS B C 1
ATOM 1391 O O . LYS B 1 50 ? 19.945 -6.867 16.438 1.00 15.96 82 LYS B O 1
ATOM 1397 N N . ASN B 1 51 ? 20.621 -7.525 14.389 1.00 18.15 83 ASN B N 1
ATOM 1398 C CA . ASN B 1 51 ? 22.046 -7.451 14.729 1.00 17.81 83 ASN B CA 1
ATOM 1399 C C . ASN B 1 51 ? 22.435 -8.310 15.934 1.00 17.52 83 ASN B C 1
ATOM 1400 O O . ASN B 1 51 ? 23.341 -7.962 16.730 1.00 18.16 83 ASN B O 1
ATOM 1405 N N . ASN B 1 52 ? 21.741 -9.436 16.112 1.00 17.69 84 ASN B N 1
ATOM 1406 C CA . ASN B 1 52 ? 21.929 -10.323 17.272 1.00 17.91 84 ASN B CA 1
ATOM 1407 C C . ASN B 1 52 ? 21.885 -9.599 18.588 1.00 17.12 84 ASN B C 1
ATOM 1408 O O . ASN B 1 52 ? 22.478 -10.020 19.570 1.00 17.55 84 ASN B O 1
ATOM 1413 N N . ASP B 1 53 ? 21.053 -8.543 18.641 1.00 16.39 85 ASP B N 1
ATOM 1414 C CA . ASP B 1 53 ? 21.102 -7.629 19.771 1.00 16.79 85 ASP B CA 1
ATOM 1415 C C . ASP B 1 53 ? 19.780 -6.983 20.122 1.00 16.75 85 ASP B C 1
ATOM 1416 O O . ASP B 1 53 ? 19.206 -7.299 21.151 1.00 18.70 85 ASP B O 1
ATOM 1421 N N . LEU B 1 54 ? 19.272 -6.097 19.269 1.00 14.89 86 LEU B N 1
ATOM 1422 C CA . LEU B 1 54 ? 18.020 -5.413 19.580 1.00 14.29 86 LEU B CA 1
ATOM 1423 C C . LEU B 1 54 ? 16.838 -6.356 19.263 1.00 14.32 86 LEU B C 1
ATOM 1424 O O . LEU B 1 54 ? 16.677 -6.791 18.125 1.00 15.44 86 LEU B O 1
ATOM 1429 N N . VAL B 1 55 ? 15.969 -6.594 20.234 1.00 14.67 87 VAL B N 1
ATOM 1430 C CA . VAL B 1 55 ? 14.787 -7.416 20.030 1.00 13.30 87 VAL B CA 1
ATOM 1431 C C . VAL B 1 55 ? 13.536 -6.560 20.271 1.00 13.57 87 VAL B C 1
ATOM 1432 O O . VAL B 1 55 ? 13.469 -5.828 21.253 1.00 15.31 87 VAL B O 1
ATOM 1436 N N . ILE B 1 56 ? 12.569 -6.619 19.361 1.00 13.08 88 ILE B N 1
ATOM 1437 C CA . ILE B 1 56 ? 11.259 -6.074 19.658 1.00 14.04 88 ILE B CA 1
ATOM 1438 C C . ILE B 1 56 ? 10.343 -7.272 19.748 1.00 14.57 88 ILE B C 1
ATOM 1439 O O . ILE B 1 56 ? 10.311 -8.120 18.828 1.00 14.76 88 ILE B O 1
ATOM 1444 N N . VAL B 1 57 ? 9.592 -7.306 20.850 1.00 13.93 89 VAL B N 1
ATOM 1445 C CA . VAL B 1 57 ? 8.685 -8.391 21.146 1.00 14.57 89 VAL B CA 1
ATOM 1446 C C . VAL B 1 57 ? 7.292 -7.829 20.941 1.00 15.42 89 VAL B C 1
ATOM 1447 O O . VAL B 1 57 ? 6.990 -6.785 21.440 1.00 15.46 89 VAL B O 1
ATOM 1451 N N . ARG B 1 58 ? 6.464 -8.545 20.178 1.00 16.09 90 ARG B N 1
ATOM 1452 C CA . ARG B 1 58 ? 5.094 -8.174 19.906 1.00 15.67 90 ARG B CA 1
ATOM 1453 C C . ARG B 1 58 ? 4.216 -9.220 20.600 1.00 15.54 90 ARG B C 1
ATOM 1454 O O . ARG B 1 58 ? 4.377 -10.428 20.344 1.00 16.20 90 ARG B O 1
ATOM 1462 N N . PHE B 1 59 ? 3.337 -8.806 21.514 1.00 14.97 91 PHE B N 1
ATOM 1463 C CA . PHE B 1 59 ? 2.483 -9.759 22.258 1.00 14.88 91 PHE B CA 1
ATOM 1464 C C . PHE B 1 59 ? 1.204 -10.022 21.457 1.00 16.81 91 PHE B C 1
ATOM 1465 O O . PHE B 1 59 ? 0.578 -9.089 20.923 1.00 16.32 91 PHE B O 1
ATOM 1473 N N . PHE B 1 60 ? 0.799 -11.283 21.448 1.00 16.10 92 PHE B N 1
ATOM 1474 C CA . PHE B 1 60 ? -0.469 -11.688 20.866 1.00 17.33 92 PHE B CA 1
ATOM 1475 C C . PHE B 1 60 ? -1.085 -12.752 21.762 1.00 16.72 92 PHE B C 1
ATOM 1476 O O . PHE B 1 60 ? -0.533 -13.071 22.807 1.00 16.83 92 PHE B O 1
ATOM 1484 N N . GLY B 1 61 ? -2.241 -13.277 21.370 1.00 17.00 93 GLY B N 1
ATOM 1485 C CA . GLY B 1 61 ? -2.925 -14.247 22.222 1.00 17.00 93 GLY B CA 1
ATOM 1486 C C . GLY B 1 61 ? -3.716 -13.616 23.336 1.00 18.71 93 GLY B C 1
ATOM 1487 O O . GLY B 1 61 ? -4.093 -12.442 23.261 1.00 16.54 93 GLY B O 1
ATOM 1488 N N . SER B 1 62 ? -4.054 -14.452 24.325 1.00 20.06 94 SER B N 1
ATOM 1489 C CA . SER B 1 62 ? -4.830 -14.065 25.480 1.00 21.15 94 SER B CA 1
ATOM 1490 C C . SER B 1 62 ? -4.440 -14.971 26.645 1.00 22.65 94 SER B C 1
ATOM 1491 O O . SER B 1 62 ? -4.489 -16.223 26.509 1.00 25.83 94 SER B O 1
ATOM 1494 N N . VAL B 1 63 ? -4.225 -14.380 27.809 1.00 20.92 95 VAL B N 1
ATOM 1495 C CA . VAL B 1 63 ? -3.706 -15.082 28.945 1.00 19.31 95 VAL B CA 1
ATOM 1496 C C . VAL B 1 63 ? -4.821 -15.465 29.865 1.00 19.65 95 VAL B C 1
ATOM 1497 O O . VAL B 1 63 ? -5.809 -14.751 29.948 1.00 15.66 95 VAL B O 1
ATOM 1501 N N . SER B 1 64 ? -4.633 -16.600 30.540 1.00 19.84 96 SER B N 1
ATOM 1502 C CA . SER B 1 64 ? -5.553 -17.070 31.547 1.00 20.61 96 SER B CA 1
ATOM 1503 C C . SER B 1 64 ? -4.858 -18.015 32.491 1.00 20.75 96 SER B C 1
ATOM 1504 O O . SER B 1 64 ? -3.881 -18.622 32.140 1.00 19.69 96 SER B O 1
ATOM 1507 N N . ASN B 1 65 ? -5.371 -18.120 33.710 1.00 21.62 97 ASN B N 1
ATOM 1508 C CA . ASN B 1 65 ? -4.884 -19.092 34.675 1.00 22.88 97 ASN B CA 1
ATOM 1509 C C . ASN B 1 65 ? -3.389 -19.004 34.939 1.00 22.86 97 ASN B C 1
ATOM 1510 O O . ASN B 1 65 ? -2.645 -19.966 34.698 1.00 22.64 97 ASN B O 1
ATOM 1515 N N . ILE B 1 66 ? -2.938 -17.841 35.390 1.00 21.66 98 ILE B N 1
ATOM 1516 C CA . ILE B 1 66 ? -1.525 -17.666 35.689 1.00 23.34 98 ILE B CA 1
ATOM 1517 C C . ILE B 1 66 ? -1.462 -16.793 36.902 1.00 23.82 98 ILE B C 1
ATOM 1518 O O . ILE B 1 66 ? -2.282 -15.894 37.040 1.00 23.64 98 ILE B O 1
ATOM 1523 N N . GLN B 1 67 ? -0.535 -17.083 37.801 1.00 24.14 99 GLN B N 1
ATOM 1524 C CA . GLN B 1 67 ? -0.324 -16.204 38.921 1.00 25.28 99 GLN B CA 1
ATOM 1525 C C . GLN B 1 67 ? 0.933 -15.401 38.718 1.00 24.89 99 GLN B C 1
ATOM 1526 O O . GLN B 1 67 ? 1.865 -15.839 38.058 1.00 23.98 99 GLN B O 1
ATOM 1532 N N . LYS B 1 68 ? 0.973 -14.267 39.400 1.00 25.03 100 LYS B N 1
ATOM 1533 C CA . LYS B 1 68 ? 2.151 -13.452 39.440 1.00 24.40 100 LYS B CA 1
ATOM 1534 C C . LYS B 1 68 ? 3.322 -14.217 40.002 1.00 23.77 100 LYS B C 1
ATOM 1535 O O . LYS B 1 68 ? 3.209 -14.951 40.998 1.00 21.61 100 LYS B O 1
ATOM 1541 N N . GLY B 1 69 ? 4.448 -14.056 39.311 1.00 22.00 101 GLY B N 1
ATOM 1542 C CA . GLY B 1 69 ? 5.700 -14.664 39.676 1.00 22.34 101 GLY B CA 1
ATOM 1543 C C . GLY B 1 69 ? 5.874 -16.084 39.201 1.00 21.65 101 GLY B C 1
ATOM 1544 O O . GLY B 1 69 ? 6.927 -16.648 39.383 1.00 23.31 101 GLY B O 1
ATOM 1545 N N . TRP B 1 70 ? 4.847 -16.650 38.568 1.00 22.24 102 TRP B N 1
ATOM 1546 C CA . TRP B 1 70 ? 4.952 -18.000 38.005 1.00 22.60 102 TRP B CA 1
ATOM 1547 C C . TRP B 1 70 ? 5.581 -17.973 36.647 1.00 20.99 102 TRP B C 1
ATOM 1548 O O . TRP B 1 70 ? 5.318 -17.082 35.835 1.00 20.54 102 TRP B O 1
ATOM 1559 N N . ASN B 1 71 ? 6.389 -18.987 36.374 1.00 20.74 103 ASN B N 1
ATOM 1560 C CA . ASN B 1 71 ? 6.868 -19.183 35.052 1.00 20.54 103 ASN B CA 1
ATOM 1561 C C . ASN B 1 71 ? 5.664 -19.575 34.189 1.00 20.86 103 ASN B C 1
ATOM 1562 O O . ASN B 1 71 ? 4.707 -20.260 34.659 1.00 20.93 103 ASN B O 1
ATOM 1567 N N . MET B 1 72 ? 5.669 -19.139 32.947 1.00 19.03 104 MET B N 1
ATOM 1568 C CA . MET B 1 72 ? 4.558 -19.460 32.078 1.00 18.37 104 MET B CA 1
ATOM 1569 C C . MET B 1 72 ? 4.795 -20.860 31.590 1.00 17.69 104 MET B C 1
ATOM 1570 O O . MET B 1 72 ? 5.945 -21.256 31.391 1.00 16.98 104 MET B O 1
ATOM 1575 N N . SER B 1 73 ? 3.710 -21.621 31.418 1.00 18.33 105 SER B N 1
ATOM 1576 C CA . SER B 1 73 ? 3.804 -23.048 31.305 1.00 19.08 105 SER B CA 1
ATOM 1577 C C . SER B 1 73 ? 3.978 -23.538 29.867 1.00 17.96 105 SER B C 1
ATOM 1578 O O . SER B 1 73 ? 3.536 -24.635 29.529 1.00 19.52 105 SER B O 1
ATOM 1581 N N . GLY B 1 74 ? 4.654 -22.750 29.034 1.00 17.96 106 GLY B N 1
ATOM 1582 C CA . GLY B 1 74 ? 4.844 -23.060 27.635 1.00 16.29 106 GLY B CA 1
ATOM 1583 C C . GLY B 1 74 ? 6.269 -23.231 27.156 1.00 15.49 106 GLY B C 1
ATOM 1584 O O . GLY B 1 74 ? 7.151 -23.781 27.839 1.00 15.37 106 GLY B O 1
ATOM 1585 N N . THR B 1 75 ? 6.465 -22.807 25.927 1.00 14.45 107 THR B N 1
ATOM 1586 C CA . THR B 1 75 ? 7.711 -22.994 25.237 1.00 13.91 107 THR B CA 1
ATOM 1587 C C . THR B 1 75 ? 8.715 -21.923 25.614 1.00 14.01 107 THR B C 1
ATOM 1588 O O . THR B 1 75 ? 8.388 -20.712 25.653 1.00 13.22 107 THR B O 1
ATOM 1592 N N . TRP B 1 76 ? 9.959 -22.326 25.853 1.00 12.70 108 TRP B N 1
ATOM 1593 C CA . TRP B 1 76 ? 10.959 -21.385 26.261 1.00 12.94 108 TRP B CA 1
ATOM 1594 C C . TRP B 1 76 ? 11.483 -20.670 25.005 1.00 12.42 108 TRP B C 1
ATOM 1595 O O . TRP B 1 76 ? 11.409 -21.179 23.878 1.00 13.53 108 TRP B O 1
ATOM 1606 N N . VAL B 1 77 ? 12.053 -19.503 25.215 1.00 13.70 109 VAL B N 1
ATOM 1607 C CA . VAL B 1 77 ? 12.637 -18.716 24.138 1.00 13.09 109 VAL B CA 1
ATOM 1608 C C . VAL B 1 77 ? 13.886 -19.375 23.655 1.00 13.39 109 VAL B C 1
ATOM 1609 O O . VAL B 1 77 ? 14.708 -19.741 24.443 1.00 14.05 109 VAL B O 1
ATOM 1613 N N . ASP B 1 78 ? 14.006 -19.541 22.348 1.00 13.73 110 ASP B N 1
ATOM 1614 C CA . ASP B 1 78 ? 15.218 -20.091 21.742 1.00 16.00 110 ASP B CA 1
ATOM 1615 C C . ASP B 1 78 ? 16.453 -19.325 22.144 1.00 15.37 110 ASP B C 1
ATOM 1616 O O . ASP B 1 78 ? 16.440 -18.096 22.266 1.00 12.87 110 ASP B O 1
ATOM 1621 N N . ARG B 1 79 ? 17.571 -20.055 22.212 1.00 15.14 111 ARG B N 1
ATOM 1622 C CA . ARG B 1 79 ? 18.815 -19.506 22.789 1.00 15.56 111 ARG B CA 1
ATOM 1623 C C . ARG B 1 79 ? 19.259 -18.201 22.133 1.00 15.37 111 ARG B C 1
ATOM 1624 O O . ARG B 1 79 ? 19.599 -17.249 22.863 1.00 14.26 111 ARG B O 1
ATOM 1632 N N . PRO B 1 80 ? 19.190 -18.092 20.794 1.00 15.77 112 PRO B N 1
ATOM 1633 C CA . PRO B 1 80 ? 19.701 -16.853 20.206 1.00 15.99 112 PRO B CA 1
ATOM 1634 C C . PRO B 1 80 ? 18.946 -15.592 20.594 1.00 15.68 112 PRO B C 1
ATOM 1635 O O . PRO B 1 80 ? 19.470 -14.501 20.381 1.00 16.86 112 PRO B O 1
ATOM 1639 N N . PHE B 1 81 ? 17.755 -15.726 21.128 1.00 13.87 113 PHE B N 1
ATOM 1640 C CA . PHE B 1 81 ? 16.939 -14.565 21.452 1.00 13.90 113 PHE B CA 1
ATOM 1641 C C . PHE B 1 81 ? 16.992 -14.208 22.942 1.00 14.11 113 PHE B C 1
ATOM 1642 O O . PHE B 1 81 ? 16.399 -13.227 23.402 1.00 14.11 113 PHE B O 1
ATOM 1650 N N . ARG B 1 82 ? 17.660 -15.013 23.721 1.00 13.58 114 ARG B N 1
ATOM 1651 C CA . ARG B 1 82 ? 17.707 -14.819 25.140 1.00 12.52 114 ARG B CA 1
ATOM 1652 C C . ARG B 1 82 ? 18.618 -13.645 25.558 1.00 12.37 114 ARG B C 1
ATOM 1653 O O . ARG B 1 82 ? 19.758 -13.480 25.027 1.00 13.12 114 ARG B O 1
ATOM 1661 N N . PRO B 1 83 ? 18.163 -12.865 26.499 1.00 12.35 115 PRO B N 1
ATOM 1662 C CA . PRO B 1 83 ? 18.988 -11.742 26.919 1.00 13.41 115 PRO B CA 1
ATOM 1663 C C . PRO B 1 83 ? 20.018 -12.195 27.916 1.00 13.84 115 PRO B C 1
ATOM 1664 O O . PRO B 1 83 ? 19.907 -13.291 28.483 1.00 13.58 115 PRO B O 1
ATOM 1668 N N . ALA B 1 84 ? 21.015 -11.362 28.145 1.00 13.65 116 ALA B N 1
ATOM 1669 C CA . ALA B 1 84 ? 22.026 -11.640 29.161 1.00 12.81 116 ALA B CA 1
ATOM 1670 C C . ALA B 1 84 ? 21.554 -11.447 30.588 1.00 13.72 116 ALA B C 1
ATOM 1671 O O . ALA B 1 84 ? 22.195 -12.001 31.517 1.00 14.38 116 ALA B O 1
ATOM 1673 N N . ALA B 1 85 ? 20.587 -10.543 30.774 1.00 12.94 117 ALA B N 1
ATOM 1674 C CA . ALA B 1 85 ? 19.973 -10.237 32.059 1.00 12.97 117 ALA B CA 1
ATOM 1675 C C . ALA B 1 85 ? 18.484 -10.301 31.874 1.00 14.28 117 ALA B C 1
ATOM 1676 O O . ALA B 1 85 ? 17.993 -10.039 30.760 1.00 13.75 117 ALA B O 1
ATOM 1678 N N . VAL B 1 86 ? 17.722 -10.564 32.921 1.00 14.61 118 VAL B N 1
ATOM 1679 C CA . VAL B 1 86 ? 16.259 -10.580 32.880 1.00 14.85 118 VAL B CA 1
ATOM 1680 C C . VAL B 1 86 ? 15.760 -9.254 32.359 1.00 15.55 118 VAL B C 1
ATOM 1681 O O . VAL B 1 86 ? 16.223 -8.221 32.805 1.00 16.32 118 VAL B O 1
ATOM 1685 N N . GLN B 1 87 ? 14.886 -9.313 31.351 1.00 13.97 119 GLN B N 1
ATOM 1686 C CA . GLN B 1 87 ? 14.272 -8.125 30.742 1.00 12.85 119 GLN B CA 1
ATOM 1687 C C . GLN B 1 87 ? 12.792 -8.135 30.980 1.00 14.09 119 GLN B C 1
ATOM 1688 O O . GLN B 1 87 ? 12.099 -9.116 30.661 1.00 14.48 119 GLN B O 1
ATOM 1694 N N . SER B 1 88 ? 12.277 -7.023 31.494 1.00 12.56 120 SER B N 1
ATOM 1695 C CA . SER B 1 88 ? 10.845 -6.858 31.773 1.00 13.00 120 SER B CA 1
ATOM 1696 C C . SER B 1 88 ? 10.180 -6.111 30.632 1.00 14.03 120 SER B C 1
ATOM 1697 O O . SER B 1 88 ? 10.595 -5.001 30.287 1.00 14.70 120 SER B O 1
ATOM 1700 N N . LEU B 1 89 ? 9.208 -6.738 30.011 1.00 13.85 121 LEU B N 1
ATOM 1701 C CA . LEU B 1 89 ? 8.483 -6.177 28.874 1.00 14.30 121 LEU B CA 1
ATOM 1702 C C . LEU B 1 89 ? 7.017 -5.915 29.223 1.00 13.85 121 LEU B C 1
ATOM 1703 O O . LEU B 1 89 ? 6.280 -6.841 29.621 1.00 15.37 121 LEU B O 1
ATOM 1708 N N . VAL B 1 90 ? 6.601 -4.666 29.017 1.00 13.29 122 VAL B N 1
ATOM 1709 C CA . VAL B 1 90 ? 5.268 -4.199 29.426 1.00 13.35 122 VAL B CA 1
ATOM 1710 C C . VAL B 1 90 ? 4.307 -4.502 28.306 1.00 13.75 122 VAL B C 1
ATOM 1711 O O . VAL B 1 90 ? 4.641 -4.272 27.125 1.00 14.56 122 VAL B O 1
ATOM 1715 N N . GLY B 1 91 ? 3.153 -5.058 28.642 1.00 13.87 123 GLY B N 1
ATOM 1716 C CA . GLY B 1 91 ? 2.098 -5.209 27.625 1.00 14.52 123 GLY B CA 1
ATOM 1717 C C . GLY B 1 91 ? 0.794 -4.651 28.121 1.00 15.41 123 GLY B C 1
ATOM 1718 O O . GLY B 1 91 ? 0.686 -4.250 29.280 1.00 14.37 123 GLY B O 1
ATOM 1719 N N . HIS B 1 92 ? -0.209 -4.645 27.251 1.00 14.02 124 HIS B N 1
ATOM 1720 C CA . HIS B 1 92 ? -1.496 -4.026 27.569 1.00 15.20 124 HIS B CA 1
ATOM 1721 C C . HIS B 1 92 ? -2.631 -4.968 27.281 1.00 13.66 124 HIS B C 1
ATOM 1722 O O . HIS B 1 92 ? -2.553 -5.809 26.406 1.00 15.81 124 HIS B O 1
ATOM 1729 N N . PHE B 1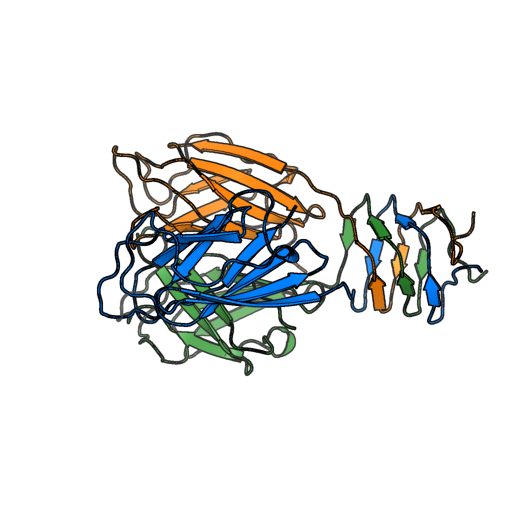 93 ? -3.672 -4.949 28.107 1.00 15.02 125 PHE B N 1
ATOM 1730 C CA . PHE B 1 93 ? -4.808 -5.787 27.821 1.00 14.96 125 PHE B CA 1
ATOM 1731 C C . PHE B 1 93 ? -5.757 -5.030 26.885 1.00 16.68 125 PHE B C 1
ATOM 1732 O O . PHE B 1 93 ? -6.233 -3.944 27.221 1.00 15.25 125 PHE B O 1
ATOM 1740 N N . ALA B 1 94 ? -6.037 -5.604 25.734 1.00 17.28 126 ALA B N 1
ATOM 1741 C CA . ALA B 1 94 ? -6.763 -4.891 24.665 1.00 17.32 126 ALA B CA 1
ATOM 1742 C C . ALA B 1 94 ? -8.104 -4.512 25.186 1.00 17.66 126 ALA B C 1
ATOM 1743 O O . ALA B 1 94 ? -8.794 -5.319 25.841 1.00 19.01 126 ALA B O 1
ATOM 1745 N N . GLY B 1 95 ? -8.514 -3.292 24.872 1.00 18.18 127 GLY B N 1
ATOM 1746 C CA . GLY B 1 95 ? -9.813 -2.795 25.268 1.00 18.67 127 GLY B CA 1
ATOM 1747 C C . GLY B 1 95 ? -9.975 -2.426 26.724 1.00 19.16 127 GLY B C 1
ATOM 1748 O O . GLY B 1 95 ? -11.099 -2.099 27.171 1.00 19.14 127 GLY B O 1
ATOM 1749 N N . ARG B 1 96 ? -8.882 -2.459 27.479 1.00 19.09 128 ARG B N 1
ATOM 1750 C CA . ARG B 1 96 ? -8.903 -2.182 28.933 1.00 19.46 128 ARG B CA 1
ATOM 1751 C C . ARG B 1 96 ? -7.936 -1.108 29.339 1.00 18.95 128 ARG B C 1
ATOM 1752 O O . ARG B 1 96 ? -7.160 -0.657 28.521 1.00 18.29 128 ARG B O 1
ATOM 1760 N N . ASP B 1 97 ? -8.0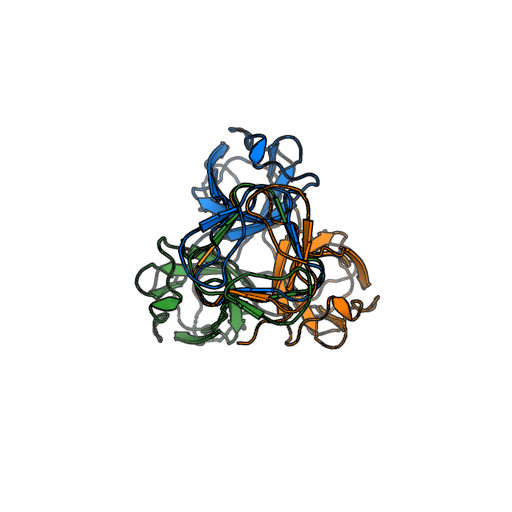70 -0.669 30.593 1.00 18.08 129 ASP B N 1
ATOM 1761 C CA . ASP B 1 97 ? -7.160 0.286 31.252 1.00 17.68 129 ASP B CA 1
ATOM 1762 C C . ASP B 1 97 ? -5.938 -0.364 31.861 1.00 16.75 129 ASP B C 1
ATOM 1763 O O . ASP B 1 97 ? -5.041 0.320 32.370 1.00 16.45 129 ASP B O 1
ATOM 1768 N N . THR B 1 98 ? -5.877 -1.678 31.774 1.00 15.81 130 THR B N 1
ATOM 1769 C CA . THR B 1 98 ? -4.969 -2.489 32.593 1.00 14.84 130 THR B CA 1
ATOM 1770 C C . THR B 1 98 ? -3.790 -2.991 31.754 1.00 15.60 130 THR B C 1
ATOM 1771 O O . THR B 1 98 ? -3.884 -3.110 30.547 1.00 14.56 130 THR B O 1
ATOM 1775 N N . SER B 1 99 ? -2.712 -3.313 32.461 1.00 14.68 131 SER B N 1
ATOM 1776 C CA . SER B 1 99 ? -1.449 -3.738 31.842 1.00 15.46 131 SER B CA 1
ATOM 1777 C C . SER B 1 99 ? -0.833 -4.860 32.657 1.00 15.62 131 SER B C 1
ATOM 1778 O O . SER B 1 99 ? -1.236 -5.163 33.776 1.00 16.08 131 SER B O 1
ATOM 1781 N N . PHE B 1 100 ? 0.180 -5.450 32.060 1.00 15.40 132 PHE B N 1
ATOM 1782 C CA . PHE B 1 100 ? 0.977 -6.491 32.651 1.00 15.23 132 PHE B CA 1
ATOM 1783 C C . PHE B 1 100 ? 2.416 -6.289 32.207 1.00 15.51 132 PHE B C 1
ATOM 1784 O O . PHE B 1 100 ? 2.689 -5.434 31.392 1.00 15.97 132 PHE B O 1
ATOM 1792 N N . HIS B 1 101 ? 3.309 -7.087 32.772 1.00 15.33 133 HIS B N 1
ATOM 1793 C CA . HIS B 1 101 ? 4.613 -7.290 32.190 1.00 13.04 133 HIS B CA 1
ATOM 1794 C C . HIS B 1 101 ? 5.017 -8.734 32.392 1.00 13.81 133 HIS B C 1
ATOM 1795 O O . HIS B 1 101 ? 4.505 -9.479 33.243 1.00 13.97 133 HIS B O 1
ATOM 1802 N N . ILE B 1 102 ? 5.919 -9.136 31.514 1.00 12.14 134 ILE B N 1
ATOM 1803 C CA . ILE B 1 102 ? 6.576 -10.443 31.626 1.00 12.75 134 ILE B CA 1
ATOM 1804 C C . ILE B 1 102 ? 8.070 -10.215 31.735 1.00 13.68 134 ILE B C 1
ATOM 1805 O O . ILE B 1 102 ? 8.577 -9.209 31.268 1.00 13.30 134 ILE B O 1
ATOM 1810 N N . ASP B 1 103 ? 8.727 -11.126 32.419 1.00 13.90 135 ASP B N 1
ATOM 1811 C CA . ASP B 1 103 ? 10.177 -11.132 32.424 1.00 13.79 135 ASP B CA 1
ATOM 1812 C C . ASP B 1 103 ? 10.674 -12.225 31.499 1.00 14.61 135 ASP B C 1
ATOM 1813 O O . ASP B 1 103 ? 10.318 -13.426 31.675 1.00 14.81 135 ASP B O 1
ATOM 1818 N N . ILE B 1 104 ? 11.479 -11.814 30.518 1.00 14.21 136 ILE B N 1
ATOM 1819 C CA . ILE B 1 104 ? 12.136 -12.773 29.674 1.00 15.12 136 ILE B CA 1
ATOM 1820 C C . ILE B 1 104 ? 13.484 -13.059 30.320 1.00 15.93 136 ILE B C 1
ATOM 1821 O O . ILE B 1 104 ? 14.346 -12.168 30.443 1.00 14.40 136 ILE B O 1
ATOM 1826 N N . ASN B 1 105 ? 13.661 -14.295 30.750 1.00 14.32 137 ASN B N 1
ATOM 1827 C CA . ASN B 1 105 ? 14.828 -14.678 31.502 1.00 14.45 137 ASN B CA 1
ATOM 1828 C C . ASN B 1 105 ? 15.966 -15.165 30.629 1.00 13.63 137 ASN B C 1
ATOM 1829 O O . ASN B 1 105 ? 15.735 -15.720 29.559 1.00 14.36 137 ASN B O 1
ATOM 1834 N N . PRO B 1 106 ? 17.210 -14.924 31.061 1.00 14.27 138 PRO B N 1
ATOM 1835 C CA . PRO B 1 106 ? 18.328 -15.384 30.289 1.00 13.02 138 PRO B CA 1
ATOM 1836 C C . PRO B 1 106 ? 18.302 -16.875 30.010 1.00 12.44 138 PRO B C 1
ATOM 1837 O O . PRO B 1 106 ? 18.930 -17.274 29.053 1.00 13.42 138 PRO B O 1
ATOM 1841 N N . ASN B 1 107 ? 17.650 -17.680 30.855 1.00 12.07 139 ASN B N 1
ATOM 1842 C CA . ASN B 1 107 ? 17.604 -19.107 30.616 1.00 14.31 139 ASN B CA 1
ATOM 1843 C C . ASN B 1 107 ? 16.591 -19.537 29.542 1.00 14.30 139 ASN B C 1
ATOM 1844 O O . ASN B 1 107 ? 16.515 -20.720 29.186 1.00 13.66 139 ASN B O 1
ATOM 1849 N N . GLY B 1 108 ? 15.753 -18.594 29.114 1.00 13.94 140 GLY B N 1
ATOM 1850 C CA . GLY B 1 108 ? 14.775 -18.877 28.066 1.00 14.28 140 GLY B CA 1
ATOM 1851 C C . GLY B 1 108 ? 13.377 -18.897 28.629 1.00 13.48 140 GLY B C 1
ATOM 1852 O O . GLY B 1 108 ? 12.433 -18.786 27.863 1.00 15.83 140 GLY B O 1
ATOM 1853 N N . SER B 1 109 ? 13.241 -19.019 29.937 1.00 11.28 141 SER B N 1
ATOM 1854 C CA . SER B 1 109 ? 11.917 -19.063 30.542 1.00 12.30 141 SER B CA 1
ATOM 1855 C C . SER B 1 109 ? 11.317 -17.672 30.554 1.00 13.13 141 SER B C 1
ATOM 1856 O O . SER B 1 109 ? 12.042 -16.699 30.329 1.00 13.91 141 SER B O 1
ATOM 1859 N N . ILE B 1 110 ? 10.011 -17.618 30.818 1.00 13.85 142 ILE B N 1
ATOM 1860 C CA . ILE B 1 110 ? 9.267 -16.372 30.938 1.00 13.69 142 ILE B CA 1
ATOM 1861 C C . ILE B 1 110 ? 8.482 -16.397 32.201 1.00 14.43 142 ILE B C 1
ATOM 1862 O O . ILE B 1 110 ? 7.759 -17.394 32.430 1.00 15.32 142 ILE B O 1
ATOM 1867 N N . THR B 1 111 ? 8.559 -15.319 32.993 1.00 13.67 143 THR B N 1
ATOM 1868 C CA . THR B 1 111 ? 7.808 -15.192 34.220 1.00 14.82 143 THR B CA 1
ATOM 1869 C C . THR B 1 111 ? 6.713 -14.169 34.044 1.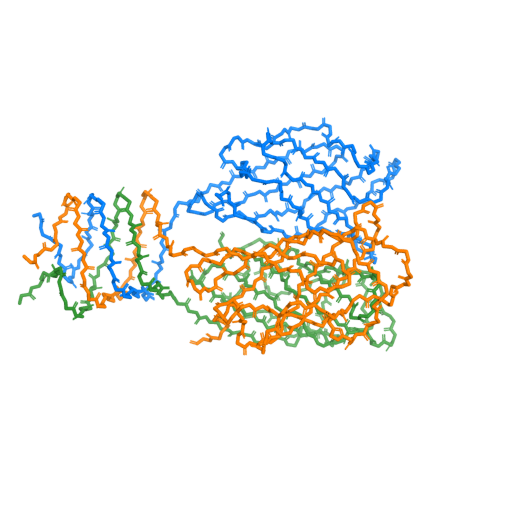00 14.72 143 THR B C 1
ATOM 1870 O O . THR B 1 111 ? 6.942 -13.068 33.519 1.00 14.04 143 THR B O 1
ATOM 1874 N N . TRP B 1 112 ? 5.522 -14.538 34.529 1.00 14.52 144 TRP B N 1
ATOM 1875 C CA . TRP B 1 112 ? 4.380 -13.614 34.456 1.00 14.73 144 TRP B CA 1
ATOM 1876 C C . TRP B 1 112 ? 4.427 -12.634 35.603 1.00 14.36 144 TRP B C 1
ATOM 1877 O O . TRP B 1 112 ? 4.553 -13.025 36.784 1.00 14.87 144 TRP B O 1
ATOM 1888 N N . TRP B 1 113 ? 4.288 -11.340 35.292 1.00 13.70 145 TRP B N 1
ATOM 1889 C CA . TRP B 1 113 ? 4.230 -10.362 36.335 1.00 14.42 145 TRP B CA 1
ATOM 1890 C C . TRP B 1 113 ? 3.072 -9.413 36.197 1.00 15.01 145 TRP B C 1
ATOM 1891 O O . TRP B 1 113 ? 3.117 -8.305 36.749 1.00 14.77 145 TRP B O 1
ATOM 1902 N N . GLY B 1 114 ? 1.995 -9.824 35.543 1.00 16.83 146 GLY B N 1
ATOM 1903 C CA . GLY B 1 114 ? 0.737 -9.133 35.771 1.00 15.35 146 GLY B CA 1
ATOM 1904 C C . GLY B 1 114 ? 0.125 -9.583 37.073 1.00 16.65 146 GLY B C 1
ATOM 1905 O O . GLY B 1 114 ? 0.737 -10.314 37.877 1.00 15.31 146 GLY B O 1
ATOM 1906 N N . ALA B 1 115 ? -1.093 -9.107 37.298 1.00 15.57 147 ALA B N 1
ATOM 1907 C CA . ALA B 1 115 ? -1.915 -9.654 38.356 1.00 16.83 147 ALA B CA 1
ATOM 1908 C C . ALA B 1 115 ? -2.245 -11.104 38.114 1.00 17.24 147 ALA B C 1
ATOM 1909 O O . ALA B 1 115 ? -2.090 -11.615 37.015 1.00 15.94 147 ALA B O 1
ATOM 1911 N N . ASN B 1 116 ? -2.727 -11.808 39.147 1.00 18.35 148 ASN B N 1
ATOM 1912 C CA . ASN B 1 116 ? -3.251 -13.130 38.898 1.00 20.47 148 ASN B CA 1
ATOM 1913 C C . ASN B 1 116 ? -4.435 -13.068 37.928 1.00 20.96 148 ASN B C 1
ATOM 1914 O O . ASN B 1 116 ? -5.336 -12.214 38.045 1.00 22.56 148 ASN B O 1
ATOM 1919 N N . ILE B 1 117 ? -4.445 -13.979 36.971 1.00 19.54 149 ILE B N 1
ATOM 1920 C CA . ILE B 1 117 ? -5.482 -14.047 35.972 1.00 20.06 149 ILE B CA 1
ATOM 1921 C C . ILE B 1 117 ? -6.197 -15.357 36.201 1.00 21.00 149 ILE B C 1
ATOM 1922 O O . ILE B 1 117 ? -5.586 -16.432 36.234 1.00 21.64 149 ILE B O 1
ATOM 1927 N N . ASP B 1 118 ? -7.492 -15.280 36.413 1.00 21.66 150 ASP B N 1
ATOM 1928 C CA . ASP B 1 118 ? -8.241 -16.518 36.506 1.00 22.54 150 ASP B CA 1
ATOM 1929 C C . ASP B 1 118 ? -8.544 -17.125 35.131 1.00 22.61 150 ASP B C 1
ATOM 1930 O O . ASP B 1 118 ? -7.824 -16.942 34.159 1.00 21.25 150 ASP B O 1
ATOM 1935 N N . LYS B 1 119 ? -9.562 -17.967 35.064 1.00 21.87 151 LYS B N 1
ATOM 1936 C CA . LYS B 1 119 ? -9.715 -18.868 33.929 1.00 22.26 151 LYS B CA 1
ATOM 1937 C C . LYS B 1 119 ? -10.244 -18.165 32.667 1.00 21.64 151 LYS B C 1
ATOM 1938 O O . LYS B 1 119 ? -10.146 -18.681 31.578 1.00 22.11 151 LYS B O 1
ATOM 1944 N N . THR B 1 120 ? -10.775 -16.960 32.773 1.00 20.75 152 THR B N 1
ATOM 1945 C CA . THR B 1 120 ? -11.271 -16.299 31.567 1.00 20.23 152 THR B CA 1
ATOM 1946 C C . THR B 1 120 ? -10.115 -15.547 30.865 1.00 20.52 152 THR B C 1
ATOM 1947 O O . THR B 1 120 ? -9.499 -14.679 31.479 1.00 20.34 152 THR B O 1
ATOM 1951 N N . PRO B 1 121 ? -9.790 -15.934 29.621 1.00 20.57 153 PRO B N 1
ATOM 1952 C CA . PRO B 1 121 ? -8.681 -15.272 28.899 1.00 20.29 153 PRO B CA 1
ATOM 1953 C C . PRO B 1 121 ? -8.863 -13.795 28.666 1.00 20.42 153 PRO B C 1
ATOM 1954 O O . PRO B 1 121 ? -9.989 -13.274 28.564 1.00 22.35 153 PRO B O 1
ATOM 1958 N N . ILE B 1 122 ? -7.740 -13.084 28.609 1.00 19.67 154 ILE B N 1
ATOM 1959 C CA . ILE B 1 122 ? -7.779 -11.646 28.411 1.00 19.41 154 ILE B CA 1
ATOM 1960 C C . ILE B 1 122 ? -6.772 -11.376 27.301 1.00 19.03 154 ILE B C 1
ATOM 1961 O O . ILE B 1 122 ? -5.638 -11.815 27.416 1.00 19.20 154 ILE B O 1
ATOM 1966 N N . ALA B 1 123 ? -7.187 -10.682 26.233 1.00 19.06 155 ALA B N 1
ATOM 1967 C CA . ALA B 1 123 ? -6.289 -10.400 25.103 1.00 18.07 155 ALA B CA 1
ATOM 1968 C C . ALA B 1 123 ? -5.092 -9.514 25.470 1.00 18.02 155 ALA B C 1
ATOM 1969 O O . ALA B 1 123 ? -5.251 -8.493 26.107 1.00 18.42 155 ALA B O 1
ATOM 1971 N N . THR B 1 124 ? -3.908 -9.930 25.005 1.00 17.70 156 THR B N 1
ATOM 1972 C CA . THR B 1 124 ? -2.624 -9.369 25.388 1.00 17.45 156 THR B CA 1
ATOM 1973 C C . THR B 1 124 ? -1.931 -8.849 24.173 1.00 16.76 156 THR B C 1
ATOM 1974 O O . THR B 1 124 ? -1.724 -9.576 23.196 1.00 17.30 156 THR B O 1
ATOM 1978 N N . ARG B 1 125 ? -1.584 -7.565 24.231 1.00 17.29 157 ARG B N 1
ATOM 1979 C CA . ARG B 1 125 ? -0.984 -6.876 23.116 1.00 15.93 157 ARG B CA 1
ATOM 1980 C C . ARG B 1 125 ? 0.138 -5.940 23.537 1.00 15.45 157 ARG B C 1
ATOM 1981 O O . ARG B 1 125 ? 0.274 -5.602 24.714 1.00 15.80 157 ARG B O 1
ATOM 1989 N N . GLY B 1 126 ? 0.964 -5.552 22.564 1.00 14.86 158 GLY B N 1
ATOM 1990 C CA . GLY B 1 126 ? 1.916 -4.449 22.740 1.00 14.81 158 GLY B CA 1
ATOM 1991 C C . GLY B 1 126 ? 3.282 -4.837 22.301 1.00 15.03 158 GLY B C 1
ATOM 1992 O O . GLY B 1 126 ? 3.625 -6.024 22.269 1.00 15.66 158 GLY B O 1
ATOM 1993 N N . ASN B 1 127 ? 4.093 -3.831 22.040 1.00 14.95 159 ASN B N 1
ATOM 1994 C CA . ASN B 1 127 ? 5.479 -4.013 21.736 1.00 14.68 159 ASN B CA 1
ATOM 1995 C C . ASN B 1 127 ? 6.388 -3.618 22.888 1.00 16.41 159 ASN B C 1
ATOM 1996 O O . ASN B 1 127 ? 6.194 -2.591 23.518 1.00 15.73 159 ASN B O 1
ATOM 2001 N N . GLY B 1 128 ? 7.412 -4.419 23.101 1.00 14.70 160 GLY B N 1
ATOM 2002 C CA . GLY B 1 128 ? 8.438 -4.105 24.100 1.00 15.58 160 GLY B CA 1
ATOM 2003 C C . GLY B 1 128 ? 9.771 -4.440 23.493 1.00 15.78 160 GLY B C 1
ATOM 2004 O O . GLY B 1 128 ? 9.897 -5.319 22.633 1.00 18.59 160 GLY B O 1
ATOM 2005 N N . SER B 1 129 ? 10.782 -3.711 23.914 1.00 15.35 161 SER B N 1
ATOM 2006 C CA . SER B 1 129 ? 12.121 -3.910 23.303 1.00 13.84 161 SER B CA 1
ATOM 2007 C C . SER B 1 129 ? 13.197 -4.148 24.368 1.00 14.20 161 SER B C 1
ATOM 2008 O O . SER B 1 129 ? 13.100 -3.644 25.497 1.00 13.70 161 SER B O 1
ATOM 2011 N N . TYR B 1 130 ? 14.221 -4.938 24.011 1.00 13.57 162 TYR B N 1
ATOM 2012 C CA . TYR B 1 130 ? 15.371 -5.143 24.897 1.00 12.99 162 TYR B CA 1
ATOM 2013 C C . TYR B 1 130 ? 16.603 -5.372 24.095 1.00 12.81 162 TYR B C 1
ATOM 2014 O O . TYR B 1 130 ? 16.500 -5.702 22.933 1.00 13.04 162 TYR B O 1
ATOM 2023 N N . PHE B 1 131 ? 17.750 -5.145 24.745 1.00 11.87 163 PHE B N 1
ATOM 2024 C CA . PHE B 1 131 ? 19.027 -5.509 24.178 1.00 13.72 163 PHE B CA 1
ATOM 2025 C C . PHE B 1 131 ? 19.408 -6.871 24.744 1.00 14.21 163 PHE B C 1
ATOM 2026 O O . PHE B 1 131 ? 19.443 -7.060 25.946 1.00 13.90 163 PHE B O 1
ATOM 2034 N N . ILE B 1 132 ? 19.881 -7.753 23.869 1.00 13.95 164 ILE B N 1
ATOM 2035 C CA . ILE B 1 132 ? 20.524 -8.994 24.310 1.00 15.21 164 ILE B CA 1
ATOM 2036 C C . ILE B 1 132 ? 21.840 -8.606 24.924 1.00 16.30 164 ILE B C 1
ATOM 2037 O O . ILE B 1 132 ? 22.210 -9.173 25.936 1.00 17.61 164 ILE B O 1
ATOM 2042 N N . LYS B 1 133 ? 22.555 -7.671 24.274 1.00 16.37 165 LYS B N 1
ATOM 2043 C CA . LYS B 1 133 ? 23.841 -7.156 24.773 1.00 17.74 165 LYS B CA 1
ATOM 2044 C C . LYS B 1 133 ? 23.565 -5.838 25.482 1.00 17.56 165 LYS B C 1
ATOM 2045 O O . LYS B 1 133 ? 23.831 -4.776 24.966 1.00 19.10 165 LYS B O 1
ATOM 2051 N N . HIS B 1 134 ? 23.037 -5.906 26.681 1.00 15.87 166 HIS B N 1
ATOM 2052 C CA . HIS B 1 134 ? 22.670 -4.667 27.370 1.00 15.76 166 HIS B CA 1
ATOM 2053 C C . HIS B 1 134 ? 23.836 -4.016 28.096 1.00 15.47 166 HIS B C 1
ATOM 2054 O O . HIS B 1 134 ? 23.698 -2.923 28.639 1.00 14.54 166 HIS B O 1
ATOM 2061 N N . HIS B 1 135 ? 24.969 -4.709 28.151 1.00 17.53 167 HIS B N 1
ATOM 2062 C CA . HIS B 1 135 ? 26.060 -4.279 28.988 1.00 19.89 167 HIS B CA 1
ATOM 2063 C C . HIS B 1 135 ? 27.202 -3.748 28.152 1.00 21.09 167 HIS B C 1
ATOM 2064 O O . HIS B 1 135 ? 27.336 -4.097 27.000 1.00 22.74 167 HIS B O 1
ATOM 2071 N N . HIS B 1 136 ? 28.012 -2.897 28.744 1.00 22.91 168 HIS B N 1
ATOM 2072 C CA . HIS B 1 136 ? 28.988 -2.135 27.969 1.00 25.38 168 HIS B CA 1
ATOM 2073 C C . HIS B 1 136 ? 30.175 -3.005 27.741 1.00 27.01 168 HIS B C 1
ATOM 2074 O O . HIS B 1 136 ? 30.976 -2.690 26.828 1.00 28.03 168 HIS B O 1
ATOM 2082 N N . GLY C 1 1 ? 51.308 -0.066 3.235 1.00 39.12 33 GLY C N 1
ATOM 2083 C CA . GLY C 1 1 ? 50.139 0.034 2.344 1.00 38.20 33 GLY C CA 1
ATOM 2084 C C . GLY C 1 1 ? 48.997 0.600 3.176 1.00 37.27 33 GLY C C 1
ATOM 2085 O O . GLY C 1 1 ? 48.710 0.078 4.262 1.00 39.70 33 GLY C O 1
ATOM 2086 N N . ASN C 1 2 ? 48.340 1.632 2.652 1.00 34.13 34 ASN C N 1
ATOM 2087 C CA . ASN C 1 2 ? 47.286 2.320 3.358 1.00 31.62 34 ASN C CA 1
ATOM 2088 C C . ASN C 1 2 ? 45.888 2.109 2.758 1.00 30.00 34 ASN C C 1
ATOM 2089 O O . ASN C 1 2 ? 45.088 3.022 2.747 1.00 28.22 34 ASN C O 1
ATOM 2094 N N . VAL C 1 3 ? 45.625 0.921 2.228 1.00 28.87 35 VAL C N 1
ATOM 2095 C CA . VAL C 1 3 ? 44.346 0.629 1.575 1.00 29.09 35 VAL C CA 1
ATOM 2096 C C . VAL C 1 3 ? 43.576 -0.439 2.360 1.00 28.19 35 VAL C C 1
ATOM 2097 O O . VAL C 1 3 ? 44.187 -1.313 2.964 1.00 29.08 35 VAL C O 1
ATOM 2101 N N . VAL C 1 4 ? 42.252 -0.355 2.344 1.00 27.13 36 VAL C N 1
ATOM 2102 C CA . VAL C 1 4 ? 41.401 -1.409 2.878 1.00 26.38 36 VAL C CA 1
ATOM 2103 C C . VAL C 1 4 ? 41.337 -2.599 1.928 1.00 26.00 36 VAL C C 1
ATOM 2104 O O . VAL C 1 4 ? 41.100 -2.458 0.733 1.00 26.06 36 VAL C O 1
ATOM 2108 N N . HIS C 1 5 ? 41.505 -3.782 2.493 1.00 26.67 37 HIS C N 1
ATOM 2109 C CA . HIS C 1 5 ? 41.472 -5.033 1.752 1.00 27.35 37 HIS C CA 1
ATOM 2110 C C . HIS C 1 5 ? 40.182 -5.804 1.930 1.00 26.90 37 HIS C C 1
ATOM 2111 O O . HIS C 1 5 ? 39.484 -5.611 2.915 1.00 26.30 37 HIS C O 1
ATOM 2118 N N . LYS C 1 6 ? 39.877 -6.692 0.976 1.00 25.88 38 LYS C N 1
ATOM 2119 C CA . LYS C 1 6 ? 38.628 -7.465 1.029 1.00 26.21 38 LYS C CA 1
ATOM 2120 C C . LYS C 1 6 ? 38.822 -8.696 1.883 1.00 25.59 38 LYS C C 1
ATOM 2121 O O . LYS C 1 6 ? 37.939 -9.564 1.972 1.00 26.18 38 LYS C O 1
ATOM 2127 N N . THR C 1 7 ? 39.974 -8.776 2.523 1.00 25.32 39 THR C N 1
ATOM 2128 C CA . THR C 1 7 ? 40.217 -9.813 3.508 1.00 25.22 39 THR C CA 1
ATOM 2129 C C . THR C 1 7 ? 41.004 -9.190 4.643 1.00 24.99 39 THR C C 1
ATOM 2130 O O . THR C 1 7 ? 41.536 -8.103 4.512 1.00 24.42 39 THR C O 1
ATOM 2134 N N . GLY C 1 8 ? 41.065 -9.889 5.766 1.00 25.73 40 GLY C N 1
ATOM 2135 C CA . GLY C 1 8 ? 41.952 -9.502 6.865 1.00 25.63 40 GLY C CA 1
ATOM 2136 C C . GLY C 1 8 ? 41.295 -8.571 7.850 1.00 25.44 40 GLY C C 1
ATOM 2137 O O . GLY C 1 8 ? 40.385 -7.825 7.505 1.00 23.43 40 GLY C O 1
ATOM 2138 N N . ASP C 1 9 ? 41.769 -8.634 9.092 1.00 24.95 41 ASP C N 1
ATOM 2139 C CA . ASP C 1 9 ? 41.318 -7.766 10.137 1.00 24.66 41 ASP C CA 1
ATOM 2140 C C . ASP C 1 9 ? 42.094 -6.478 9.965 1.00 24.03 41 ASP C C 1
ATOM 2141 O O . ASP C 1 9 ? 43.321 -6.480 9.850 1.00 24.57 41 ASP C O 1
ATOM 2146 N N . GLU C 1 10 ? 41.388 -5.367 9.978 1.00 22.91 42 GLU C N 1
ATOM 2147 C CA . GLU C 1 10 ? 41.967 -4.070 9.678 1.00 23.03 42 GLU C CA 1
ATOM 2148 C C . GLU C 1 10 ? 41.286 -2.974 10.478 1.00 22.40 42 GLU C C 1
ATOM 2149 O O . GLU C 1 10 ? 40.100 -3.008 10.740 1.00 22.10 42 GLU C O 1
ATOM 2155 N N . THR C 1 11 ? 42.076 -2.001 10.870 1.00 22.48 43 THR C N 1
ATOM 2156 C CA . THR C 1 11 ? 41.599 -0.848 11.550 1.00 22.88 43 THR C CA 1
ATOM 2157 C C . THR C 1 11 ? 41.683 0.319 10.550 1.00 22.24 43 THR C C 1
ATOM 2158 O O . THR C 1 11 ? 42.662 0.478 9.826 1.00 22.59 43 THR C O 1
ATOM 2162 N N . ILE C 1 12 ? 40.635 1.126 10.532 1.00 20.91 44 ILE C N 1
ATOM 2163 C CA . ILE C 1 12 ? 40.378 2.088 9.450 1.00 19.44 44 ILE C CA 1
ATOM 2164 C C . ILE C 1 12 ? 39.995 3.434 10.060 1.00 19.34 44 ILE C C 1
ATOM 2165 O O . ILE C 1 12 ? 38.970 3.538 10.724 1.00 18.31 44 ILE C O 1
ATOM 2170 N N . ALA C 1 13 ? 40.836 4.447 9.857 1.00 18.68 45 ALA C N 1
ATOM 2171 C CA . ALA C 1 13 ? 40.546 5.806 10.306 1.00 19.17 45 ALA C CA 1
ATOM 2172 C C . ALA C 1 13 ? 39.959 6.619 9.155 1.00 19.20 45 ALA C C 1
ATOM 2173 O O . ALA C 1 13 ? 40.039 6.198 8.017 1.00 19.88 45 ALA C O 1
ATOM 2175 N N . GLY C 1 14 ? 39.369 7.758 9.509 1.00 19.26 46 GLY C N 1
ATOM 2176 C CA . GLY C 1 14 ? 38.721 8.663 8.572 1.00 19.49 46 GLY C CA 1
ATOM 2177 C C . GLY C 1 14 ? 37.213 8.487 8.641 1.00 19.78 46 GLY C C 1
ATOM 2178 O O . GLY C 1 14 ? 36.690 7.399 8.967 1.00 19.76 46 GLY C O 1
ATOM 2179 N N . LYS C 1 15 ? 36.478 9.548 8.368 1.00 19.80 47 LYS C N 1
ATOM 2180 C CA . LYS C 1 15 ? 35.044 9.401 8.268 1.00 19.88 47 LYS C CA 1
ATOM 2181 C C . LYS C 1 15 ? 34.777 8.771 6.916 1.00 20.05 47 LYS C C 1
ATOM 2182 O O . LYS C 1 15 ? 35.144 9.306 5.888 1.00 18.10 47 LYS C O 1
ATOM 2188 N N . LYS C 1 16 ? 34.165 7.596 6.958 1.00 18.52 48 LYS C N 1
ATOM 2189 C CA . LYS C 1 16 ? 33.822 6.882 5.764 1.00 17.86 48 LYS C CA 1
ATOM 2190 C C . LYS C 1 16 ? 32.319 7.033 5.564 1.00 18.09 48 LYS C C 1
ATOM 2191 O O . LYS C 1 16 ? 31.513 6.577 6.350 1.00 16.41 48 LYS C O 1
ATOM 2197 N N . THR C 1 17 ? 31.953 7.714 4.494 1.00 19.45 49 THR C N 1
ATOM 2198 C CA . THR C 1 17 ? 30.565 7.891 4.125 1.00 19.53 49 THR C CA 1
ATOM 2199 C C . THR C 1 17 ? 30.231 6.944 2.981 1.00 19.73 49 THR C C 1
ATOM 2200 O O . THR C 1 17 ? 30.769 7.061 1.902 1.00 18.13 49 THR C O 1
ATOM 2204 N N . PHE C 1 18 ? 29.386 5.953 3.271 1.00 19.01 50 PHE C N 1
ATOM 2205 C CA . PHE C 1 18 ? 28.942 4.977 2.302 1.00 18.67 50 PHE C CA 1
ATOM 2206 C C . PHE C 1 18 ? 27.669 5.550 1.709 1.00 19.31 50 PHE C C 1
ATOM 2207 O O . PHE C 1 18 ? 26.640 5.626 2.367 1.00 18.35 50 PHE C O 1
ATOM 2215 N N . THR C 1 19 ? 27.760 6.008 0.458 1.00 20.67 51 THR C N 1
ATOM 2216 C CA . THR C 1 19 ? 26.603 6.653 -0.180 1.00 20.81 51 THR C CA 1
ATOM 2217 C C . THR C 1 19 ? 25.595 5.648 -0.665 1.00 21.43 51 THR C C 1
ATOM 2218 O O . THR C 1 19 ? 24.468 6.013 -1.019 1.00 22.29 51 THR C O 1
ATOM 2222 N N . GLY C 1 20 ? 25.992 4.381 -0.726 1.00 21.34 52 GLY C N 1
ATOM 2223 C CA . GLY C 1 20 ? 25.141 3.337 -1.172 1.00 21.14 52 GLY C CA 1
ATOM 2224 C C . GLY C 1 20 ? 24.609 2.554 -0.011 1.00 21.30 52 GLY C C 1
ATOM 2225 O O . GLY C 1 20 ? 24.446 3.092 1.093 1.00 20.16 52 GLY C O 1
ATOM 2226 N N . ASN C 1 21 ? 24.290 1.300 -0.316 1.00 21.40 53 ASN C N 1
ATOM 2227 C CA . ASN C 1 21 ? 23.794 0.335 0.648 1.00 22.20 53 ASN C CA 1
ATOM 2228 C C . ASN C 1 21 ? 24.929 -0.446 1.258 1.00 21.79 53 ASN C C 1
ATOM 2229 O O . ASN C 1 21 ? 25.883 -0.768 0.575 1.00 22.10 53 ASN C O 1
ATOM 2234 N N . VAL C 1 22 ? 24.834 -0.723 2.564 1.00 20.44 54 VAL C N 1
ATOM 2235 C CA . VAL C 1 22 ? 25.827 -1.480 3.270 1.00 19.93 54 VAL C CA 1
ATOM 2236 C C . VAL C 1 22 ? 25.121 -2.671 3.905 1.00 20.27 54 VAL C C 1
ATOM 2237 O O . VAL C 1 22 ? 24.014 -2.530 4.381 1.00 19.30 54 VAL C O 1
ATOM 2241 N N . GLU C 1 23 ? 25.732 -3.844 3.833 1.00 20.19 55 GLU C N 1
ATOM 2242 C CA . GLU C 1 23 ? 25.191 -5.043 4.489 1.00 20.37 55 GLU C CA 1
ATOM 2243 C C . GLU C 1 23 ? 26.289 -5.560 5.388 1.00 19.63 55 GLU C C 1
ATOM 2244 O O . GLU C 1 23 ? 27.449 -5.575 4.995 1.00 19.43 55 GLU C O 1
ATOM 2250 N N . VAL C 1 24 ? 25.933 -5.900 6.623 1.00 19.70 56 VAL C N 1
ATOM 2251 C CA . VAL C 1 24 ? 26.832 -6.541 7.564 1.00 21.12 56 VAL C CA 1
ATOM 2252 C C . VAL C 1 24 ? 26.210 -7.902 7.882 1.00 22.31 56 VAL C C 1
ATOM 2253 O O . VAL C 1 24 ? 25.067 -7.984 8.316 1.00 21.47 56 VAL C O 1
ATOM 2257 N N . ASN C 1 25 ? 26.929 -8.962 7.530 1.00 23.67 57 ASN C N 1
ATOM 2258 C CA . ASN C 1 25 ? 26.529 -10.336 7.865 1.00 25.79 57 ASN C CA 1
ATOM 2259 C C . ASN C 1 25 ? 26.949 -10.834 9.226 1.00 26.70 57 ASN C C 1
ATOM 2260 O O . ASN C 1 25 ? 26.289 -11.712 9.796 1.00 28.96 57 ASN C O 1
ATOM 2265 N N . GLY C 1 26 ? 28.055 -10.328 9.740 1.00 26.59 58 GLY C N 1
ATOM 2266 C CA . GLY C 1 26 ? 28.430 -10.587 11.123 1.00 27.93 58 GLY C CA 1
ATOM 2267 C C . GLY C 1 26 ? 27.703 -9.654 12.061 1.00 28.41 58 GLY C C 1
ATOM 2268 O O . GLY C 1 26 ? 26.551 -9.301 11.831 1.00 30.16 58 GLY C O 1
ATOM 2269 N N . SER C 1 27 ? 28.391 -9.240 13.118 1.00 29.11 59 SER C N 1
ATOM 2270 C CA . SER C 1 27 ? 27.823 -8.359 14.109 1.00 28.70 59 SER C CA 1
ATOM 2271 C C . SER C 1 27 ? 28.360 -6.958 13.782 1.00 25.99 59 SER C C 1
ATOM 2272 O O . SER C 1 27 ? 29.479 -6.831 13.333 1.00 28.70 59 SER C O 1
ATOM 2275 N N . LEU C 1 28 ? 27.543 -5.937 13.980 1.00 23.95 60 LEU C N 1
ATOM 2276 C CA . LEU C 1 28 ? 27.995 -4.581 13.943 1.00 21.69 60 LEU C CA 1
ATOM 2277 C C . LEU C 1 28 ? 28.089 -4.136 15.377 1.00 21.21 60 LEU C C 1
ATOM 2278 O O . LEU C 1 28 ? 27.122 -4.236 16.090 1.00 22.44 60 LEU C O 1
ATOM 2283 N N . THR C 1 29 ? 29.264 -3.702 15.806 1.00 20.06 61 THR C N 1
ATOM 2284 C CA . THR C 1 29 ? 29.475 -3.241 17.142 1.00 19.01 61 THR C CA 1
ATOM 2285 C C . THR C 1 29 ? 29.604 -1.742 17.099 1.00 18.11 61 THR C C 1
ATOM 2286 O O . THR C 1 29 ? 30.432 -1.209 16.414 1.00 17.58 61 THR C O 1
ATOM 2290 N N . LEU C 1 30 ? 28.776 -1.077 17.891 1.00 17.43 62 LEU C N 1
ATOM 2291 C CA . LEU C 1 30 ? 28.785 0.358 18.047 1.00 17.86 62 LEU C CA 1
ATOM 2292 C C . LEU C 1 30 ? 29.104 0.710 19.507 1.00 16.89 62 LEU C C 1
ATOM 2293 O O . LEU C 1 30 ? 29.124 -0.165 20.356 1.00 17.58 62 LEU C O 1
ATOM 2298 N N . PRO C 1 31 ? 29.398 1.990 19.787 1.00 17.03 63 PRO C N 1
ATOM 2299 C CA . PRO C 1 31 ? 29.708 2.326 21.192 1.00 16.09 63 PRO C CA 1
ATOM 2300 C C . PRO C 1 31 ? 28.525 2.024 22.081 1.00 15.80 63 PRO C C 1
ATOM 2301 O O . PRO C 1 31 ? 27.412 2.272 21.694 1.00 17.29 63 PRO C O 1
ATOM 2305 N N . VAL C 1 32 ? 28.812 1.526 23.283 1.00 15.75 64 VAL C N 1
ATOM 2306 C CA . VAL C 1 32 ? 27.784 1.231 24.287 1.00 15.24 64 VAL C CA 1
ATOM 2307 C C . VAL C 1 32 ? 28.237 1.797 25.634 1.00 15.28 64 VAL C C 1
ATOM 2308 O O . VAL C 1 32 ? 29.402 1.694 26.000 1.00 15.63 64 VAL C O 1
ATOM 2312 N N . GLN C 1 33 ? 27.292 2.430 26.321 1.00 14.13 65 GLN C N 1
ATOM 2313 C CA A GLN C 1 33 ? 27.545 2.869 27.689 0.50 14.07 65 GLN C CA 1
ATOM 2314 C CA B GLN C 1 33 ? 27.515 2.954 27.657 0.50 14.66 65 GLN C CA 1
ATOM 2315 C C . GLN C 1 33 ? 26.331 2.492 28.482 1.00 13.75 65 GLN C C 1
ATOM 2316 O O . GLN C 1 33 ? 25.239 2.431 27.957 1.00 14.11 65 GLN C O 1
ATOM 2327 N N . THR C 1 34 ? 26.569 2.249 29.757 1.00 13.38 66 THR C N 1
ATOM 2328 C CA . THR C 1 34 ? 25.516 1.926 30.690 1.00 13.62 66 THR C CA 1
ATOM 2329 C C . THR C 1 34 ? 25.597 2.867 31.882 1.00 14.87 66 THR C C 1
ATOM 2330 O O . THR C 1 34 ? 26.630 3.474 32.162 1.00 14.77 66 THR C O 1
ATOM 2334 N N . LEU C 1 35 ? 24.471 3.003 32.542 1.00 13.86 67 LEU C N 1
ATOM 2335 C CA . LEU C 1 35 ? 24.328 3.884 33.737 1.00 12.86 67 LEU C CA 1
ATOM 2336 C C . LEU C 1 35 ? 23.254 3.300 34.607 1.00 13.93 67 LEU C C 1
ATOM 2337 O O . LEU C 1 35 ? 22.196 2.882 34.106 1.00 15.08 67 LEU C O 1
ATOM 2342 N N . THR C 1 36 ? 23.501 3.247 35.915 1.00 13.24 68 THR C N 1
ATOM 2343 C CA . THR C 1 36 ? 22.472 2.959 36.870 1.00 14.29 68 THR C CA 1
ATOM 2344 C C . THR C 1 36 ? 22.141 4.249 37.620 1.00 14.20 68 THR C C 1
ATOM 2345 O O . THR C 1 36 ? 23.034 4.947 38.094 1.00 15.41 68 THR C O 1
ATOM 2349 N N . VAL C 1 37 ? 20.868 4.513 37.817 1.00 14.76 69 VAL C N 1
ATOM 2350 C CA . VAL C 1 37 ? 20.433 5.766 38.482 1.00 14.28 69 VAL C CA 1
ATOM 2351 C C . VAL C 1 37 ? 19.466 5.393 39.572 1.00 14.54 69 VAL C C 1
ATOM 2352 O O . VAL C 1 37 ? 18.461 4.721 39.330 1.00 14.02 69 VAL C O 1
ATOM 2356 N N . GLU C 1 38 ? 19.788 5.835 40.804 1.00 13.25 70 GLU C N 1
ATOM 2357 C CA . GLU C 1 38 ? 18.828 5.867 41.893 1.00 14.96 70 GLU C CA 1
ATOM 2358 C C . GLU C 1 38 ? 18.028 7.140 41.740 1.00 15.45 70 GLU C C 1
ATOM 2359 O O . GLU C 1 38 ? 18.466 8.239 42.158 1.00 15.62 70 GLU C O 1
ATOM 2365 N N . ALA C 1 39 ? 16.898 7.050 41.045 1.00 14.77 71 ALA C N 1
ATOM 2366 C CA . ALA C 1 39 ? 16.296 8.241 40.524 1.00 14.26 71 ALA C CA 1
ATOM 2367 C C . ALA C 1 39 ? 15.534 9.022 41.547 1.00 15.01 71 ALA C C 1
ATOM 2368 O O . ALA C 1 39 ? 15.133 10.132 41.272 1.00 14.36 71 ALA C O 1
ATOM 2370 N N . GLY C 1 40 ? 15.279 8.422 42.691 1.00 13.27 72 GLY C N 1
ATOM 2371 C CA . GLY C 1 40 ? 14.449 8.990 43.710 1.00 13.25 72 GLY C CA 1
ATOM 2372 C C . GLY C 1 40 ? 13.275 8.147 44.074 1.00 13.25 72 GLY C C 1
ATOM 2373 O O . GLY C 1 40 ? 12.667 7.448 43.248 1.00 12.56 72 GLY C O 1
ATOM 2374 N N . ASN C 1 41 ? 12.913 8.250 45.321 1.00 12.96 73 ASN C N 1
ATOM 2375 C CA . ASN C 1 41 ? 11.683 7.647 45.816 1.00 14.22 73 ASN C CA 1
ATOM 2376 C C . ASN C 1 41 ? 11.682 6.138 45.720 1.00 14.35 73 ASN C C 1
ATOM 2377 O O . ASN C 1 41 ? 10.624 5.528 45.840 1.00 15.81 73 ASN C O 1
ATOM 2382 N N . GLY C 1 42 ? 12.849 5.534 45.571 1.00 15.07 74 GLY C N 1
ATOM 2383 C CA . GLY C 1 42 ? 12.963 4.087 45.398 1.00 15.68 74 GLY C CA 1
ATOM 2384 C C . GLY C 1 42 ? 13.103 3.624 43.974 1.00 15.38 74 GLY C C 1
ATOM 2385 O O . GLY C 1 42 ? 13.420 2.435 43.740 1.00 14.82 74 GLY C O 1
ATOM 2386 N N . LEU C 1 43 ? 12.918 4.524 43.011 1.00 14.88 75 LEU C N 1
ATOM 2387 C CA . LEU C 1 43 ? 12.948 4.100 41.615 1.00 14.51 75 LEU C CA 1
ATOM 2388 C C . LEU C 1 43 ? 14.343 3.966 41.206 1.00 13.79 75 LEU C C 1
ATOM 2389 O O . LEU C 1 43 ? 15.167 4.860 41.491 1.00 13.69 75 LEU C O 1
ATOM 2394 N N . GLN C 1 44 ? 14.653 2.856 40.523 1.00 13.92 76 GLN C N 1
ATOM 2395 C CA . GLN C 1 44 ? 15.977 2.687 39.891 1.00 14.39 76 GLN C CA 1
ATOM 2396 C C . GLN C 1 44 ? 15.852 2.534 38.403 1.00 14.98 76 GLN C C 1
ATOM 2397 O O . GLN C 1 44 ? 14.926 1.885 37.934 1.00 14.25 76 GLN C O 1
ATOM 2403 N N . LEU C 1 45 ? 16.825 3.082 37.665 1.00 13.63 77 LEU C N 1
ATOM 2404 C CA . LEU C 1 45 ? 16.876 2.962 36.213 1.00 14.83 77 LEU C CA 1
ATOM 2405 C C . LEU C 1 45 ? 18.210 2.323 35.878 1.00 14.95 77 LEU C C 1
ATOM 2406 O O . LEU C 1 45 ? 19.254 2.741 36.441 1.00 14.97 77 LEU C O 1
ATOM 2411 N N . GLN C 1 46 ? 18.192 1.313 35.001 1.00 12.57 78 GLN C N 1
ATOM 2412 C CA . GLN C 1 46 ? 19.432 0.847 34.361 1.00 13.29 78 GLN C CA 1
ATOM 2413 C C . GLN C 1 46 ? 19.294 1.241 32.910 1.00 14.37 78 GLN C C 1
ATOM 2414 O O . GLN C 1 46 ? 18.359 0.803 32.219 1.00 13.99 78 GLN C O 1
ATOM 2420 N N . LEU C 1 47 ? 20.232 2.042 32.423 1.00 12.81 79 LEU C N 1
ATOM 2421 C CA . LEU C 1 47 ? 20.115 2.531 31.037 1.00 12.08 79 LEU C CA 1
ATOM 2422 C C . LEU C 1 47 ? 21.262 1.932 30.209 1.00 13.89 79 LEU C C 1
ATOM 2423 O O . LEU C 1 47 ? 22.384 1.878 30.665 1.00 15.07 79 LEU C O 1
ATOM 2428 N N . THR C 1 48 ? 20.952 1.483 28.980 1.00 11.69 80 THR C N 1
ATOM 2429 C CA . THR C 1 48 ? 21.957 1.133 28.034 1.00 12.38 80 THR C CA 1
ATOM 2430 C C . THR C 1 48 ? 21.772 2.083 26.836 1.00 12.05 80 THR C C 1
ATOM 2431 O O . THR C 1 48 ? 20.691 2.154 26.291 1.00 12.53 80 THR C O 1
ATOM 2435 N N . LYS C 1 49 ? 22.848 2.759 26.428 1.00 11.98 81 LYS C N 1
ATOM 2436 C CA . LYS C 1 49 ? 22.890 3.654 25.293 1.00 12.59 81 LYS C CA 1
ATOM 2437 C C . LYS C 1 49 ? 23.790 3.077 24.258 1.00 12.75 81 LYS C C 1
ATOM 2438 O O . LYS C 1 49 ? 24.937 2.762 24.576 1.00 12.86 81 LYS C O 1
ATOM 2444 N N . LYS C 1 50 ? 23.285 2.978 23.021 1.00 13.26 82 LYS C N 1
ATOM 2445 C CA . LYS C 1 50 ? 24.124 2.481 21.948 1.00 14.51 82 LYS C CA 1
ATOM 2446 C C . LYS C 1 50 ? 24.215 3.523 20.870 1.00 13.98 82 LYS C C 1
ATOM 2447 O O . LYS C 1 50 ? 23.253 4.242 20.577 1.00 14.50 82 LYS C O 1
ATOM 2453 N N . ASN C 1 51 ? 25.406 3.638 20.268 1.00 15.24 83 ASN C N 1
ATOM 2454 C CA . ASN C 1 51 ? 25.682 4.646 19.251 1.00 16.42 83 ASN C CA 1
ATOM 2455 C C . ASN C 1 51 ? 25.384 6.070 19.712 1.00 17.51 83 ASN C C 1
ATOM 2456 O O . ASN C 1 51 ? 25.014 6.924 18.899 1.00 18.08 83 ASN C O 1
ATOM 2461 N N A ASN C 1 52 ? 25.550 6.319 21.009 0.50 16.49 84 ASN C N 1
ATOM 2462 N N B ASN C 1 52 ? 25.551 6.341 21.006 0.50 17.02 84 ASN C N 1
ATOM 2463 C CA A ASN C 1 52 ? 25.269 7.626 21.574 0.50 17.14 84 ASN C CA 1
ATOM 2464 C CA B ASN C 1 52 ? 25.271 7.666 21.566 0.50 17.99 84 ASN C CA 1
ATOM 2465 C C A ASN C 1 52 ? 23.932 8.160 21.056 0.50 16.98 84 ASN C C 1
ATOM 2466 C C B ASN C 1 52 ? 23.885 8.183 21.214 0.50 17.66 84 ASN C C 1
ATOM 2467 O O A ASN C 1 52 ? 23.759 9.361 20.790 0.50 16.78 84 ASN C O 1
ATOM 2468 O O B ASN C 1 52 ? 23.641 9.408 21.213 0.50 17.04 84 ASN C O 1
ATOM 2477 N N . ASP C 1 53 ? 22.953 7.263 20.977 1.00 17.37 85 ASP C N 1
ATOM 2478 C CA . ASP C 1 53 ? 21.647 7.652 20.594 1.00 16.84 85 ASP C CA 1
ATOM 2479 C C . ASP C 1 53 ? 20.499 6.801 21.052 1.00 15.46 85 ASP C C 1
ATOM 2480 O O . ASP C 1 53 ? 19.602 7.352 21.633 1.00 16.36 85 ASP C O 1
ATOM 2485 N N . LEU C 1 54 ? 20.482 5.514 20.767 1.00 13.80 86 LEU C N 1
ATOM 2486 C CA . LEU C 1 54 ? 19.367 4.694 21.192 1.00 12.24 86 LEU C CA 1
ATOM 2487 C C . LEU C 1 54 ? 19.602 4.294 22.644 1.00 13.59 86 LEU C C 1
ATOM 2488 O O . LEU C 1 54 ? 20.591 3.693 22.978 1.00 14.60 86 LEU C O 1
ATOM 2493 N N . VAL C 1 55 ? 18.600 4.527 23.467 1.00 11.92 87 VAL C N 1
ATOM 2494 C CA . VAL C 1 55 ? 18.661 4.145 24.893 1.00 11.66 87 VAL C CA 1
ATOM 2495 C C . VAL C 1 55 ? 17.467 3.239 25.221 1.00 11.95 87 VAL C C 1
ATOM 2496 O O . VAL C 1 55 ? 16.329 3.547 24.829 1.00 12.37 87 VAL C O 1
ATOM 2500 N N . ILE C 1 56 ? 17.743 2.119 25.895 1.00 12.18 88 ILE C N 1
ATOM 2501 C CA . ILE C 1 56 ? 16.724 1.330 26.545 1.00 10.55 88 ILE C CA 1
ATOM 2502 C C . ILE C 1 56 ? 16.933 1.492 28.032 1.00 12.46 88 ILE C C 1
ATOM 2503 O O . ILE C 1 56 ? 17.944 1.154 28.567 1.00 11.56 88 ILE C O 1
ATOM 2508 N N . VAL C 1 57 ? 15.879 1.941 28.695 1.00 12.26 89 VAL C N 1
ATOM 2509 C CA . VAL C 1 57 ? 15.828 2.113 30.142 1.00 11.70 89 VAL C CA 1
ATOM 2510 C C . VAL C 1 57 ? 15.093 0.910 30.737 1.00 13.20 89 VAL C C 1
ATOM 2511 O O . VAL C 1 57 ? 14.047 0.531 30.237 1.00 15.31 89 VAL C O 1
ATOM 2515 N N . ARG C 1 58 ? 15.633 0.340 31.796 1.00 13.48 90 ARG C N 1
ATOM 2516 C CA . ARG C 1 58 ? 15.020 -0.800 32.526 1.00 13.11 90 ARG C CA 1
ATOM 2517 C C . ARG C 1 58 ? 14.700 -0.317 33.938 1.00 13.87 90 ARG C C 1
ATOM 2518 O O . ARG C 1 58 ? 15.567 0.221 34.644 1.00 13.55 90 ARG C O 1
ATOM 2526 N N . PHE C 1 59 ? 13.440 -0.392 34.336 1.00 13.47 91 PHE C N 1
ATOM 2527 C CA . PHE C 1 59 ? 13.028 0.061 35.647 1.00 13.44 91 PHE C CA 1
ATOM 2528 C C . PHE C 1 59 ? 13.235 -1.007 36.684 1.00 13.89 91 PHE C C 1
ATOM 2529 O O . PHE C 1 59 ? 12.914 -2.153 36.438 1.00 12.21 91 PHE C O 1
ATOM 2537 N N . PHE C 1 60 ? 13.714 -0.596 37.862 1.00 13.38 92 PHE C N 1
ATOM 2538 C CA . PHE C 1 60 ? 13.816 -1.444 38.989 1.00 14.87 92 PHE C CA 1
ATOM 2539 C C . PHE C 1 60 ? 13.405 -0.719 40.264 1.00 14.36 92 PHE C C 1
ATOM 2540 O O . PHE C 1 60 ? 13.024 0.462 40.218 1.00 13.42 92 PHE C O 1
ATOM 2548 N N . GLY C 1 61 ? 13.526 -1.376 41.417 1.00 14.75 93 GLY C N 1
ATOM 2549 C CA . GLY C 1 61 ? 13.171 -0.709 42.672 1.00 15.05 93 GLY C CA 1
ATOM 2550 C C . GLY C 1 61 ? 11.683 -0.715 42.945 1.00 16.77 93 GLY C C 1
ATOM 2551 O O . GLY C 1 61 ? 10.943 -1.509 42.383 1.00 16.18 93 GLY C O 1
ATOM 2552 N N . SER C 1 62 ? 11.250 0.123 43.871 1.00 18.55 94 SER C N 1
ATOM 2553 C CA . SER C 1 62 ? 9.880 0.185 44.307 1.00 19.29 94 SER C CA 1
ATOM 2554 C C . SER C 1 62 ? 9.668 1.613 44.721 1.00 20.81 94 SER C C 1
ATOM 2555 O O . SER C 1 62 ? 10.466 2.112 45.537 1.00 21.61 94 SER C O 1
ATOM 2558 N N . VAL C 1 63 ? 8.579 2.228 44.238 1.00 18.12 95 VAL C N 1
ATOM 2559 C CA . VAL C 1 63 ? 8.358 3.665 44.433 1.00 17.17 95 VAL C CA 1
ATOM 2560 C C . VAL C 1 63 ? 7.402 3.923 45.555 1.00 16.98 95 VAL C C 1
ATOM 2561 O O . VAL C 1 63 ? 6.456 3.173 45.745 1.00 16.17 95 VAL C O 1
ATOM 2565 N N . SER C 1 64 ? 7.674 4.973 46.316 1.00 15.71 96 SER C N 1
ATOM 2566 C CA . SER C 1 64 ? 6.781 5.411 47.413 1.00 16.32 96 SER C CA 1
ATOM 2567 C C . SER C 1 64 ? 6.879 6.902 47.606 1.00 15.86 96 SER C C 1
ATOM 2568 O O . SER C 1 64 ? 7.843 7.500 47.212 1.00 15.38 96 SER C O 1
ATOM 2571 N N . ASN C 1 65 ? 5.863 7.499 48.234 1.00 16.32 97 ASN C N 1
ATOM 2572 C CA . ASN C 1 65 ? 5.927 8.925 48.614 1.00 16.71 97 ASN C CA 1
ATOM 2573 C C . ASN C 1 65 ? 6.222 9.868 47.447 1.00 16.37 97 ASN C C 1
ATOM 2574 O O . ASN C 1 65 ? 7.167 10.699 47.495 1.00 17.75 97 ASN C O 1
ATOM 2579 N N . ILE C 1 66 ? 5.398 9.795 46.408 1.00 16.81 98 ILE C N 1
ATOM 2580 C CA . ILE C 1 66 ? 5.602 10.658 45.212 1.00 17.54 98 ILE C CA 1
ATOM 2581 C C . ILE C 1 66 ? 4.231 11.027 44.689 1.00 17.85 98 ILE C C 1
ATOM 2582 O O . ILE C 1 66 ? 3.267 10.247 44.840 1.00 16.90 98 ILE C O 1
ATOM 2587 N N . GLN C 1 67 ? 4.112 12.257 44.207 1.00 18.14 99 GLN C N 1
ATOM 2588 C CA . GLN C 1 67 ? 2.876 12.727 43.586 1.00 17.11 99 GLN C CA 1
ATOM 2589 C C . GLN C 1 67 ? 3.065 12.991 42.138 1.00 17.00 99 GLN C C 1
ATOM 2590 O O . GLN C 1 67 ? 4.162 13.355 41.701 1.00 15.80 99 GLN C O 1
ATOM 2596 N N . LYS C 1 68 ? 1.975 12.902 41.388 1.00 16.78 100 LYS C N 1
ATOM 2597 C CA . LYS C 1 68 ? 2.043 13.267 39.991 1.00 17.93 100 LYS C CA 1
ATOM 2598 C C . LYS C 1 68 ? 2.562 14.685 39.779 1.00 18.02 100 LYS C C 1
ATOM 2599 O O . LYS C 1 68 ? 2.159 15.613 40.477 1.00 20.05 100 LYS C O 1
ATOM 2605 N N . GLY C 1 69 ? 3.474 14.824 38.836 1.00 17.67 101 GLY C N 1
ATOM 2606 C CA . GLY C 1 69 ? 4.054 16.078 38.424 1.00 18.09 101 GLY C CA 1
ATOM 2607 C C . GLY C 1 69 ? 5.225 16.529 39.265 1.00 18.59 101 GLY C C 1
ATOM 2608 O O . GLY C 1 69 ? 5.795 17.585 38.977 1.00 20.00 101 GLY C O 1
ATOM 2609 N N . TRP C 1 70 ? 5.553 15.747 40.298 1.00 17.26 102 TRP C N 1
ATOM 2610 C CA . TRP C 1 70 ? 6.698 16.005 41.139 1.00 17.02 102 TRP C CA 1
ATOM 2611 C C . TRP C 1 70 ? 7.948 15.396 40.496 1.00 15.77 102 TRP C C 1
ATOM 2612 O O . TRP C 1 70 ? 7.933 14.316 39.919 1.00 15.40 102 TRP C O 1
ATOM 2623 N N . ASN C 1 71 ? 9.042 16.107 40.5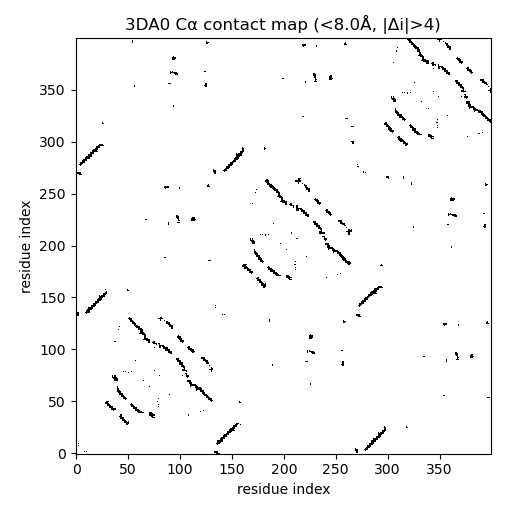93 1.00 16.08 103 ASN C N 1
ATOM 2624 C CA . ASN C 1 71 ? 10.305 15.515 40.208 1.00 15.70 103 ASN C CA 1
ATOM 2625 C C . ASN C 1 71 ? 10.730 14.501 41.261 1.00 15.96 103 ASN C C 1
ATOM 2626 O O . ASN C 1 71 ? 10.498 14.691 42.473 1.00 17.37 103 ASN C O 1
ATOM 2631 N N . MET C 1 72 ? 11.346 13.432 40.794 1.00 14.99 104 MET C N 1
ATOM 2632 C CA . MET C 1 72 ? 11.801 12.384 41.709 1.00 15.27 104 MET C CA 1
ATOM 2633 C C . MET C 1 72 ? 13.001 12.901 42.464 1.00 13.87 104 MET C C 1
ATOM 2634 O O . MET C 1 72 ? 13.779 13.694 41.921 1.00 14.25 104 MET C O 1
ATOM 2639 N N . SER C 1 73 ? 13.192 12.469 43.706 1.00 13.66 105 SER C N 1
ATOM 2640 C CA . SER C 1 73 ? 14.103 13.170 44.572 1.00 13.78 105 SER C CA 1
ATOM 2641 C C . SER C 1 73 ? 15.434 12.475 44.686 1.00 15.67 105 SER C C 1
ATOM 2642 O O . SER C 1 73 ? 15.994 12.409 45.755 1.00 18.05 105 SER C O 1
ATOM 2645 N N . GLY C 1 74 ? 15.936 11.967 43.583 1.00 13.73 106 GLY C N 1
ATOM 2646 C CA . GLY C 1 74 ? 17.199 11.278 43.557 1.00 13.07 106 GLY C CA 1
ATOM 2647 C C . GLY C 1 74 ? 18.200 11.856 42.589 1.00 12.48 106 GLY C C 1
ATOM 2648 O O . GLY C 1 74 ? 18.174 13.040 42.257 1.00 11.35 106 GLY C O 1
ATOM 2649 N N . THR C 1 75 ? 19.107 10.999 42.124 1.00 11.71 107 THR C N 1
ATOM 2650 C CA . THR C 1 75 ? 20.137 11.395 41.225 1.00 11.72 107 THR C CA 1
ATOM 2651 C C . THR C 1 75 ? 19.596 11.716 39.853 1.00 12.31 107 THR C C 1
ATOM 2652 O O . THR C 1 75 ? 18.798 10.956 39.339 1.00 12.97 107 THR C O 1
ATOM 2656 N N . TRP C 1 76 ? 19.989 12.859 39.296 1.00 11.94 108 TRP C N 1
ATOM 2657 C CA . TRP C 1 76 ? 19.573 13.145 37.921 1.00 12.75 108 TRP C CA 1
ATOM 2658 C C . TRP C 1 76 ? 20.385 12.279 36.929 1.00 13.18 108 TRP C C 1
ATOM 2659 O O . TRP C 1 76 ? 21.539 11.937 37.147 1.00 15.16 108 TRP C O 1
ATOM 2670 N N . VAL C 1 77 ? 19.802 12.032 35.757 1.00 12.99 109 VAL C N 1
ATOM 2671 C CA . VAL C 1 77 ? 20.473 11.247 34.733 1.00 12.66 109 VAL C CA 1
ATOM 2672 C C . VAL C 1 77 ? 21.704 11.989 34.284 1.00 13.96 109 VAL C C 1
ATOM 2673 O O . VAL C 1 77 ? 21.601 13.192 33.990 1.00 13.80 109 VAL C O 1
ATOM 2677 N N . ASP C 1 78 ? 22.863 11.304 34.156 1.00 13.52 110 ASP C N 1
ATOM 2678 C CA . ASP C 1 78 ? 24.113 11.918 33.771 1.00 15.11 110 ASP C CA 1
ATOM 2679 C C . ASP C 1 78 ? 23.993 12.421 32.335 1.00 13.68 110 ASP C C 1
ATOM 2680 O O . ASP C 1 78 ? 23.205 11.902 31.510 1.00 13.06 110 ASP C O 1
ATOM 2685 N N . ARG C 1 79 ? 24.782 13.430 32.032 1.00 13.86 111 ARG C N 1
ATOM 2686 C CA . ARG C 1 79 ? 24.633 14.183 30.809 1.00 15.26 111 ARG C CA 1
ATOM 2687 C C . ARG C 1 79 ? 24.636 13.294 29.553 1.00 14.03 111 ARG C C 1
ATOM 2688 O O . ARG C 1 79 ? 23.810 13.499 28.650 1.00 13.90 111 ARG C O 1
ATOM 2696 N N . PRO C 1 80 ? 25.591 12.347 29.474 1.00 13.98 112 PRO C N 1
ATOM 2697 C CA . PRO C 1 80 ? 25.558 11.547 28.252 1.00 15.62 112 PRO C CA 1
ATOM 2698 C C . PRO C 1 80 ? 24.318 10.759 27.929 1.00 15.44 112 PRO C C 1
ATOM 2699 O O . PRO C 1 80 ? 24.167 10.301 26.756 1.00 18.09 112 PRO C O 1
ATOM 2703 N N . PHE C 1 81 ? 23.437 10.565 28.885 1.00 13.61 113 PHE C N 1
ATOM 2704 C CA . PHE C 1 81 ? 22.231 9.798 28.640 1.00 13.59 113 PHE C CA 1
ATOM 2705 C C . PHE C 1 81 ? 20.987 10.698 28.493 1.00 14.88 113 PHE C C 1
ATOM 2706 O O . PHE C 1 81 ? 19.902 10.215 28.267 1.00 14.48 113 PHE C O 1
ATOM 2714 N N . ARG C 1 82 ? 21.149 12.025 28.613 1.00 13.17 114 ARG C N 1
ATOM 2715 C CA . ARG C 1 82 ? 19.979 12.862 28.610 1.00 13.34 114 ARG C CA 1
ATOM 2716 C C . ARG C 1 82 ? 19.473 12.999 27.186 1.00 11.61 114 ARG C C 1
ATOM 2717 O O . ARG C 1 82 ? 20.271 13.270 26.279 1.00 13.67 114 ARG C O 1
ATOM 2725 N N . PRO C 1 83 ? 18.137 12.977 27.040 1.00 12.10 115 PRO C N 1
ATOM 2726 C CA . PRO C 1 83 ? 17.542 13.14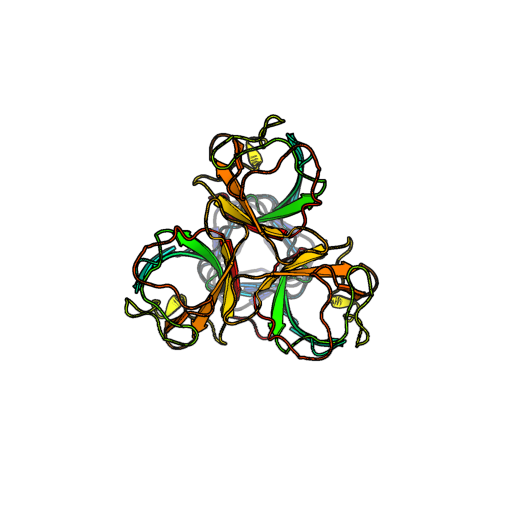9 25.726 1.00 12.43 115 PRO C CA 1
ATOM 2727 C C . PRO C 1 83 ? 17.537 14.636 25.398 1.00 13.93 115 PRO C C 1
ATOM 2728 O O . PRO C 1 83 ? 17.547 15.501 26.300 1.00 14.79 115 PRO C O 1
ATOM 2732 N N . ALA C 1 84 ? 17.454 14.959 24.114 1.00 13.49 116 ALA C N 1
ATOM 2733 C CA . ALA C 1 84 ? 17.363 16.352 23.713 1.00 13.50 116 ALA C CA 1
ATOM 2734 C C . ALA C 1 84 ? 16.023 16.928 24.130 1.00 13.67 116 ALA C C 1
ATOM 2735 O O . ALA C 1 84 ? 15.894 18.106 24.386 1.00 14.46 116 ALA C O 1
ATOM 2737 N N . ALA C 1 85 ? 14.990 16.105 24.077 1.00 13.04 117 ALA C N 1
ATOM 2738 C CA . ALA C 1 85 ? 13.599 16.503 24.334 1.00 12.61 117 ALA C CA 1
ATOM 2739 C C . ALA C 1 85 ? 13.082 15.575 25.437 1.00 13.45 117 ALA C C 1
ATOM 2740 O O . ALA C 1 85 ? 13.632 14.492 25.662 1.00 14.27 117 ALA C O 1
ATOM 2742 N N . VAL C 1 86 ? 12.086 16.031 26.165 1.00 13.73 118 VAL C N 1
ATOM 2743 C CA . VAL C 1 86 ? 11.468 15.246 27.231 1.00 13.36 118 VAL C CA 1
ATOM 2744 C C . VAL C 1 86 ? 10.965 13.927 26.667 1.00 13.47 118 VAL C C 1
ATOM 2745 O O . VAL C 1 86 ? 10.257 13.959 25.679 1.00 13.47 118 VAL C O 1
ATOM 2749 N N . GLN C 1 87 ? 11.276 12.809 27.328 1.00 13.68 119 GLN C N 1
ATOM 2750 C CA . GLN C 1 87 ? 10.857 11.474 26.904 1.00 12.47 119 GLN C CA 1
ATOM 2751 C C . GLN C 1 87 ? 10.048 10.810 28.005 1.00 14.16 119 GLN C C 1
ATOM 2752 O O . GLN C 1 87 ? 10.520 10.711 29.148 1.00 13.18 119 GLN C O 1
ATOM 2758 N N . SER C 1 88 ? 8.866 10.353 27.634 1.00 12.85 120 SER C N 1
ATOM 2759 C CA . SER C 1 88 ? 7.941 9.688 28.506 1.00 12.00 120 SER C CA 1
ATOM 2760 C C . SER C 1 88 ? 8.116 8.201 28.319 1.00 12.15 120 SER C C 1
ATOM 2761 O O . SER C 1 88 ? 7.988 7.686 27.197 1.00 14.63 120 SER C O 1
ATOM 2764 N N . LEU C 1 89 ? 8.464 7.530 29.400 1.00 13.46 121 LEU C N 1
ATOM 2765 C CA . LEU C 1 89 ? 8.706 6.101 29.431 1.00 11.32 121 LEU C CA 1
ATOM 2766 C C . LEU C 1 89 ? 7.731 5.385 30.348 1.00 12.09 121 LEU C C 1
ATOM 2767 O O . LEU C 1 89 ? 7.626 5.704 31.538 1.00 11.97 121 LEU C O 1
ATOM 2772 N N . VAL C 1 90 ? 7.010 4.424 29.787 1.00 11.85 122 VAL C N 1
ATOM 2773 C CA . VAL C 1 90 ? 5.964 3.719 30.505 1.00 12.43 122 VAL C CA 1
ATOM 2774 C C . VAL C 1 90 ? 6.589 2.568 31.291 1.00 13.65 122 VAL C C 1
ATOM 2775 O O . VAL C 1 90 ? 7.418 1.822 30.756 1.00 12.45 122 VAL C O 1
ATOM 2779 N N . GLY C 1 91 ? 6.136 2.395 32.528 1.00 13.53 123 GLY C N 1
ATOM 2780 C CA . GLY C 1 91 ? 6.517 1.256 33.341 1.00 14.28 123 GLY C CA 1
ATOM 2781 C C . GLY C 1 91 ? 5.327 0.530 33.903 1.00 15.34 123 GLY C C 1
ATOM 2782 O O . GLY C 1 91 ? 4.208 1.002 33.818 1.00 14.24 123 GLY C O 1
ATOM 2783 N N . HIS C 1 92 ? 5.577 -0.597 34.551 1.00 13.32 124 HIS C N 1
ATOM 2784 C CA . HIS C 1 92 ? 4.487 -1.436 35.049 1.00 14.09 124 HIS C CA 1
ATOM 2785 C C . HIS C 1 92 ? 4.751 -1.767 36.504 1.00 14.08 124 HIS C C 1
ATOM 2786 O O . HIS C 1 92 ? 5.861 -1.905 36.915 1.00 14.84 124 HIS C O 1
ATOM 2793 N N . PHE C 1 93 ? 3.693 -1.834 37.304 1.00 14.49 125 PHE C N 1
ATOM 2794 C CA . PHE C 1 93 ? 3.854 -2.223 38.692 1.00 14.28 125 PHE C CA 1
ATOM 2795 C C . PHE C 1 93 ? 3.780 -3.771 38.829 1.00 15.07 125 PHE C C 1
ATOM 2796 O O . PHE C 1 93 ? 2.752 -4.369 38.476 1.00 14.46 125 PHE C O 1
ATOM 2804 N N . ALA C 1 94 ? 4.856 -4.384 39.309 1.00 14.60 126 ALA C N 1
ATOM 2805 C CA . ALA C 1 94 ? 4.982 -5.841 39.329 1.00 15.28 126 ALA C CA 1
ATOM 2806 C C . ALA C 1 94 ? 3.806 -6.470 40.070 1.00 15.00 126 ALA C C 1
ATOM 2807 O O . ALA C 1 94 ? 3.531 -6.126 41.208 1.00 15.15 126 ALA C O 1
ATOM 2809 N N . GLY C 1 95 ? 3.172 -7.457 39.434 1.00 14.59 127 GLY C N 1
ATOM 2810 C CA . GLY C 1 95 ? 2.112 -8.203 40.059 1.00 14.98 127 GLY C CA 1
ATOM 2811 C C . GLY C 1 95 ? 0.767 -7.492 40.087 1.00 16.25 127 GLY C C 1
ATOM 2812 O O . GLY C 1 95 ? -0.159 -7.940 40.802 1.00 15.54 127 GLY C O 1
ATOM 2813 N N . ARG C 1 96 ? 0.656 -6.368 39.366 1.00 16.00 128 ARG C N 1
ATOM 2814 C CA . ARG C 1 96 ? -0.538 -5.528 39.337 1.00 16.67 128 ARG C CA 1
ATOM 2815 C C . ARG C 1 96 ? -1.031 -5.274 37.941 1.00 16.78 128 ARG C C 1
ATOM 2816 O O . ARG C 1 96 ? -0.334 -5.558 37.009 1.00 15.52 128 ARG C O 1
ATOM 2824 N N . ASP C 1 97 ? -2.237 -4.704 37.844 1.00 16.06 129 ASP C N 1
ATOM 2825 C CA . ASP C 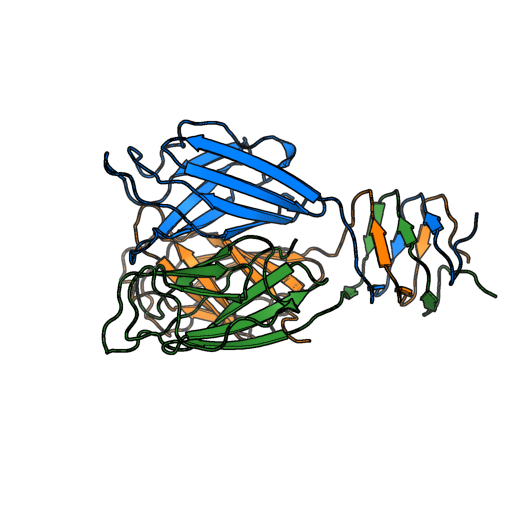1 97 ? -2.844 -4.275 36.571 1.00 16.65 129 ASP C CA 1
ATOM 2826 C C . ASP C 1 97 ? -2.488 -2.852 36.196 1.00 16.38 129 ASP C C 1
ATOM 2827 O O . ASP C 1 97 ? -2.904 -2.351 35.154 1.00 18.47 129 ASP C O 1
ATOM 2832 N N . THR C 1 98 ? -1.734 -2.230 37.047 1.00 15.17 130 THR C N 1
ATOM 2833 C CA . THR C 1 98 ? -1.502 -0.812 36.953 1.00 15.56 130 THR C CA 1
ATOM 2834 C C . THR C 1 98 ? -0.153 -0.430 36.378 1.00 14.46 130 THR C C 1
ATOM 2835 O O . THR C 1 98 ? 0.815 -1.228 36.387 1.00 14.56 130 THR C O 1
ATOM 2839 N N . SER C 1 99 ? -0.082 0.825 35.921 1.00 14.60 131 SER C N 1
ATOM 2840 C CA . SER C 1 99 ? 1.112 1.276 35.246 1.00 15.17 131 SER C CA 1
ATOM 2841 C C . SER C 1 99 ? 1.430 2.692 35.605 1.00 15.01 131 SER C C 1
ATOM 2842 O O . SER C 1 99 ? 0.639 3.374 36.256 1.00 16.41 131 SER C O 1
ATOM 2845 N N . PHE C 1 100 ? 2.578 3.132 35.173 1.00 12.81 132 PHE C N 1
ATOM 2846 C CA . PHE C 1 100 ? 2.989 4.501 35.409 1.00 12.52 132 PHE C CA 1
ATOM 2847 C C . PHE C 1 100 ? 3.806 4.982 34.195 1.00 12.09 132 PHE C C 1
ATOM 2848 O O . PHE C 1 100 ? 4.117 4.243 33.334 1.00 13.24 132 PHE C O 1
ATOM 2856 N N . HIS C 1 101 ? 4.129 6.275 34.152 1.00 13.57 133 HIS C N 1
ATOM 2857 C CA . HIS C 1 101 ? 5.237 6.732 33.288 1.00 12.76 133 HIS C CA 1
ATOM 2858 C C . HIS C 1 101 ? 6.046 7.759 34.026 1.00 12.75 133 HIS C C 1
ATOM 2859 O O . HIS C 1 101 ? 5.575 8.413 34.978 1.00 13.68 133 HIS C O 1
ATOM 2866 N N . ILE C 1 102 ? 7.279 7.909 33.592 1.00 12.97 134 ILE C N 1
ATOM 2867 C CA . ILE C 1 102 ? 8.149 8.989 34.034 1.00 13.22 134 ILE C CA 1
ATOM 2868 C C . ILE C 1 102 ? 8.565 9.766 32.817 1.00 13.99 134 ILE C C 1
ATOM 2869 O O . ILE C 1 102 ? 8.553 9.256 31.675 1.00 13.71 134 ILE C O 1
ATOM 2874 N N . ASP C 1 103 ? 8.812 11.042 33.029 1.00 12.09 135 ASP C N 1
ATOM 2875 C CA . ASP C 1 103 ? 9.445 11.874 31.972 1.00 13.35 135 ASP C CA 1
ATOM 2876 C C . ASP C 1 103 ? 10.888 12.054 32.342 1.00 13.67 135 ASP C C 1
ATOM 2877 O O . ASP C 1 103 ? 11.188 12.520 33.434 1.00 13.28 135 ASP C O 1
ATOM 2882 N N . ILE C 1 104 ? 11.802 11.686 31.444 1.00 14.01 136 ILE C N 1
ATOM 2883 C CA . ILE C 1 104 ? 13.189 11.966 31.578 1.00 12.71 136 ILE C CA 1
ATOM 2884 C C . ILE C 1 104 ? 13.395 13.305 30.840 1.00 12.65 136 ILE C C 1
ATOM 2885 O O . ILE C 1 104 ? 13.164 13.410 29.637 1.00 12.11 136 ILE C O 1
ATOM 2890 N N . ASN C 1 105 ? 13.746 14.336 31.572 1.00 12.51 137 ASN C N 1
ATOM 2891 C CA . ASN C 1 105 ? 13.814 15.670 30.979 1.00 11.98 137 ASN C CA 1
ATOM 2892 C C . ASN C 1 105 ? 15.190 15.951 30.431 1.00 11.31 137 ASN C C 1
ATOM 2893 O O . ASN C 1 105 ? 16.167 15.316 30.805 1.00 12.32 137 ASN C O 1
ATOM 2898 N N . PRO C 1 106 ? 15.298 16.954 29.573 1.00 11.23 138 PRO C N 1
ATOM 2899 C CA . PRO C 1 106 ? 16.600 17.254 28.977 1.00 11.46 138 PRO C CA 1
ATOM 2900 C C . PRO C 1 106 ? 17.714 17.618 29.950 1.00 11.91 138 PRO C C 1
ATOM 2901 O O . PRO C 1 106 ? 18.867 17.548 29.553 1.00 12.83 138 PRO C O 1
ATOM 2905 N N . ASN C 1 107 ? 17.376 18.049 31.159 1.00 12.18 139 ASN C N 1
ATOM 2906 C CA . ASN C 1 107 ? 18.390 18.358 32.148 1.00 12.04 139 ASN C CA 1
ATOM 2907 C C . ASN C 1 107 ? 18.766 17.197 33.006 1.00 12.92 139 ASN C C 1
ATOM 2908 O O . ASN C 1 107 ? 19.600 17.370 33.897 1.00 13.28 139 ASN C O 1
ATOM 2913 N N . GLY C 1 108 ? 18.073 16.065 32.788 1.00 11.31 140 GLY C N 1
ATOM 2914 C CA . GLY C 1 108 ? 18.349 14.840 33.551 1.00 11.65 140 GLY C CA 1
ATOM 2915 C C . GLY C 1 108 ? 17.465 14.639 34.744 1.00 11.59 140 GLY C C 1
ATOM 2916 O O . GLY C 1 108 ? 17.533 13.567 35.399 1.00 11.16 140 GLY C O 1
ATOM 2917 N N . SER C 1 109 ? 16.659 15.645 35.101 1.00 11.16 141 SER C N 1
ATOM 2918 C CA . SER C 1 109 ? 15.643 15.457 36.077 1.00 11.82 141 SER C CA 1
ATOM 2919 C C . SER C 1 109 ? 14.626 14.471 35.566 1.00 13.00 141 SER C C 1
ATOM 2920 O O . SER C 1 109 ? 14.481 14.304 34.361 1.00 12.91 141 SER C O 1
ATOM 2923 N N . ILE C 1 110 ? 13.862 13.898 36.479 1.00 12.11 142 ILE C N 1
ATOM 2924 C CA . ILE C 1 110 ? 12.827 12.896 36.140 1.00 13.03 142 ILE C CA 1
ATOM 2925 C C . ILE C 1 110 ? 11.545 13.284 36.865 1.00 12.76 142 ILE C C 1
ATOM 2926 O O . ILE C 1 110 ? 11.564 13.531 38.069 1.00 14.23 142 ILE C O 1
ATOM 2931 N N . THR C 1 111 ? 10.478 13.398 36.092 1.00 12.39 143 THR C N 1
ATOM 2932 C CA . THR C 1 111 ? 9.170 13.776 36.620 1.00 12.32 143 THR C CA 1
ATOM 2933 C C . THR C 1 111 ? 8.290 12.539 36.670 1.00 12.30 143 THR C C 1
ATOM 2934 O O . THR C 1 111 ? 8.184 11.803 35.681 1.00 12.74 143 THR C O 1
ATOM 2938 N N . TRP C 1 112 ? 7.593 12.358 37.801 1.00 12.62 144 TRP C N 1
ATOM 2939 C CA . TRP C 1 112 ? 6.725 11.212 38.003 1.00 12.82 144 TRP C CA 1
ATOM 2940 C C . TRP C 1 112 ? 5.362 11.545 37.435 1.00 13.34 144 TRP C C 1
ATOM 2941 O O . TRP C 1 112 ? 4.824 12.586 37.747 1.00 14.39 144 TRP C O 1
ATOM 2952 N N . TRP C 1 113 ? 4.865 10.654 36.589 1.00 13.52 145 TRP C N 1
ATOM 2953 C CA . TRP C 1 113 ? 3.524 10.796 36.018 1.00 12.95 145 TRP C CA 1
ATOM 2954 C C . TRP C 1 113 ? 2.615 9.579 36.201 1.00 12.99 145 TRP C C 1
ATOM 2955 O O . TRP C 1 113 ? 1.700 9.380 35.435 1.00 13.05 145 TRP C O 1
ATOM 2966 N N . GLY C 1 114 ? 2.886 8.740 37.196 1.00 13.43 146 GLY C N 1
ATOM 2967 C CA . GLY C 1 114 ? 1.909 7.780 37.676 1.00 12.76 146 GLY C CA 1
ATOM 2968 C C . GLY C 1 114 ? 0.955 8.536 38.538 1.00 13.49 146 GLY C C 1
ATOM 2969 O O . GLY C 1 114 ? 1.072 9.729 38.753 1.00 14.25 146 GLY C O 1
ATOM 2970 N N . ALA C 1 115 ? 0.020 7.770 39.070 1.00 15.20 147 ALA C N 1
ATOM 2971 C CA . ALA C 1 115 ? -0.820 8.228 40.139 1.00 15.50 147 ALA C CA 1
ATOM 2972 C C . ALA C 1 115 ? 0.029 8.528 41.358 1.00 14.61 147 ALA C C 1
ATOM 2973 O O . ALA C 1 115 ? 1.143 8.054 41.490 1.00 14.63 147 ALA C O 1
ATOM 2975 N N . ASN C 1 116 ? -0.497 9.282 42.296 1.00 16.09 148 ASN C N 1
ATOM 2976 C CA . ASN C 1 116 ? 0.209 9.414 43.550 1.00 16.05 148 ASN C CA 1
ATOM 2977 C C . ASN C 1 116 ? 0.460 8.115 44.268 1.00 16.97 148 ASN C C 1
ATOM 2978 O O . ASN C 1 116 ? -0.412 7.210 44.321 1.00 15.28 148 ASN C O 1
ATOM 2983 N N . ILE C 1 117 ? 1.643 7.988 44.850 1.00 17.94 149 ILE C N 1
ATOM 2984 C CA . ILE C 1 117 ? 1.952 6.820 45.674 1.00 19.24 149 ILE C CA 1
ATOM 2985 C C . ILE C 1 117 ? 2.234 7.276 47.112 1.00 20.09 149 ILE C C 1
ATOM 2986 O O . ILE C 1 117 ? 2.976 8.269 47.366 1.00 18.23 149 ILE C O 1
ATOM 2991 N N . ASP C 1 118 ? 1.600 6.594 48.053 1.00 21.90 150 ASP C N 1
ATOM 2992 C CA . ASP C 1 118 ? 1.714 6.950 49.470 1.00 23.84 150 ASP C CA 1
ATOM 2993 C C . ASP C 1 118 ? 2.932 6.201 50.055 1.00 24.49 150 ASP C C 1
ATOM 2994 O O . ASP C 1 118 ? 3.871 5.890 49.323 1.00 22.63 150 ASP C O 1
ATOM 2999 N N . LYS C 1 119 ? 2.906 5.874 51.351 1.00 24.58 151 LYS C N 1
ATOM 3000 C CA . LYS C 1 119 ? 4.073 5.349 52.069 1.00 25.41 151 LYS C CA 1
ATOM 3001 C C . LYS C 1 119 ? 4.495 3.923 51.710 1.00 24.69 151 LYS C C 1
ATOM 3002 O O . LYS C 1 119 ? 5.604 3.500 52.001 1.00 25.94 151 LYS C O 1
ATOM 3008 N N . THR C 1 120 ? 3.601 3.146 51.138 1.00 23.37 152 THR C N 1
ATOM 3009 C CA . THR C 1 120 ? 3.906 1.739 50.919 1.00 23.32 152 THR C CA 1
ATOM 3010 C C . THR C 1 120 ? 4.506 1.572 49.509 1.00 21.98 152 THR C C 1
ATOM 3011 O O . THR C 1 120 ? 3.854 1.919 48.519 1.00 21.94 152 THR C O 1
ATOM 3015 N N . PRO C 1 121 ? 5.750 1.095 49.435 1.00 21.02 153 PRO C N 1
ATOM 3016 C CA . PRO C 1 121 ? 6.433 0.922 48.139 1.00 20.35 153 PRO C CA 1
ATOM 3017 C C . PRO C 1 121 ? 5.751 -0.068 47.184 1.00 20.61 153 PRO C C 1
ATOM 3018 O O . PRO C 1 121 ? 5.245 -1.104 47.634 1.00 20.52 153 PRO C O 1
ATOM 3022 N N . ILE C 1 122 ? 5.691 0.293 45.898 1.00 19.09 154 ILE C N 1
ATOM 3023 C CA . ILE C 1 122 ? 5.172 -0.617 44.882 1.00 18.36 154 ILE C CA 1
ATOM 3024 C C . ILE C 1 122 ? 6.311 -0.873 43.900 1.00 17.97 154 ILE C C 1
ATOM 3025 O O . ILE C 1 122 ? 6.917 0.057 43.425 1.00 17.64 154 ILE C O 1
ATOM 3030 N N . ALA C 1 123 ? 6.556 -2.139 43.573 1.00 16.94 155 ALA C N 1
ATOM 3031 C CA . ALA C 1 123 ? 7.638 -2.505 42.702 1.00 15.60 155 ALA C CA 1
ATOM 3032 C C . ALA C 1 123 ? 7.389 -2.085 41.282 1.00 16.17 155 ALA C C 1
ATOM 3033 O O . ALA C 1 123 ? 6.319 -2.306 40.760 1.00 16.69 155 ALA C O 1
ATOM 3035 N N . THR C 1 124 ? 8.425 -1.498 40.675 1.00 14.98 156 THR C N 1
ATOM 3036 C CA . THR C 1 124 ? 8.379 -0.881 39.331 1.00 15.23 156 THR C CA 1
ATOM 3037 C C . THR C 1 124 ? 9.301 -1.563 38.383 1.00 13.72 156 THR C C 1
ATOM 3038 O O . THR C 1 124 ? 10.456 -1.733 38.669 1.00 14.12 156 THR C O 1
ATOM 3042 N N . ARG C 1 125 ? 8.817 -1.915 37.184 1.00 14.04 157 ARG C N 1
ATOM 3043 C CA . ARG C 1 125 ? 9.575 -2.682 36.254 1.00 12.08 157 ARG C CA 1
ATOM 3044 C C . ARG C 1 125 ? 9.197 -2.287 34.839 1.00 13.41 157 ARG C C 1
ATOM 3045 O O . ARG C 1 125 ? 8.213 -1.613 34.615 1.00 13.48 157 ARG C O 1
ATOM 3053 N N . GLY C 1 126 ? 10.008 -2.736 33.904 1.00 12.15 158 GLY C N 1
ATOM 3054 C CA . GLY C 1 126 ? 9.710 -2.576 32.485 1.00 13.03 158 GLY C CA 1
ATOM 3055 C C . GLY C 1 126 ? 10.775 -1.823 31.743 1.00 13.01 158 GLY C C 1
ATOM 3056 O O . GLY C 1 126 ? 11.544 -1.056 32.335 1.00 12.81 158 GLY C O 1
ATOM 3057 N N . ASN C 1 127 ? 10.787 -2.006 30.425 1.00 13.96 159 ASN C N 1
ATOM 3058 C CA . ASN C 1 127 ? 11.704 -1.341 29.550 1.00 12.55 159 ASN C CA 1
ATOM 3059 C C . ASN C 1 127 ? 11.010 -0.272 28.722 1.00 13.19 159 ASN C C 1
ATOM 3060 O O . ASN C 1 127 ? 9.916 -0.516 28.180 1.00 13.38 159 ASN C O 1
ATOM 3065 N N . GLY C 1 128 ? 11.714 0.843 28.516 1.00 13.53 160 GLY C N 1
ATOM 3066 C CA . GLY C 1 128 ? 11.258 1.876 27.621 1.00 13.48 160 GLY C CA 1
ATOM 3067 C C . GLY C 1 128 ? 12.425 2.377 26.806 1.00 13.71 160 GLY C C 1
ATOM 3068 O O . GLY C 1 128 ? 13.528 2.292 27.272 1.00 16.49 160 GLY C O 1
ATOM 3069 N N . SER C 1 129 ? 12.200 2.826 25.576 1.00 13.60 161 SER C N 1
ATOM 3070 C CA A SER C 1 129 ? 13.274 3.187 24.639 0.50 13.14 161 SER C CA 1
ATOM 3071 C CA B SER C 1 129 ? 13.296 3.224 24.733 0.50 13.10 161 SER C CA 1
ATOM 3072 C C . SER C 1 129 ? 13.091 4.644 24.209 1.00 13.68 161 SER C C 1
ATOM 3073 O O . SER C 1 129 ? 11.957 5.130 24.070 1.00 13.31 161 SER C O 1
ATOM 3078 N N . TYR C 1 130 ? 14.192 5.320 23.950 1.00 11.02 162 TYR C N 1
ATOM 3079 C CA . TYR C 1 130 ? 14.151 6.645 23.369 1.00 11.45 162 TYR C CA 1
ATOM 3080 C C . TYR C 1 130 ? 15.392 6.925 22.592 1.00 12.71 162 TYR C C 1
ATOM 3081 O O . TYR C 1 130 ? 16.403 6.267 22.784 1.00 12.47 162 TYR C O 1
ATOM 3090 N N . PHE C 1 131 ? 15.270 7.913 21.697 1.00 13.30 163 PHE C N 1
ATOM 3091 C CA . PHE C 1 131 ? 16.429 8.427 20.980 1.00 12.88 163 PHE C CA 1
ATOM 3092 C C . PHE C 1 131 ? 16.918 9.672 21.686 1.00 14.38 163 PHE C C 1
ATOM 3093 O O . PHE C 1 131 ? 16.120 10.561 22.050 1.00 15.10 163 PHE C O 1
ATOM 3101 N N . ILE C 1 132 ? 18.207 9.755 21.855 1.00 15.40 164 ILE C N 1
ATOM 3102 C CA . ILE C 1 132 ? 18.812 11.014 22.397 1.00 17.38 164 ILE C CA 1
ATOM 3103 C C . ILE C 1 132 ? 18.705 12.160 21.425 1.00 21.57 164 ILE C C 1
ATOM 3104 O O . ILE C 1 132 ? 18.437 13.283 21.840 1.00 21.99 164 ILE C O 1
ATOM 3109 N N . LYS C 1 133 ? 19.011 11.888 20.169 1.00 23.66 165 LYS C N 1
ATOM 3110 C CA . LYS C 1 133 ? 18.903 12.852 19.092 1.00 28.31 165 LYS C CA 1
ATOM 3111 C C . LYS C 1 133 ? 17.549 12.514 18.490 1.00 30.21 165 LYS C C 1
ATOM 3112 O O . LYS C 1 133 ? 17.330 11.567 17.678 1.00 31.10 165 LYS C O 1
#

B-factor: mean 20.42, std 6.58, range [10.04, 59.84]

Secondary structure (DSSP, 8-state):
-B-BSSS-EEE-S-EEE-S-EEESS-EE--EEEEEEEEETTEEEEEEEETTTEEEEEEEEEE-SB-TTPBPSSPPPPGGG--SS-EEEEEEETTSS-EEEEEE-TTS-EEE-S--B-SS-EEEEEEEEEE--/-B-BSSS-EEE-S-EEE-S-EEESS-EE--EEEEEEEEETTEEEEEEEETTTEEEEEEEEEE-SB-TTPBPSSPPPPGGG--SS-EEEEEEETTSS-EEEEEE-TTS-EEE-S--B-SS-EEEEEEEEEESS---/--B-BSSS-EEE-S-EEE-S-EEESS-EE--EEEEEEEEETTEEEEEEEETTTEEEEEEEEEE-SB-TTPBPSSPPPPGGG--SS-EEEEEEETTSS-EEEEEE-TTS-EEE-S--B-SS-EEEEEEEEEE--

Nearest PDB structures (foldseek):
  3da0-assembly1_C  TM=1.002E+00  e=1.708E-22  Lactococcus phage TP901-1
  3d8m-assembly1_A  TM=9.971E-01  e=2.345E-21  Lactococcus phage TP901-1
  2bse-assembly1_C  TM=1.001E+00  e=8.189E-19  Lactococcus virus P2
  1zru-assembly1_C  TM=9.269E-01  e=1.754E-19  Lactococcus virus P2
  2wzp-assembly1_A  TM=9.245E-01  e=2.387E-19  Lactococcus virus P2

Foldseek 3Di:
DDDDPDDDDDDDDDDDDPDDDDDDDDDAFDKDWDWWPQAQQKIWIWIDTNLWKIKIWIWTWHADDAAFDWHPGDFADQSPAAPAWDWFKKDFPPDPAIWIWIQGNVRIIGTHGHHHHHDITTITDMGMGTRD/DDDDPDDDDDDDDDDDDPDDDDDPDDDAFDKDWDWWPQAQQKIWIWIDTNLWKIKIWIWTWGAQAAAFDWHPTDFADQSVAAPAWDKFKKDFPPDPAIWIWTRGNVRIIGTHGHHHHGDTTTITDMGMGTSCNDD/DQDDDPDDDDDHDDDDDDPDDDDDPDDDAFDKDWDWWPQAQQKIWIWIDGNLWKIKIWIWTWHADAAAFDWHDTDFADQSVAACAWDWFKKDFPPDPDIWIWIQGNVRIIGTHGHHHHGDTTTITDMGMGTRD

Organism: Lactococcus phage p2 (NCBI:txid254252)

Radius of gyration: 21.68 Å; Cα contacts (8 Å, |Δi|>4): 1366; chains: 3; bounding box: 66×41×59 Å

Sequence (400 aa):
NVVHKTGDETIAGKKTFTGNVEVNGSSLTLPVQTLTVEAGNGLQLQLTKKNNNDLVIVRFFGSVSNIQKGWNMSGTWVDRPFRPAAVQSLVGHFAGRDTSFHIDINPNGSITWWGANIDKTPIATRGNGSYFIKNVVHKTGDETIAGKKTFTGNVEVNGSSLTLPVQQTLTVEAGNGLQLQLTKKNNDLVIVRFFGSVSNIQKGWNMSGTWVDRPFRPAAVQSLVGHFAGRDTSFHIDINPNGSITWWGANIDKTPIATRGNGSYFIKHHHGNVVHKTGDETIAGKKTFTGNVEVNGSLTLPVQQTLTVEAGNGLQLQLTKKNNNDLVIVRFFGSVSNIQKGWNMSGTWVDRPFRPAAVQSLVGHFAGRDTSFHIDINPNGSITWWGANIDKTPIATRGNGSSYFIK

GO terms:
  GO:0098025 virus tail, baseplate (C, IDA)
  GO:0019062 virion attachment to host cell (P, IDA)

InterPro domains:
  IPR008982 Adenovirus pIV-like, attachment domain [SSF49835] (162-264)
  IPR015027 Receptor-binding protein of phage tail base-plate Siphoviridae, head [PF08931] (164-264)
  IPR048779 Receptor binding protein, neck domain [PF21564] (141-161)
  IPR048780 Receptor-binding protein, N-terminal shoulder domain [PF20747] (2-138)